Protein 5FFN (pdb70)

B-factor: mean 18.28, std 7.78, range [7.19, 50.78]

Secondary structure (DSSP, 8-state):
---S-SS-HHHHHHHT-TT-S-----TTEEEEEEES---TTSTTTTT-EEEEEE-SSSSS-EET----SSSHHHHHHHHHH-B--TTS-S-B-S-TTSEEEEEE-S-TTSEE-HHHHHHHHHHHHHHHHHHT-EEEEEE-EEBSS--HHHHHHHHHHHHTT-EEEEE--S--SSTT---BTTTSTTSEEEEEEEEEEETTEEEE-TTSPP--GGG-SSS---TT---EEEE-SSEEEE-TTSSEEEE-SHHHHHHHHHHHHHHHHHH-TT--HHHHHHHHHHHHHHT---BSTT--SSSBTTTBT------/---B-GGGTTSBHHHHHHHHHHH-TT-EEEEEETT-EEE----TTEEEEEE-TTSBB-S--EE-

Radius of gyration: 18.87 Å; Cα contacts (8 Å, |Δi|>4): 1145; chains: 2; bounding box: 44×54×46 Å

Sequence (375 aa):
AVPSTQTPWGIKSIYNDQSITKTTGGSGIKVAVLDTGVYTSHLDLAGSAEQCKDFTQSNPLVDGSCTDRQGHGTHVAGTVLAHGGSNGQGVYGVAPQAKLWAYKVLGDNGSGYSDDIAAAIRHVADEASRTGSKVVINMSLGSSAKDSLIASAVDYAYGKGVLIVAAAGNSGSGSNTIGFPGGLVNAVAVAALENVQQNGTYRVADFSSRGNPATAGDYIIQERDIEVSAPGASVESTWYTGGYNTISGTSMATPHVAGLAAKIWSANTSLSHSQLRTELQNRAKVYDIKGGIGAGTGDDYASGFGYPRVKLKTEWPELVGKSVEEAKKVILQDKPEAQIIVLPVGTIVTMEYRIDRVRLFVDKLDNIAQVPRVG

Nearest PDB structures (foldseek):
  5ffn-assembly1_A  TM=1.003E+00  e=1.263E-72  Bacillus sp. (in: firmicutes)
  3d43-assembly1_A  TM=9.978E-01  e=3.980E-56  Lysinibacillus sphaericus
  1ea7-assembly1_A  TM=9.975E-01  e=8.677E-55  Lysinibacillus sphaericus
  2gko-assembly1_A  TM=9.891E-01  e=7.364E-54  Bacillus subtilis
  3afg-assembly1_A  TM=8.576E-01  e=2.029E-22  Thermococcus kodakarensis

Solvent-accessible surface area: 13733 Å² total; per-residue (Å²): 110,88,11,104,48,52,2,6,44,1,4,39,1,0,19,50,44,124,90,29,96,115,3,71,20,0,64,53,0,34,0,0,1,0,0,0,1,4,80,35,77,2,127,2,0,50,65,4,35,93,29,29,15,5,7,47,81,123,102,101,66,37,104,61,30,5,60,8,136,29,0,0,0,0,0,0,0,1,4,0,0,0,45,0,10,120,122,36,106,5,2,19,0,0,0,7,84,1,68,0,6,0,0,6,0,0,22,54,138,3,26,7,160,26,86,26,0,4,46,0,0,82,37,0,0,62,12,6,59,160,69,64,29,64,0,0,0,0,0,0,1,1,15,58,67,95,30,80,91,3,10,51,0,0,70,72,0,40,67,74,31,0,0,0,0,0,3,0,4,19,22,14,34,41,56,59,24,1,4,10,1,1,1,9,68,36,1,1,0,0,0,0,0,35,89,75,108,73,98,75,20,32,42,0,2,67,23,0,0,0,0,32,58,90,42,31,48,68,76,109,23,61,71,70,11,4,1,0,0,0,0,0,17,67,3,24,2,0,43,71,103,30,18,43,48,71,21,20,0,0,0,0,0,0,0,0,0,0,0,0,0,0,34,12,6,25,91,65,74,96,29,50,23,46,94,0,18,68,53,1,31,70,61,0,88,106,61,38,3,78,0,11,84,27,21,25,120,16,16,12,57,0,0,0,3,0,1,0,28,40,146,223,82,65,64,0,64,90,1,67,50,82,40,12,106,80,0,80,143,37,0,68,143,75,42,101,150,11,98,37,72,60,23,86,85,47,22,1,8,4,20,11,41,86,119,67,9,0,28,0,21,11,54,203,149,66,42,4,40,52,44,2,60,11,12

Foldseek 3Di:
DAFPAQQWPQNCVQQVHVPDRAEEFLAQAEEEQAWQFALCPQQQNDPQEPWGWECADPPRIDTPHGAALAWLSHFLVFQQARGCGPVNRYHGHLHNNHHYHTYRAAHRNGHHDPVSLLVSLQVVLVCCLVVVGAYEYFAADFDQDDDVSNVVSLVNSVVSQYAAFYEQFQQFDDALRGTPPCQAQRYAYEFAFEPDDDPHATAGDGRTYFFHQVPWFPLHRDGRAHAAYGHFAQDWGATSVRHIDTDGGSSNGRSNLSNVLSRVCRVPVVDTNVSSSVVQLVQQQVAQDDHYDQGHGAATRRGGRHHHHPD/DDFWDQVQAFPAPVVVVVVVCVVQVQEDEAEAEPPDDDDPDQDQRYKYFHAYPVRGGHGIIGHD

CATH classification: 3.40.50.200

Organism: Bacillus sp. (NCBI:txid1409)

Structure (mmCIF, N/CA/C/O backbone):
data_5FFN
#
_entry.id   5FFN
#
_cell.length_a   58.753
_cell.length_b   66.838
_cell.length_c   107.082
_cell.angle_alpha   90.00
_cell.angle_beta   90.00
_cell.angle_gamma   90.00
#
_symmetry.space_group_name_H-M   'P 21 21 21'
#
loop_
_entity.id
_entity.type
_entity.pdbx_description
1 polymer 'Enzyme subtilase SubTY from Bacillus sp. TY145'
2 polymer 'Subtilisin-chymotrypsin inhibitor-2A'
3 non-polymer 'CALCIUM ION'
4 non-polymer 'SODIUM ION'
5 water water
#
loop_
_atom_site.group_PDB
_atom_site.id
_atom_site.type_symbol
_atom_site.label_atom_id
_atom_site.label_alt_id
_atom_site.label_comp_id
_atom_site.label_asym_id
_atom_site.label_entity_id
_atom_site.label_seq_id
_atom_site.pdbx_PDB_ins_code
_atom_site.Cartn_x
_atom_site.Cartn_y
_atom_site.Cartn_z
_atom_site.occupancy
_atom_site.B_iso_or_equiv
_atom_site.auth_seq_id
_atom_site.auth_comp_id
_atom_site.auth_asym_id
_atom_site.auth_atom_id
_atom_site.pdbx_PDB_model_num
ATOM 1 N N . ALA A 1 1 ? 2.417 20.863 1.004 1.00 28.73 1 ALA A N 1
ATOM 2 C CA . ALA A 1 1 ? 2.052 20.902 2.448 1.00 29.09 1 ALA A CA 1
ATOM 3 C C . ALA A 1 1 ? 2.679 22.144 3.106 1.00 28.56 1 ALA A C 1
ATOM 4 O O . ALA A 1 1 ? 3.713 22.638 2.682 1.00 29.63 1 ALA A O 1
ATOM 6 N N . VAL A 1 2 ? 2.004 22.670 4.095 1.00 29.35 2 VAL A N 1
ATOM 7 C CA . VAL A 1 2 ? 2.598 23.733 4.900 1.00 29.52 2 VAL A CA 1
ATOM 8 C C . VAL A 1 2 ? 2.499 23.353 6.364 1.00 28.36 2 VAL A C 1
ATOM 9 O O . VAL A 1 2 ? 1.589 22.619 6.788 1.00 28.16 2 VAL A O 1
ATOM 13 N N . PRO A 1 3 ? 3.473 23.816 7.155 1.00 27.59 3 PRO A N 1
ATOM 14 C CA . PRO A 1 3 ? 3.366 23.460 8.568 1.00 27.47 3 PRO A CA 1
ATOM 15 C C . PRO A 1 3 ? 2.170 24.192 9.190 1.00 26.69 3 PRO A C 1
ATOM 16 O O . PRO A 1 3 ? 1.661 25.154 8.596 1.00 27.41 3 PRO A O 1
ATOM 20 N N . SER A 1 4 ? 1.757 23.797 10.382 1.00 25.75 4 SER A N 1
ATOM 21 C CA . SER A 1 4 ? 0.707 24.527 11.105 1.00 24.90 4 SER A CA 1
ATOM 22 C C . SER A 1 4 ? 1.106 25.975 11.443 1.00 25.35 4 SER A C 1
ATOM 23 O O . SER A 1 4 ? 0.235 26.839 11.642 1.00 25.04 4 SER A O 1
ATOM 26 N N . THR A 1 5 ? 2.415 26.216 11.513 1.00 23.99 5 THR A N 1
ATOM 27 C CA . THR A 1 5 ? 3.035 27.534 11.736 1.00 22.94 5 THR A CA 1
ATOM 28 C C . THR A 1 5 ? 4.428 27.389 11.198 1.00 22.63 5 THR A C 1
ATOM 29 O O . THR A 1 5 ? 5.030 26.287 11.275 1.00 22.07 5 THR A O 1
ATOM 33 N N . GLN A 1 6 ? 4.963 28.475 10.659 1.00 21.17 6 GLN A N 1
ATOM 34 C CA . GLN A 1 6 ? 6.269 28.429 10.073 1.00 21.28 6 GLN A CA 1
ATOM 35 C C . GLN A 1 6 ? 7.317 28.401 11.173 1.00 20.42 6 GLN A C 1
ATOM 36 O O . GLN A 1 6 ? 8.450 28.012 10.929 1.00 18.86 6 GLN A O 1
ATOM 42 N N . THR A 1 7 ? 6.903 28.814 12.371 1.00 19.32 7 THR A N 1
ATOM 43 C CA . THR A 1 7 ? 7.777 28.847 13.574 1.00 19.51 7 THR A CA 1
ATOM 44 C C . THR A 1 7 ? 7.108 28.137 14.743 1.00 18.30 7 THR A C 1
ATOM 45 O O . THR A 1 7 ? 6.417 28.755 15.534 1.00 18.26 7 THR A O 1
ATOM 49 N N . PRO A 1 8 ? 7.275 26.790 14.825 1.00 17.32 8 PRO A N 1
ATOM 50 C CA . PRO A 1 8 ? 6.770 25.981 15.904 1.00 17.22 8 PRO A CA 1
ATOM 51 C C . PRO A 1 8 ? 7.156 26.555 17.265 1.00 16.47 8 PRO A C 1
ATOM 52 O O . PRO A 1 8 ? 8.092 27.318 17.361 1.00 17.48 8 PRO A O 1
ATOM 56 N N . TRP A 1 9 ? 6.430 26.178 18.288 1.00 17.04 9 TRP A N 1
ATOM 57 C CA . TRP A 1 9 ? 6.619 26.758 19.611 1.00 16.44 9 TRP A CA 1
ATOM 58 C C . TRP A 1 9 ? 8.078 26.763 20.094 1.00 16.73 9 TRP A C 1
ATOM 59 O O . TRP A 1 9 ? 8.528 27.738 20.683 1.00 14.85 9 TRP A O 1
ATOM 70 N N . GLY A 1 10 ? 8.788 25.671 19.864 1.00 15.48 10 GLY A N 1
ATOM 71 C CA . GLY A 1 10 ? 10.192 25.579 20.323 1.00 14.86 10 GLY A CA 1
ATOM 72 C C . GLY A 1 10 ? 11.108 26.608 19.679 1.00 15.30 10 GLY A C 1
ATOM 73 O O . GLY A 1 10 ? 12.072 27.082 20.290 1.00 14.69 10 GLY A O 1
ATOM 74 N N . ILE A 1 11 ? 10.802 26.919 18.419 1.00 14.89 11 ILE A N 1
ATOM 75 C CA . ILE A 1 11 ? 11.576 27.860 17.642 1.00 15.31 11 ILE A CA 1
ATOM 76 C C . ILE A 1 11 ? 11.282 29.241 18.179 1.00 15.30 11 ILE A C 1
ATOM 77 O O . ILE A 1 11 ? 12.212 29.990 18.434 1.00 14.66 11 ILE A O 1
ATOM 82 N N . LYS A 1 12 ? 9.997 29.588 18.326 1.00 16.22 12 LYS A N 1
ATOM 83 C CA . LYS A 1 12 ? 9.616 30.871 18.946 1.00 16.13 12 LYS A CA 1
ATOM 84 C C . LYS A 1 12 ? 10.211 30.994 20.348 1.00 15.65 12 LYS A C 1
ATOM 85 O O . LYS A 1 12 ? 10.726 32.049 20.738 1.00 15.84 12 LYS A O 1
ATOM 91 N N . SER A 1 13 ? 10.162 29.898 21.094 1.00 13.45 13 SER A N 1
ATOM 92 C CA . SER A 1 13 ? 10.647 29.902 22.469 1.00 13.50 13 SER A CA 1
ATOM 93 C C . SER A 1 13 ? 12.171 30.143 22.539 1.00 12.84 13 SER A C 1
ATOM 94 O O . SER A 1 13 ? 12.657 30.983 23.314 1.00 11.53 13 SER A O 1
ATOM 97 N N . ILE A 1 14 ? 12.934 29.403 21.756 1.00 13.07 14 ILE A N 1
ATOM 98 C CA . ILE A 1 14 ? 14.402 29.532 21.848 1.00 13.27 14 ILE A CA 1
ATOM 99 C C . ILE A 1 14 ? 14.886 30.876 21.299 1.00 13.91 14 ILE A C 1
ATOM 100 O O . ILE A 1 14 ? 15.936 31.373 21.700 1.00 14.24 14 ILE A O 1
ATOM 105 N N . TYR A 1 15 ? 14.113 31.438 20.369 1.00 15.16 15 TYR A N 1
ATOM 106 C CA . TYR A 1 15 ? 14.363 32.790 19.861 1.00 16.42 15 TYR A CA 1
ATOM 107 C C . TYR A 1 15 ? 13.926 33.855 20.860 1.00 16.23 15 TYR A C 1
ATOM 108 O O . TYR A 1 15 ? 14.363 35.016 20.780 1.00 18.15 15 TYR A O 1
ATOM 117 N N . ASN A 1 16 ? 13.084 33.454 21.806 1.00 17.11 16 ASN A N 1
ATOM 118 C CA . ASN A 1 16 ? 12.533 34.344 22.840 1.00 17.54 16 ASN A CA 1
ATOM 119 C C . ASN A 1 16 ? 11.764 35.481 22.134 1.00 18.61 16 ASN A C 1
ATOM 120 O O . ASN A 1 16 ? 11.915 36.661 22.446 1.00 18.32 16 ASN A O 1
ATOM 125 N N . ASP A 1 17 ? 10.959 35.087 21.151 1.00 18.82 17 ASP A N 1
ATOM 126 C CA . ASP A 1 17 ? 10.191 36.043 20.348 1.00 19.55 17 ASP A CA 1
ATOM 127 C C . ASP A 1 17 ? 8.966 35.381 19.740 1.00 19.62 17 ASP A C 1
ATOM 128 O O . ASP A 1 17 ? 9.074 34.668 18.767 1.00 20.92 17 ASP A O 1
ATOM 133 N N . GLN A 1 18 ? 7.810 35.629 20.332 1.00 20.63 18 GLN A N 1
ATOM 134 C CA . GLN A 1 18 ? 6.581 34.958 19.933 1.00 21.87 18 GLN A CA 1
ATOM 135 C C . GLN A 1 18 ? 6.059 35.492 18.611 1.00 22.29 18 GLN A C 1
ATOM 136 O O . GLN A 1 18 ? 5.202 34.881 17.974 1.00 23.41 18 GLN A O 1
ATOM 142 N N . SER A 1 19 ? 6.656 36.570 18.145 1.00 23.27 19 SER A N 1
ATOM 143 C CA . SER A 1 19 ? 6.204 37.215 16.926 1.00 23.86 19 SER A CA 1
ATOM 144 C C . SER A 1 19 ? 6.942 36.751 15.659 1.00 24.22 19 SER A C 1
ATOM 145 O O . SER A 1 19 ? 6.479 37.041 14.552 1.00 25.00 19 SER A O 1
ATOM 148 N N . ILE A 1 20 ? 8.068 36.039 15.775 1.00 23.65 20 ILE A N 1
ATOM 149 C CA . ILE A 1 20 ? 8.814 35.677 14.555 1.00 23.78 20 ILE A CA 1
ATOM 150 C C . ILE A 1 20 ? 8.014 34.790 13.587 1.00 23.19 20 ILE A C 1
ATOM 151 O O . ILE A 1 20 ? 7.248 33.917 14.003 1.00 23.69 20 ILE A O 1
ATOM 156 N N . THR A 1 21 ? 8.258 34.995 12.310 1.00 23.88 21 THR A N 1
ATOM 157 C CA . THR A 1 21 ? 7.661 34.197 11.237 1.00 24.46 21 THR A CA 1
ATOM 158 C C . THR A 1 21 ? 8.757 33.547 10.387 1.00 23.56 21 THR A C 1
ATOM 159 O O . THR A 1 21 ? 8.468 32.778 9.458 1.00 23.96 21 THR A O 1
ATOM 163 N N . LYS A 1 22 ? 10.014 33.880 10.683 1.00 23.16 22 LYS A N 1
ATOM 164 C CA . LYS A 1 22 ? 11.151 33.221 10.069 1.00 23.29 22 LYS A CA 1
ATOM 165 C C . LYS A 1 22 ? 12.397 33.331 10.941 1.00 22.42 22 LYS A C 1
ATOM 166 O O . LYS A 1 22 ? 12.462 34.133 11.881 1.00 23.52 22 LYS A O 1
ATOM 172 N N . THR A 1 23 ? 13.390 32.519 10.616 1.00 20.94 23 THR A N 1
ATOM 173 C CA . THR A 1 23 ? 14.651 32.504 11.338 1.00 19.95 23 THR A CA 1
ATOM 174 C C . THR A 1 23 ? 15.772 32.794 10.374 1.00 19.84 23 THR A C 1
ATOM 175 O O . THR A 1 23 ? 15.565 32.761 9.164 1.00 20.03 23 THR A O 1
ATOM 179 N N . THR A 1 24 ? 16.964 33.031 10.925 1.00 19.59 24 THR A N 1
ATOM 180 C CA . THR A 1 24 ? 18.198 33.260 10.181 1.00 20.29 24 THR A CA 1
ATOM 181 C C . THR A 1 24 ? 19.411 32.727 10.969 1.00 19.33 24 THR A C 1
ATOM 182 O O . THR A 1 24 ? 19.368 32.532 12.192 1.00 19.56 24 THR A O 1
ATOM 186 N N . GLY A 1 25 ? 20.493 32.483 10.257 1.00 17.80 25 GLY A N 1
ATOM 187 C CA . GLY A 1 25 ? 21.754 32.187 10.907 1.00 17.48 25 GLY A CA 1
ATOM 188 C C . GLY A 1 25 ? 22.302 30.789 10.649 1.00 16.29 25 GLY A C 1
ATOM 189 O O . GLY A 1 25 ? 21.605 29.922 10.115 1.00 15.71 25 GLY A O 1
ATOM 190 N N . GLY A 1 26 ? 23.557 30.604 11.054 1.00 15.39 26 GLY A N 1
ATOM 191 C CA . GLY A 1 26 ? 24.286 29.343 10.938 1.00 15.40 26 GLY A CA 1
ATOM 192 C C . GLY A 1 26 ? 25.161 29.194 9.701 1.00 15.78 26 GLY A C 1
ATOM 193 O O . GLY A 1 26 ? 25.786 28.159 9.493 1.00 14.76 26 GLY A O 1
ATOM 194 N N . SER A 1 27 ? 25.247 30.232 8.872 1.00 17.12 27 SER A N 1
ATOM 195 C CA . SER A 1 27 ? 26.082 30.156 7.685 1.00 18.34 27 SER A CA 1
ATOM 196 C C . SER A 1 27 ? 27.544 29.833 8.023 1.00 16.98 27 SER A C 1
ATOM 197 O O . SER A 1 27 ? 28.146 30.362 8.962 1.00 16.98 27 SER A O 1
ATOM 200 N N . GLY A 1 28 ? 28.114 28.909 7.250 1.00 15.69 28 GLY A N 1
ATOM 201 C CA . GLY A 1 28 ? 29.475 28.501 7.403 1.00 16.00 28 GLY A CA 1
ATOM 202 C C . GLY A 1 28 ? 29.678 27.365 8.382 1.00 15.13 28 GLY A C 1
ATOM 203 O O . GLY A 1 28 ? 30.786 26.907 8.526 1.00 16.08 28 GLY A O 1
ATOM 204 N N . ILE A 1 29 ? 28.635 26.943 9.076 1.00 14.76 29 ILE A N 1
ATOM 205 C CA . ILE A 1 29 ? 28.758 25.843 10.048 1.00 14.14 29 ILE A CA 1
ATOM 206 C C . ILE A 1 29 ? 28.116 24.603 9.434 1.00 14.28 29 ILE A C 1
ATOM 207 O O . ILE A 1 29 ? 27.158 24.729 8.667 1.00 14.24 29 ILE A O 1
ATOM 212 N N . LYS A 1 30 ? 28.615 23.422 9.814 1.00 14.08 30 LYS A N 1
ATOM 213 C CA . LYS A 1 30 ? 28.030 22.148 9.430 1.00 13.96 30 LYS A CA 1
ATOM 214 C C . LYS A 1 30 ? 27.387 21.488 10.675 1.00 13.82 30 LYS A C 1
ATOM 215 O O . LYS A 1 30 ? 27.998 21.496 11.771 1.00 14.29 30 LYS A O 1
ATOM 221 N N . VAL A 1 31 ? 26.189 20.961 10.505 1.00 13.38 31 VAL A N 1
ATOM 222 C CA . VAL A 1 31 ? 25.583 20.117 11.559 1.00 13.84 31 VAL A CA 1
ATOM 223 C C . VAL A 1 31 ? 25.471 18.698 11.010 1.00 13.98 31 VAL A C 1
ATOM 224 O O . VAL A 1 31 ? 24.808 18.444 9.965 1.00 14.49 31 VAL A O 1
ATOM 228 N N . ALA A 1 32 ? 26.151 17.785 11.700 1.00 14.46 32 ALA A N 1
ATOM 229 C CA . ALA A 1 32 ? 26.111 16.363 11.365 1.00 13.69 32 ALA A CA 1
ATOM 230 C C . ALA A 1 32 ? 24.986 15.693 12.162 1.00 12.51 32 ALA A C 1
ATOM 231 O O . ALA A 1 32 ? 25.063 15.548 13.400 1.00 12.19 32 ALA A O 1
ATOM 233 N N . VAL A 1 33 ? 23.930 15.330 11.441 1.00 11.49 33 VAL A N 1
ATOM 234 C CA . VAL A 1 33 ? 22.776 14.652 12.038 1.00 11.91 33 VAL A CA 1
ATOM 235 C C . VAL A 1 33 ? 22.969 13.159 11.837 1.00 12.86 33 VAL A C 1
ATOM 236 O O . VAL A 1 33 ? 22.809 12.618 10.699 1.00 11.37 33 VAL A O 1
ATOM 240 N N . LEU A 1 34 ? 23.314 12.494 12.936 1.00 12.13 34 LEU A N 1
ATOM 241 C CA . LEU A 1 34 ? 23.621 11.045 12.959 1.00 12.43 34 LEU A CA 1
ATOM 242 C C . LEU A 1 34 ? 22.338 10.370 13.439 1.00 12.25 34 LEU A C 1
ATOM 243 O O . LEU A 1 34 ? 22.007 10.398 14.611 1.00 12.02 34 LEU A O 1
ATOM 248 N N . ASP A 1 35 ? 21.604 9.786 12.506 1.00 11.98 35 ASP A N 1
ATOM 249 C CA . ASP A 1 35 ? 20.245 9.427 12.776 1.00 11.49 35 ASP A CA 1
ATOM 250 C C . ASP A 1 35 ? 19.712 8.376 11.790 1.00 12.87 35 ASP A C 1
ATOM 251 O O . ASP A 1 35 ? 20.488 7.583 11.233 1.00 12.98 35 ASP A O 1
ATOM 256 N N . THR A 1 36 ? 18.393 8.352 11.595 1.00 12.57 36 THR A N 1
ATOM 257 C CA . THR A 1 36 ? 17.760 7.368 10.684 1.00 13.72 36 THR A CA 1
ATOM 258 C C . THR A 1 36 ? 17.927 7.676 9.171 1.00 14.68 36 THR A C 1
ATOM 259 O O . THR A 1 36 ? 17.337 6.993 8.334 1.00 14.47 36 THR A O 1
ATOM 263 N N . GLY A 1 37 ? 18.717 8.705 8.857 1.00 14.79 37 GLY A N 1
ATOM 264 C CA . GLY A 1 37 ? 18.849 9.281 7.515 1.00 15.34 37 GLY A CA 1
ATOM 265 C C . GLY A 1 37 ? 18.056 10.587 7.487 1.00 15.78 37 GLY A C 1
ATOM 266 O O . GLY A 1 37 ? 17.407 10.964 8.479 1.00 14.13 37 GLY A O 1
ATOM 267 N N . VAL A 1 38 ? 18.124 11.288 6.348 1.00 16.05 38 VAL A N 1
ATOM 268 C CA . VAL A 1 38 ? 17.367 12.530 6.163 1.00 15.52 38 VAL A CA 1
ATOM 269 C C . VAL A 1 38 ? 16.881 12.593 4.695 1.00 16.14 38 VAL A C 1
ATOM 270 O O . VAL A 1 38 ? 17.638 12.273 3.763 1.00 15.21 38 VAL A O 1
ATOM 274 N N . TYR A 1 39 ? 15.611 12.934 4.561 1.00 18.55 39 TYR A N 1
ATOM 275 C CA . TYR A 1 39 ? 15.000 13.220 3.267 1.00 20.16 39 TYR A CA 1
ATOM 276 C C . TYR A 1 39 ? 15.453 14.617 2.834 1.00 20.26 39 TYR A C 1
ATOM 277 O O . TYR A 1 39 ? 14.741 15.622 3.021 1.00 21.06 39 TYR A O 1
ATOM 286 N N . THR A 1 40 ? 16.652 14.649 2.280 1.00 22.07 40 THR A N 1
ATOM 287 C CA . THR A 1 40 ? 17.358 15.869 1.924 1.00 23.14 40 THR A CA 1
ATOM 288 C C . THR A 1 40 ? 16.654 16.661 0.792 1.00 24.17 40 THR A C 1
ATOM 289 O O . THR A 1 40 ? 16.993 17.819 0.574 1.00 24.54 40 THR A O 1
ATOM 293 N N . SER A 1 41 ? 15.696 16.026 0.108 1.00 24.51 41 SER A N 1
ATOM 294 C CA . SER A 1 41 ? 14.935 16.658 -0.973 1.00 25.10 41 SER A CA 1
ATOM 295 C C . SER A 1 41 ? 13.612 17.234 -0.487 1.00 25.03 41 SER A C 1
ATOM 296 O O . SER A 1 41 ? 12.790 17.710 -1.280 1.00 25.47 41 SER A O 1
ATOM 299 N N . HIS A 1 42 ? 13.374 17.203 0.828 1.00 22.75 42 HIS A N 1
ATOM 300 C CA . HIS A 1 42 ? 12.253 17.926 1.383 1.00 21.08 42 HIS A CA 1
ATOM 301 C C . HIS A 1 42 ? 12.449 19.400 0.958 1.00 20.37 42 HIS A C 1
ATOM 302 O O . HIS A 1 42 ? 13.585 19.899 0.902 1.00 19.69 42 HIS A O 1
ATOM 309 N N . LEU A 1 43 ? 11.342 20.072 0.657 1.00 20.68 43 LEU A N 1
ATOM 310 C CA . LEU A 1 43 ? 11.384 21.452 0.178 1.00 20.74 43 LEU A CA 1
ATOM 311 C C . LEU A 1 43 ? 12.070 22.386 1.170 1.00 20.44 43 LEU A C 1
ATOM 312 O O . LEU A 1 43 ? 12.770 23.300 0.788 1.00 19.03 43 LEU A O 1
ATOM 317 N N . ASP A 1 44 ? 11.906 22.092 2.455 1.00 20.80 44 ASP A N 1
ATOM 318 C CA . ASP A 1 44 ? 12.518 22.919 3.507 1.00 20.18 44 ASP A CA 1
ATOM 319 C C . ASP A 1 44 ? 13.953 22.536 3.852 1.00 20.19 44 ASP A C 1
ATOM 320 O O . ASP A 1 44 ? 14.594 23.226 4.626 1.00 18.10 44 ASP A O 1
ATOM 325 N N . LEU A 1 45 ? 14.461 21.442 3.278 1.00 18.43 45 LEU A N 1
ATOM 326 C CA . LEU A 1 45 ? 15.849 21.065 3.428 1.00 19.49 45 LEU A CA 1
ATOM 327 C C . LEU A 1 45 ? 16.684 21.155 2.151 1.00 19.78 45 LEU A C 1
ATOM 328 O O . LEU A 1 45 ? 17.900 20.998 2.186 1.00 20.79 45 LEU A O 1
ATOM 333 N N . ALA A 1 46 ? 16.046 21.444 1.016 1.00 21.39 46 ALA A N 1
ATOM 334 C CA . ALA A 1 46 ? 16.697 21.337 -0.255 1.00 20.89 46 ALA A CA 1
ATOM 335 C C . ALA A 1 46 ? 17.915 22.200 -0.309 1.00 20.46 46 ALA A C 1
ATOM 336 O O . ALA A 1 46 ? 17.877 23.350 0.107 1.00 21.65 46 ALA A O 1
ATOM 338 N N . GLY A 1 47 ? 19.002 21.618 -0.800 1.00 20.66 47 GLY A N 1
ATOM 339 C CA . GLY A 1 47 ? 20.269 22.310 -0.990 1.00 21.61 47 GLY A CA 1
ATOM 340 C C . GLY A 1 47 ? 21.107 22.444 0.265 1.00 21.41 47 GLY A C 1
ATOM 341 O O . GLY A 1 47 ? 22.261 22.922 0.217 1.00 22.92 47 GLY A O 1
ATOM 342 N N . SER A 1 48 ? 20.590 21.959 1.386 1.00 22.35 48 SER A N 1
ATOM 343 C CA . SER A 1 48 ? 21.353 22.039 2.643 1.00 22.39 48 SER A CA 1
ATOM 344 C C . SER A 1 48 ? 22.350 20.910 2.828 1.00 21.93 48 SER A C 1
ATOM 345 O O . SER A 1 48 ? 23.390 21.106 3.454 1.00 21.52 48 SER A O 1
ATOM 350 N N . ALA A 1 49 ? 22.064 19.748 2.256 1.00 21.60 49 ALA A N 1
ATOM 351 C CA . ALA A 1 49 ? 22.923 18.572 2.471 1.00 22.41 49 ALA A CA 1
ATOM 352 C C . ALA A 1 49 ? 24.206 18.647 1.686 1.00 22.56 49 ALA A C 1
ATOM 353 O O . ALA A 1 49 ? 24.183 18.520 0.455 1.00 24.99 49 ALA A O 1
ATOM 355 N N . GLU A 1 50 ? 25.321 18.839 2.364 1.00 20.86 50 GLU A N 1
ATOM 356 C CA . GLU A 1 50 ? 26.629 18.765 1.749 1.00 21.54 50 GLU A CA 1
ATOM 357 C C . GLU A 1 50 ? 27.279 17.398 1.823 1.00 20.80 50 GLU A C 1
ATOM 358 O O . GLU A 1 50 ? 28.253 17.132 1.105 1.00 21.75 50 GLU A O 1
ATOM 364 N N . GLN A 1 51 ? 26.845 16.577 2.777 1.00 19.53 51 GLN A N 1
ATOM 365 C CA . GLN A 1 51 ? 27.281 15.166 2.849 1.00 18.34 51 GLN A CA 1
ATOM 366 C C . GLN A 1 51 ? 26.051 14.312 3.129 1.00 18.29 51 GLN A C 1
ATOM 367 O O . GLN A 1 51 ? 25.099 14.752 3.779 1.00 17.75 51 GLN A O 1
ATOM 373 N N . CYS A 1 52 ? 26.047 13.110 2.550 1.00 18.69 52 CYS A N 1
ATOM 374 C CA . CYS A 1 52 ? 24.965 12.179 2.673 1.00 18.98 52 CYS A CA 1
ATOM 375 C C . CYS A 1 52 ? 25.626 10.805 2.632 1.00 18.83 52 CYS A C 1
ATOM 376 O O . CYS A 1 52 ? 26.111 10.376 1.580 1.00 17.66 52 CYS A O 1
ATOM 379 N N . LYS A 1 53 ? 25.731 10.172 3.812 1.00 17.82 53 LYS A N 1
ATOM 380 C CA . LYS A 1 53 ? 26.461 8.919 3.944 1.00 17.26 53 LYS A CA 1
ATOM 381 C C . LYS A 1 53 ? 25.697 7.917 4.821 1.00 17.64 53 LYS A C 1
ATOM 382 O O . LYS A 1 53 ? 24.926 8.317 5.696 1.00 15.26 53 LYS A O 1
ATOM 388 N N . ASP A 1 54 ? 25.907 6.620 4.547 1.00 16.40 54 ASP A N 1
ATOM 389 C CA . ASP A 1 54 ? 25.149 5.560 5.203 1.00 17.11 54 ASP A CA 1
ATOM 390 C C . ASP A 1 54 ? 26.115 4.543 5.794 1.00 16.84 54 ASP A C 1
ATOM 391 O O . ASP A 1 54 ? 26.942 3.952 5.072 1.00 16.06 54 ASP A O 1
ATOM 396 N N . PHE A 1 55 ? 26.009 4.359 7.121 1.00 15.49 55 PHE A N 1
ATOM 397 C CA . PHE A 1 55 ? 26.868 3.470 7.884 1.00 15.15 55 PHE A CA 1
ATOM 398 C C . PHE A 1 55 ? 26.176 2.170 8.271 1.00 14.83 55 PHE A C 1
ATOM 399 O O . PHE A 1 55 ? 26.760 1.352 8.999 1.00 15.25 55 PHE A O 1
ATOM 407 N N . THR A 1 56 ? 24.973 1.961 7.766 1.00 15.80 56 THR A N 1
ATOM 408 C CA . THR A 1 56 ? 24.138 0.837 8.182 1.00 16.80 56 THR A CA 1
ATOM 409 C C . THR A 1 56 ? 24.117 -0.356 7.196 1.00 19.85 56 THR A C 1
ATOM 410 O O . THR A 1 56 ? 23.457 -1.355 7.464 1.00 20.56 56 THR A O 1
ATOM 414 N N . GLN A 1 57 ? 24.801 -0.254 6.063 1.00 22.53 57 GLN A N 1
ATOM 415 C CA . GLN A 1 57 ? 24.685 -1.299 5.032 1.00 25.16 57 GLN A CA 1
ATOM 416 C C . GLN A 1 57 ? 25.802 -2.320 5.187 1.00 28.23 57 GLN A C 1
ATOM 417 O O . GLN A 1 57 ? 26.689 -2.163 6.028 1.00 28.60 57 GLN A O 1
ATOM 423 N N . SER A 1 58 ? 25.765 -3.380 4.366 1.00 31.79 58 SER A N 1
ATOM 424 C CA . SER A 1 58 ? 26.799 -4.431 4.406 1.00 34.27 58 SER A CA 1
ATOM 425 C C . SER A 1 58 ? 28.165 -3.800 4.141 1.00 35.22 58 SER A C 1
ATOM 426 O O . SER A 1 58 ? 29.126 -4.061 4.844 1.00 36.19 58 SER A O 1
ATOM 429 N N . ASN A 1 59 ? 28.243 -2.936 3.135 1.00 37.35 59 ASN A N 1
ATOM 430 C CA . ASN A 1 59 ? 29.401 -2.056 3.044 1.00 38.13 59 ASN A CA 1
ATOM 431 C C . ASN A 1 59 ? 29.371 -1.034 4.182 1.00 37.81 59 ASN A C 1
ATOM 432 O O . ASN A 1 59 ? 28.346 -0.372 4.377 1.00 37.64 59 ASN A O 1
ATOM 437 N N . PRO A 1 60 ? 30.486 -0.905 4.930 1.00 37.69 60 PRO A N 1
ATOM 438 C CA . PRO A 1 60 ? 30.556 -0.038 6.120 1.00 37.04 60 PRO A CA 1
ATOM 439 C C . PRO A 1 60 ? 30.424 1.485 5.878 1.00 36.22 60 PRO A C 1
ATOM 440 O O . PRO A 1 60 ? 30.234 2.248 6.847 1.00 35.31 60 PRO A O 1
ATOM 444 N N . LEU A 1 61 ? 30.552 1.922 4.623 1.00 34.78 61 LEU A N 1
ATOM 445 C CA . LEU A 1 61 ? 30.231 3.301 4.272 1.00 34.22 61 LEU A CA 1
ATOM 446 C C . LEU A 1 61 ? 29.743 3.356 2.828 1.00 32.70 61 LEU A C 1
ATOM 447 O O . LEU A 1 61 ? 30.448 2.962 1.890 1.00 32.82 61 LEU A O 1
ATOM 452 N N . VAL A 1 62 ? 28.509 3.790 2.670 1.00 30.12 62 VAL A N 1
ATOM 453 C CA . VAL A 1 62 ? 27.948 4.040 1.376 1.00 29.38 62 VAL A CA 1
ATOM 454 C C . VAL A 1 62 ? 27.794 5.558 1.244 1.00 28.40 62 VAL A C 1
ATOM 455 O O . VAL A 1 62 ? 26.961 6.169 1.882 1.00 27.62 62 VAL A O 1
ATOM 459 N N . ASP A 1 63 ? 28.646 6.146 0.417 1.00 28.23 63 ASP A N 1
ATOM 460 C CA . ASP A 1 63 ? 28.632 7.574 0.193 1.00 26.66 63 ASP A CA 1
ATOM 461 C C . ASP A 1 63 ? 27.585 7.901 -0.860 1.00 27.42 63 ASP A C 1
ATOM 462 O O . ASP A 1 63 ? 27.487 7.247 -1.895 1.00 27.41 63 ASP A O 1
ATOM 467 N N . GLY A 1 64 ? 26.758 8.887 -0.573 1.00 25.99 64 GLY A N 1
ATOM 468 C CA . GLY A 1 64 ? 25.739 9.342 -1.490 1.00 25.24 64 GLY A CA 1
ATOM 469 C C . GLY A 1 64 ? 24.405 8.739 -1.226 1.00 24.83 64 GLY A C 1
ATOM 470 O O . GLY A 1 64 ? 23.510 8.872 -2.055 1.00 27.06 64 GLY A O 1
ATOM 471 N N . SER A 1 65 ? 24.258 8.069 -0.080 1.00 22.53 65 SER A N 1
ATOM 472 C CA . SER A 1 65 ? 23.005 7.520 0.329 1.00 22.14 65 SER A CA 1
ATOM 473 C C . SER A 1 65 ? 22.819 7.787 1.818 1.00 20.70 65 SER A C 1
ATOM 474 O O . SER A 1 65 ? 23.770 7.648 2.562 1.00 19.12 65 SER A O 1
ATOM 477 N N . CYS A 1 66 ? 21.610 8.161 2.197 1.00 20.01 66 CYS A N 1
ATOM 478 C CA . CYS A 1 66 ? 21.295 8.529 3.586 1.00 19.81 66 CYS A CA 1
ATOM 479 C C . CYS A 1 66 ? 19.797 8.570 3.737 1.00 18.91 66 CYS A C 1
ATOM 480 O O . CYS A 1 66 ? 19.199 9.460 4.340 1.00 18.13 66 CYS A O 1
ATOM 483 N N . THR A 1 67 ? 19.159 7.537 3.220 1.00 18.88 67 THR A N 1
ATOM 484 C CA . THR A 1 67 ? 17.735 7.540 3.040 1.00 19.24 67 THR A CA 1
ATOM 485 C C . THR A 1 67 ? 16.938 7.335 4.323 1.00 18.32 67 THR A C 1
ATOM 486 O O . THR A 1 67 ? 17.070 6.311 4.999 1.00 17.51 67 THR A O 1
ATOM 490 N N . ASP A 1 68 ? 16.062 8.288 4.631 1.00 18.34 68 ASP A N 1
ATOM 491 C CA . ASP A 1 68 ? 15.183 8.165 5.797 1.00 17.96 68 ASP A CA 1
ATOM 492 C C . ASP A 1 68 ? 13.902 7.437 5.424 1.00 19.14 68 ASP A C 1
ATOM 493 O O . ASP A 1 68 ? 13.094 7.958 4.628 1.00 19.27 68 ASP A O 1
ATOM 498 N N . ARG A 1 69 ? 13.692 6.253 6.008 1.00 19.30 69 ARG A N 1
ATOM 499 C CA . ARG A 1 69 ? 12.420 5.537 5.860 1.00 19.94 69 ARG A CA 1
ATOM 500 C C . ARG A 1 69 ? 11.580 5.540 7.131 1.00 20.00 69 ARG A C 1
ATOM 501 O O . ARG A 1 69 ? 10.568 4.853 7.234 1.00 19.67 69 ARG A O 1
ATOM 509 N N . GLN A 1 70 ? 11.987 6.342 8.119 1.00 18.62 70 GLN A N 1
ATOM 510 C CA . GLN A 1 70 ? 11.374 6.345 9.435 1.00 18.38 70 GLN A CA 1
ATOM 511 C C . GLN A 1 70 ? 10.670 7.700 9.738 1.00 17.03 70 GLN A C 1
ATOM 512 O O . GLN A 1 70 ? 9.496 7.758 10.216 1.00 17.53 70 GLN A O 1
ATOM 518 N N . GLY A 1 71 ? 11.421 8.776 9.519 1.00 16.27 71 GLY A N 1
ATOM 519 C CA . GLY A 1 71 ? 10.920 10.135 9.788 1.00 16.04 71 GLY A CA 1
ATOM 520 C C . GLY A 1 71 ? 11.767 10.894 10.803 1.00 15.55 71 GLY A C 1
ATOM 521 O O . GLY A 1 71 ? 12.031 12.071 10.637 1.00 15.39 71 GLY A O 1
ATOM 522 N N . HIS A 1 72 ? 12.193 10.181 11.832 1.00 14.80 72 HIS A N 1
ATOM 523 C CA . HIS A 1 72 ? 12.896 10.764 12.974 1.00 14.08 72 HIS A CA 1
ATOM 524 C C . HIS A 1 72 ? 14.080 11.628 12.531 1.00 13.81 72 HIS A C 1
ATOM 525 O O . HIS A 1 72 ? 14.158 12.812 12.910 1.00 14.53 72 HIS A O 1
ATOM 532 N N . GLY A 1 73 ? 14.975 11.098 11.685 1.00 12.89 73 GLY A N 1
ATOM 533 C CA . GLY A 1 73 ? 16.141 11.857 11.239 1.00 13.33 73 GLY A CA 1
ATOM 534 C C . GLY A 1 73 ? 15.777 13.109 10.451 1.00 14.25 73 GLY A C 1
ATOM 535 O O . GLY A 1 73 ? 16.419 14.153 10.587 1.00 14.13 73 GLY A O 1
ATOM 536 N N . THR A 1 74 ? 14.738 12.998 9.622 1.00 14.41 74 THR A N 1
ATOM 537 C CA . THR A 1 74 ? 14.233 14.175 8.874 1.00 15.03 74 THR A CA 1
ATOM 538 C C . THR A 1 74 ? 13.672 15.275 9.777 1.00 13.65 74 THR A C 1
ATOM 539 O O . THR A 1 74 ? 13.938 16.478 9.548 1.00 14.68 74 THR A O 1
ATOM 543 N N . HIS A 1 75 ? 12.983 14.845 10.820 1.00 13.72 75 HIS A N 1
ATOM 544 C CA . HIS A 1 75 ? 12.346 15.674 11.803 1.00 13.31 75 HIS A CA 1
ATOM 545 C C . HIS A 1 75 ? 13.444 16.439 12.591 1.00 13.40 75 HIS A C 1
ATOM 546 O O . HIS A 1 75 ? 13.417 17.662 12.709 1.00 11.65 75 HIS A O 1
ATOM 553 N N . VAL A 1 76 ? 14.435 15.705 13.046 1.00 13.08 76 VAL A N 1
ATOM 554 C CA . VAL A 1 76 ? 15.558 16.269 13.781 1.00 13.02 76 VAL A CA 1
ATOM 555 C C . VAL A 1 76 ? 16.308 17.320 12.935 1.00 13.37 76 VAL A C 1
ATOM 556 O O . VAL A 1 76 ? 16.569 18.431 13.377 1.00 13.23 76 VAL A O 1
ATOM 560 N N . ALA A 1 77 ? 16.592 16.985 11.687 1.00 12.75 77 ALA A N 1
ATOM 561 C CA . ALA A 1 77 ? 17.320 17.851 10.826 1.00 12.97 77 ALA A CA 1
ATOM 562 C C . ALA A 1 77 ? 16.536 19.170 10.618 1.00 12.92 77 ALA A C 1
ATOM 563 O O . ALA A 1 77 ? 17.149 20.258 10.571 1.00 15.43 77 ALA A O 1
ATOM 565 N N . GLY A 1 78 ? 15.215 19.068 10.479 1.00 13.36 78 GLY A N 1
ATOM 566 C CA . GLY A 1 78 ? 14.373 20.253 10.249 1.00 14.37 78 GLY A CA 1
ATOM 567 C C . GLY A 1 78 ? 14.427 21.230 11.429 1.00 13.93 78 GLY A C 1
ATOM 568 O O . GLY A 1 78 ? 14.467 22.462 11.258 1.00 14.88 78 GLY A O 1
ATOM 569 N N . THR A 1 79 ? 14.507 20.676 12.631 1.00 12.79 79 THR A N 1
ATOM 570 C CA . THR A 1 79 ? 14.557 21.525 13.835 1.00 11.96 79 THR A CA 1
ATOM 571 C C . THR A 1 79 ? 15.871 22.268 13.818 1.00 12.29 79 THR A C 1
ATOM 572 O O . THR A 1 79 ? 15.921 23.463 14.150 1.00 11.78 79 THR A O 1
ATOM 576 N N . VAL A 1 80 ? 16.950 21.594 13.377 1.00 11.72 80 VAL A N 1
ATOM 577 C CA . VAL A 1 80 ? 18.239 22.243 13.292 1.00 12.11 80 VAL A CA 1
ATOM 578 C C . VAL A 1 80 ? 18.213 23.398 12.274 1.00 12.98 80 VAL A C 1
ATOM 579 O O . VAL A 1 80 ? 18.683 24.534 12.547 1.00 12.43 80 VAL A O 1
ATOM 583 N N . LEU A 1 81 ? 17.732 23.086 11.075 1.00 13.62 81 LEU A N 1
ATOM 584 C CA . LEU A 1 81 ? 18.070 23.951 9.959 1.00 14.38 81 LEU A CA 1
ATOM 585 C C . LEU A 1 81 ? 17.062 24.062 8.813 1.00 15.33 81 LEU A C 1
ATOM 586 O O . LEU A 1 81 ? 17.466 24.531 7.752 1.00 17.13 81 LEU A O 1
ATOM 591 N N . ALA A 1 82 ? 15.804 23.681 9.013 1.00 16.24 82 ALA A N 1
ATOM 592 C CA . ALA A 1 82 ? 14.815 23.893 7.920 1.00 16.76 82 ALA A CA 1
ATOM 593 C C . ALA A 1 82 ? 14.779 25.404 7.608 1.00 18.10 82 ALA A C 1
ATOM 594 O O . ALA A 1 82 ? 14.879 26.273 8.516 1.00 16.71 82 ALA A O 1
ATOM 596 N N . HIS A 1 83 ? 14.630 25.715 6.317 1.00 18.59 83 HIS A N 1
ATOM 597 C CA . HIS A 1 83 ? 14.841 27.084 5.847 1.00 18.33 83 HIS A CA 1
ATOM 598 C C . HIS A 1 83 ? 13.616 27.722 5.138 1.00 19.82 83 HIS A C 1
ATOM 599 O O . HIS A 1 83 ? 13.774 28.728 4.472 1.00 20.80 83 HIS A O 1
ATOM 606 N N . GLY A 1 84 ? 12.443 27.147 5.333 1.00 20.37 84 GLY A N 1
ATOM 607 C CA . GLY A 1 84 ? 11.163 27.657 4.845 1.00 22.86 84 GLY A CA 1
ATOM 608 C C . GLY A 1 84 ? 10.880 27.361 3.371 1.00 23.56 84 GLY A C 1
ATOM 609 O O . GLY A 1 84 ? 9.804 27.691 2.877 1.00 24.88 84 GLY A O 1
ATOM 610 N N . GLY A 1 85 ? 11.836 26.759 2.685 1.00 25.26 85 GLY A N 1
ATOM 611 C CA . GLY A 1 85 ? 11.678 26.365 1.289 1.00 27.92 85 GLY A CA 1
ATOM 612 C C . GLY A 1 85 ? 11.904 27.509 0.323 1.00 30.00 85 GLY A C 1
ATOM 613 O O . GLY A 1 85 ? 11.887 28.681 0.707 1.00 30.62 85 GLY A O 1
ATOM 614 N N . SER A 1 86 ? 12.116 27.159 -0.942 1.00 32.25 86 SER A N 1
ATOM 615 C CA . SER A 1 86 ? 12.482 28.144 -1.963 1.00 34.12 86 SER A CA 1
ATOM 616 C C . SER A 1 86 ? 11.468 29.273 -2.032 1.00 34.31 86 SER A C 1
ATOM 617 O O . SER A 1 86 ? 11.845 30.424 -2.248 1.00 36.16 86 SER A O 1
ATOM 620 N N . ASN A 1 87 ? 10.193 28.956 -1.874 1.00 34.31 87 ASN A N 1
ATOM 621 C CA . ASN A 1 87 ? 9.168 29.976 -1.931 1.00 34.77 87 ASN A CA 1
ATOM 622 C C . ASN A 1 87 ? 8.829 30.607 -0.561 1.00 34.01 87 ASN A C 1
ATOM 623 O O . ASN A 1 87 ? 7.882 31.396 -0.455 1.00 33.91 87 ASN A O 1
ATOM 628 N N . GLY A 1 88 ? 9.566 30.231 0.489 1.00 32.32 88 GLY A N 1
ATOM 629 C CA . GLY A 1 88 ? 9.416 30.867 1.803 1.00 31.03 88 GLY A CA 1
ATOM 630 C C . GLY A 1 88 ? 8.212 30.517 2.639 1.00 29.20 88 GLY A C 1
ATOM 631 O O . GLY A 1 88 ? 7.962 31.156 3.659 1.00 29.45 88 GLY A O 1
ATOM 632 N N . GLN A 1 89 ? 7.453 29.499 2.256 1.00 27.43 89 GLN A N 1
ATOM 633 C CA . GLN A 1 89 ? 6.236 29.157 2.980 1.00 26.55 89 GLN A CA 1
ATOM 634 C C . GLN A 1 89 ? 6.388 27.925 3.933 1.00 26.16 89 GLN A C 1
ATOM 635 O O . GLN A 1 89 ? 5.457 27.536 4.641 1.00 25.41 89 GLN A O 1
ATOM 646 N N . GLY A 1 90 ? 7.591 27.346 3.964 1.00 25.80 90 GLY A N 1
ATOM 647 C CA . GLY A 1 90 ? 7.833 26.139 4.748 1.00 24.37 90 GLY A CA 1
ATOM 648 C C . GLY A 1 90 ? 8.147 26.411 6.207 1.00 24.12 90 GLY A C 1
ATOM 649 O O . GLY A 1 90 ? 7.956 27.538 6.712 1.00 23.89 90 GLY A O 1
ATOM 650 N N . VAL A 1 91 ? 8.583 25.356 6.884 1.00 22.02 91 VAL A N 1
ATOM 651 C CA . VAL A 1 91 ? 8.927 25.448 8.311 1.00 20.78 91 VAL A CA 1
ATOM 652 C C . VAL A 1 91 ? 10.354 25.940 8.421 1.00 19.12 91 VAL A C 1
ATOM 653 O O . VAL A 1 91 ? 11.186 25.735 7.526 1.00 20.13 91 VAL A O 1
ATOM 657 N N . TYR A 1 92 ? 10.639 26.601 9.549 1.00 18.77 92 TYR A N 1
ATOM 658 C CA . TYR A 1 92 ? 11.963 27.103 9.891 1.00 17.80 92 TYR A CA 1
ATOM 659 C C . TYR A 1 92 ? 12.573 26.384 11.102 1.00 15.58 92 TYR A C 1
ATOM 660 O O . TYR A 1 92 ? 11.900 26.195 12.073 1.00 14.36 92 TYR A O 1
ATOM 669 N N . GLY A 1 93 ? 13.847 26.075 11.026 1.00 14.67 93 GLY A N 1
ATOM 670 C CA . GLY A 1 93 ? 14.604 25.528 12.167 1.00 15.98 93 GLY A CA 1
ATOM 671 C C . GLY A 1 93 ? 15.367 26.647 12.817 1.00 15.42 93 GLY A C 1
ATOM 672 O O . GLY A 1 93 ? 15.185 27.827 12.479 1.00 17.22 93 GLY A O 1
ATOM 673 N N . VAL A 1 94 ? 16.254 26.296 13.742 1.00 15.09 94 VAL A N 1
ATOM 674 C CA . VAL A 1 94 ? 17.002 27.311 14.450 1.00 14.37 94 VAL A CA 1
ATOM 675 C C . VAL A 1 94 ? 18.038 28.059 13.601 1.00 14.64 94 VAL A C 1
ATOM 676 O O . VAL A 1 94 ? 18.219 29.276 13.782 1.00 16.48 94 VAL A O 1
ATOM 680 N N . ALA A 1 95 ? 18.736 27.346 12.713 1.00 14.52 95 ALA A N 1
ATOM 681 C CA . ALA A 1 95 ? 19.902 27.831 12.010 1.00 14.35 95 ALA A CA 1
ATOM 682 C C . ALA A 1 95 ? 19.776 27.504 10.500 1.00 15.72 95 ALA A C 1
ATOM 683 O O . ALA A 1 95 ? 20.478 26.637 9.949 1.00 14.46 95 ALA A O 1
ATOM 685 N N . PRO A 1 96 ? 18.854 28.208 9.826 1.00 15.97 96 PRO A N 1
ATOM 686 C CA . PRO A 1 96 ? 18.480 27.878 8.436 1.00 16.89 96 PRO A CA 1
ATOM 687 C C . PRO A 1 96 ? 19.588 28.055 7.381 1.00 17.33 96 PRO A C 1
ATOM 688 O O . PRO A 1 96 ? 19.486 27.478 6.295 1.00 16.95 96 PRO A O 1
ATOM 692 N N . GLN A 1 97 ? 20.647 28.795 7.701 1.00 17.55 97 GLN A N 1
ATOM 693 C CA . GLN A 1 97 ? 21.804 28.924 6.818 1.00 17.86 97 GLN A CA 1
ATOM 694 C C . GLN A 1 97 ? 22.917 27.921 7.078 1.00 17.23 97 GLN A C 1
ATOM 695 O O . GLN A 1 97 ? 23.909 27.914 6.338 1.00 16.63 97 GLN A O 1
ATOM 701 N N . ALA A 1 98 ? 22.787 27.086 8.130 1.00 15.84 98 ALA A N 1
ATOM 702 C CA . ALA A 1 98 ? 23.793 26.025 8.369 1.00 16.26 98 ALA A CA 1
ATOM 703 C C . ALA A 1 98 ? 23.650 24.964 7.281 1.00 15.73 98 ALA A C 1
ATOM 704 O O . ALA A 1 98 ? 22.596 24.852 6.649 1.00 17.25 98 ALA A O 1
ATOM 706 N N . LYS A 1 99 ? 24.710 24.202 7.077 1.00 16.57 99 LYS A N 1
ATOM 707 C CA . LYS A 1 99 ? 24.688 23.084 6.141 1.00 15.99 99 LYS A CA 1
ATOM 708 C C . LYS A 1 99 ? 24.615 21.755 6.906 1.00 15.62 99 LYS A C 1
ATOM 709 O O . LYS A 1 99 ? 25.022 21.667 8.044 1.00 14.86 99 LYS A O 1
ATOM 715 N N . LEU A 1 100 ? 24.126 20.746 6.200 1.00 15.68 100 LEU A N 1
ATOM 716 C CA . LEU A 1 100 ? 23.781 19.456 6.786 1.00 16.05 100 LEU A CA 1
ATOM 717 C C . LEU A 1 100 ? 24.756 18.382 6.324 1.00 16.05 100 LEU A C 1
ATOM 718 O O . LEU A 1 100 ? 25.080 18.262 5.134 1.00 17.65 100 LEU A O 1
ATOM 723 N N . TRP A 1 101 ? 25.264 17.607 7.282 1.00 15.60 101 TRP A N 1
ATOM 724 C CA . TRP A 1 101 ? 25.903 16.340 6.958 1.00 15.34 101 TRP A CA 1
ATOM 725 C C . TRP A 1 101 ? 24.937 15.247 7.468 1.00 16.13 101 TRP A C 1
ATOM 726 O O . TRP A 1 101 ? 24.803 15.017 8.690 1.00 14.93 101 TRP A O 1
ATOM 737 N N . ALA A 1 102 ? 24.270 14.569 6.538 1.00 14.77 102 ALA A N 1
ATOM 738 C CA . ALA A 1 102 ? 23.233 13.599 6.885 1.00 15.89 102 ALA A CA 1
ATOM 739 C C . ALA A 1 102 ? 23.878 12.219 6.929 1.00 15.68 102 ALA A C 1
ATOM 740 O O . ALA A 1 102 ? 24.169 11.646 5.891 1.00 15.15 102 ALA A O 1
ATOM 742 N N . TYR A 1 103 ? 24.144 11.714 8.142 1.00 14.61 103 TYR A N 1
ATOM 743 C CA . TYR A 1 103 ? 24.814 10.417 8.313 1.00 13.97 103 TYR A CA 1
ATOM 744 C C . TYR A 1 103 ? 23.825 9.419 8.873 1.00 13.41 103 TYR A C 1
ATOM 745 O O . TYR A 1 103 ? 23.326 9.587 9.983 1.00 12.11 103 TYR A O 1
ATOM 754 N N . LYS A 1 104 ? 23.508 8.390 8.095 1.00 13.63 104 LYS A N 1
ATOM 755 C CA . LYS A 1 104 ? 22.533 7.375 8.544 1.00 12.71 104 LYS A CA 1
ATOM 756 C C . LYS A 1 104 ? 23.259 6.310 9.360 1.00 13.39 104 LYS A C 1
ATOM 757 O O . LYS A 1 104 ? 24.153 5.625 8.850 1.00 13.48 104 LYS A O 1
ATOM 763 N N . VAL A 1 105 ? 22.901 6.218 10.641 1.00 12.93 105 VAL A N 1
ATOM 764 C CA . VAL A 1 105 ? 23.524 5.289 11.604 1.00 13.70 105 VAL A CA 1
ATOM 765 C C . VAL A 1 105 ? 22.491 4.391 12.300 1.00 13.48 105 VAL A C 1
ATOM 766 O O . VAL A 1 105 ? 22.855 3.483 13.037 1.00 14.49 105 VAL A O 1
ATOM 770 N N . LEU A 1 106 ? 21.212 4.723 12.141 1.00 14.02 106 LEU A N 1
ATOM 771 C CA . LEU A 1 106 ? 20.117 3.911 12.641 1.00 15.37 106 LEU A CA 1
ATOM 772 C C . LEU A 1 106 ? 19.319 3.409 11.450 1.00 16.55 106 LEU A C 1
ATOM 773 O O . LEU A 1 106 ? 19.201 4.096 10.432 1.00 15.61 106 LEU A O 1
ATOM 778 N N . GLY A 1 107 ? 18.813 2.190 11.579 1.00 19.29 107 GLY A N 1
ATOM 779 C CA . GLY A 1 107 ? 17.918 1.626 10.586 1.00 21.04 107 GLY A CA 1
ATOM 780 C C . GLY A 1 107 ? 16.500 2.182 10.612 1.00 22.38 107 GLY A C 1
ATOM 781 O O . GLY A 1 107 ? 16.136 3.124 11.340 1.00 21.74 107 GLY A O 1
ATOM 782 N N . ASP A 1 108 ? 15.669 1.569 9.783 1.00 24.72 108 ASP A N 1
ATOM 783 C CA . ASP A 1 108 ? 14.388 2.163 9.413 1.00 25.61 108 ASP A CA 1
ATOM 784 C C . ASP A 1 108 ? 13.299 2.016 10.475 1.00 26.09 108 ASP A C 1
ATOM 785 O O . ASP A 1 108 ? 12.226 2.612 10.346 1.00 26.63 108 ASP A O 1
ATOM 790 N N . ASN A 1 109 ? 13.587 1.248 11.534 1.00 25.80 109 ASN A N 1
ATOM 791 C CA . ASN A 1 109 ? 12.730 1.222 12.708 1.00 25.39 109 ASN A CA 1
ATOM 792 C C . ASN A 1 109 ? 13.361 1.964 13.899 1.00 23.82 109 ASN A C 1
ATOM 793 O O . ASN A 1 109 ? 12.970 1.783 15.037 1.00 23.71 109 ASN A O 1
ATOM 798 N N . GLY A 1 110 ? 14.345 2.800 13.608 1.00 21.67 110 GLY A N 1
ATOM 799 C CA . GLY A 1 110 ? 14.868 3.728 14.627 1.00 20.07 110 GLY A CA 1
ATOM 800 C C . GLY A 1 110 ? 15.793 3.035 15.628 1.00 18.27 110 GLY A C 1
ATOM 801 O O . GLY A 1 110 ? 15.972 3.517 16.764 1.00 18.22 110 GLY A O 1
ATOM 802 N N . SER A 1 111 ? 16.376 1.904 15.213 1.00 16.79 111 SER A N 1
ATOM 803 C CA . SER A 1 111 ? 17.407 1.251 16.033 1.00 16.87 111 SER A CA 1
ATOM 804 C C . SER A 1 111 ? 18.634 0.910 15.200 1.00 15.62 111 SER A C 1
ATOM 805 O O . SER A 1 111 ? 18.571 0.816 13.970 1.00 15.03 111 SER A O 1
ATOM 808 N N . GLY A 1 112 ? 19.766 0.733 15.868 1.00 15.00 112 GLY A N 1
ATOM 809 C CA . GLY A 1 112 ? 21.021 0.546 15.176 1.00 14.21 112 GLY A CA 1
ATOM 810 C C . GLY A 1 112 ? 22.091 -0.039 16.061 1.00 13.64 112 GLY A C 1
ATOM 811 O O . GLY A 1 112 ? 21.859 -0.363 17.233 1.00 12.20 112 GLY A O 1
ATOM 812 N N . TYR A 1 113 ? 23.248 -0.183 15.438 1.00 13.32 113 TYR A N 1
ATOM 813 C CA . TYR A 1 113 ? 24.399 -0.857 15.994 1.00 14.29 113 TYR A CA 1
ATOM 814 C C . TYR A 1 113 ? 25.444 0.104 16.476 1.00 13.46 113 TYR A C 1
ATOM 815 O O . TYR A 1 113 ? 25.826 1.017 15.746 1.00 13.49 113 TYR A O 1
ATOM 824 N N . SER A 1 114 ? 25.869 -0.089 17.722 1.00 13.29 114 SER A N 1
ATOM 825 C CA . SER A 1 114 ? 26.978 0.629 18.320 1.00 13.46 114 SER A CA 1
ATOM 826 C C . SER A 1 114 ? 28.127 0.906 17.349 1.00 13.48 114 SER A C 1
ATOM 827 O O . SER A 1 114 ? 28.584 2.035 17.248 1.00 13.27 114 SER A O 1
ATOM 830 N N . ASP A 1 115 ? 28.608 -0.142 16.661 1.00 13.59 115 ASP A N 1
ATOM 831 C CA . ASP A 1 115 ? 29.769 0.033 15.754 1.00 14.21 115 ASP A CA 1
ATOM 832 C C . ASP A 1 115 ? 29.550 1.040 14.661 1.00 12.99 115 ASP A C 1
ATOM 833 O O . ASP A 1 115 ? 30.509 1.700 14.271 1.00 12.45 115 ASP A O 1
ATOM 842 N N . ASP A 1 116 ? 28.333 1.087 14.126 1.00 12.79 116 ASP A N 1
ATOM 843 C CA . ASP A 1 116 ? 27.993 1.991 13.024 1.00 13.12 116 ASP A CA 1
ATOM 844 C C . ASP A 1 116 ? 27.996 3.442 13.561 1.00 12.61 116 ASP A C 1
ATOM 845 O O . ASP A 1 116 ? 28.512 4.357 12.912 1.00 13.28 116 ASP A O 1
ATOM 850 N N . I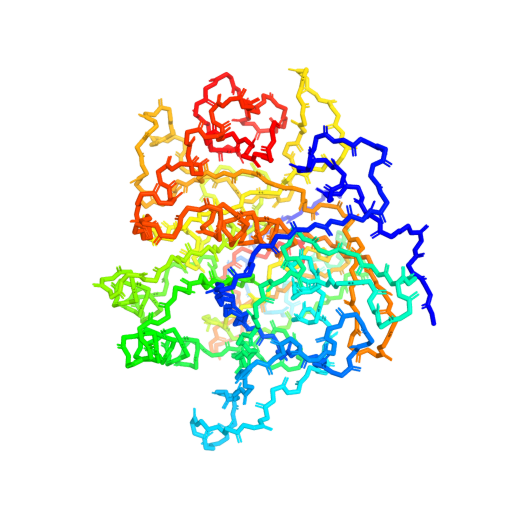LE A 1 117 ? 27.392 3.649 14.729 1.00 12.93 117 ILE A N 1
ATOM 851 C CA . ILE A 1 117 ? 27.402 4.956 15.354 1.00 12.54 117 ILE A CA 1
ATOM 852 C C . ILE A 1 117 ? 28.825 5.421 15.643 1.00 12.13 117 ILE A C 1
ATOM 853 O O . ILE A 1 117 ? 29.195 6.566 15.336 1.00 12.13 117 ILE A O 1
ATOM 858 N N . ALA A 1 118 ? 29.627 4.557 16.258 1.00 11.04 118 ALA A N 1
ATOM 859 C CA . ALA A 1 118 ? 31.003 4.912 16.565 1.00 11.71 118 ALA A CA 1
ATOM 860 C C . ALA A 1 118 ? 31.794 5.246 15.304 1.00 10.93 118 ALA A C 1
ATOM 861 O O . ALA A 1 118 ? 32.527 6.248 15.256 1.00 10.96 118 ALA A O 1
ATOM 863 N N . ALA A 1 119 ? 31.605 4.449 14.268 1.00 11.00 119 ALA A N 1
ATOM 864 C CA . ALA A 1 119 ? 32.299 4.684 12.983 1.00 10.89 119 ALA A CA 1
ATOM 865 C C . ALA A 1 119 ? 31.909 6.040 12.397 1.00 11.14 119 ALA A C 1
ATOM 866 O O . ALA A 1 119 ? 32.783 6.821 11.943 1.00 12.67 119 ALA A O 1
ATOM 868 N N . ALA A 1 120 ? 30.620 6.352 12.489 1.00 12.21 120 ALA A N 1
ATOM 869 C CA . ALA A 1 120 ? 30.072 7.591 11.968 1.00 11.58 120 ALA A CA 1
ATOM 870 C C . ALA A 1 120 ? 30.630 8.826 12.713 1.00 12.02 120 ALA A C 1
ATOM 871 O O . ALA A 1 120 ? 31.030 9.798 12.080 1.00 11.26 120 ALA A O 1
ATOM 873 N N . ILE A 1 121 ? 30.713 8.753 14.036 1.00 10.65 121 ILE A N 1
ATOM 874 C CA . ILE A 1 121 ? 31.300 9.846 14.872 1.00 11.25 121 ILE A CA 1
ATOM 875 C C . ILE A 1 121 ? 32.762 10.133 14.509 1.00 11.50 121 ILE A C 1
ATOM 876 O O . ILE A 1 121 ? 33.161 11.264 14.271 1.00 11.93 121 ILE A O 1
ATOM 881 N N . ARG A 1 122 ? 33.557 9.068 14.451 1.00 11.86 122 ARG A N 1
ATOM 882 C CA . ARG A 1 122 ? 34.952 9.172 14.036 1.00 13.34 122 ARG A CA 1
ATOM 883 C C . ARG A 1 122 ? 35.107 9.746 12.634 1.00 13.78 122 ARG A C 1
ATOM 884 O O . ARG A 1 122 ? 35.995 10.575 12.414 1.00 13.35 122 ARG A O 1
ATOM 892 N N . HIS A 1 123 ? 34.219 9.338 11.732 1.00 12.91 123 HIS A N 1
ATOM 893 C CA . HIS A 1 123 ? 34.229 9.835 10.366 1.00 14.12 123 HIS A CA 1
ATOM 894 C C . HIS A 1 123 ? 33.926 11.350 10.313 1.00 14.52 123 HIS A C 1
ATOM 895 O O . HIS A 1 123 ? 34.612 12.091 9.641 1.00 14.09 123 HIS A O 1
ATOM 902 N N . VAL A 1 124 ? 32.936 11.812 11.069 1.00 13.39 124 VAL A N 1
ATOM 903 C CA . VAL A 1 124 ? 32.697 13.252 11.189 1.00 13.49 124 VAL A CA 1
ATOM 904 C C . VAL A 1 124 ? 33.991 13.986 11.562 1.00 12.32 124 VAL A C 1
ATOM 905 O O . VAL A 1 124 ? 34.340 14.977 10.923 1.00 12.75 124 VAL A O 1
ATOM 909 N N . ALA A 1 125 ? 34.665 13.512 12.604 1.00 12.93 125 ALA A N 1
ATOM 910 C CA . ALA A 1 125 ? 35.893 14.129 13.127 1.00 12.79 125 ALA A CA 1
ATOM 911 C C . ALA A 1 125 ? 36.984 14.170 12.055 1.00 13.51 125 ALA A C 1
ATOM 912 O O . ALA A 1 125 ? 37.622 15.208 11.845 1.00 12.72 125 ALA A O 1
ATOM 914 N N . ASP A 1 126 ? 37.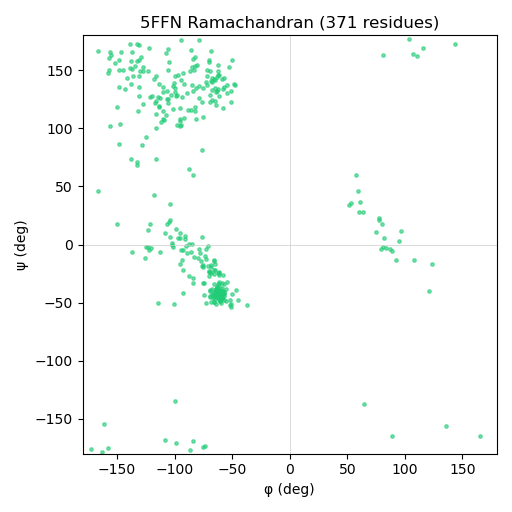111 13.062 11.320 1.00 14.26 126 ASP A N 1
ATOM 915 C CA . ASP A 1 126 ? 38.098 12.973 10.240 1.00 15.78 126 ASP A CA 1
ATOM 916 C C . ASP A 1 126 ? 37.760 13.937 9.113 1.00 16.17 126 ASP A C 1
ATOM 917 O O . ASP A 1 126 ? 38.644 14.632 8.615 1.00 16.61 126 ASP A O 1
ATOM 922 N N . GLU A 1 127 ? 36.484 14.016 8.755 1.00 16.34 127 GLU A N 1
ATOM 923 C CA . GLU A 1 127 ? 36.018 14.947 7.727 1.00 16.40 127 GLU A CA 1
ATOM 924 C C . GLU A 1 127 ? 36.239 16.388 8.169 1.00 17.59 127 GLU A C 1
ATOM 925 O O . GLU A 1 127 ? 36.651 17.239 7.363 1.00 17.02 127 GLU A O 1
ATOM 931 N N . ALA A 1 128 ? 35.950 16.659 9.441 1.00 16.59 128 ALA A N 1
ATOM 932 C CA . ALA A 1 128 ? 36.149 17.999 10.006 1.00 17.38 128 ALA A CA 1
ATOM 933 C C . ALA A 1 128 ? 37.608 18.432 9.959 1.00 17.41 128 ALA A C 1
ATOM 934 O O . ALA A 1 128 ? 37.928 19.549 9.525 1.00 18.28 128 ALA A O 1
ATOM 936 N N . SER A 1 129 ? 38.499 17.552 10.386 1.00 17.81 129 SER A N 1
ATOM 937 C CA . SER A 1 129 ? 3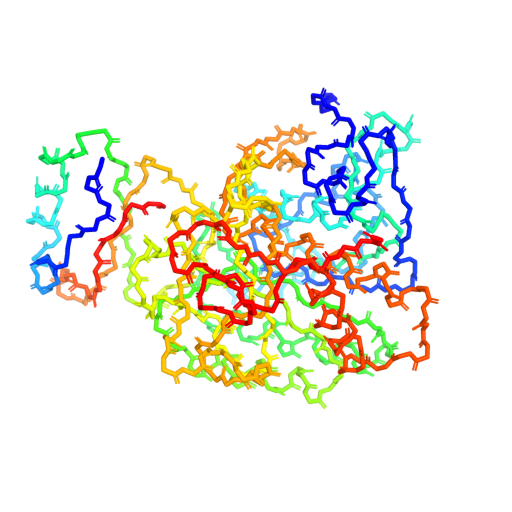9.905 17.874 10.359 1.00 19.32 129 SER A CA 1
ATOM 938 C C . SER A 1 129 ? 40.391 18.056 8.926 1.00 18.72 129 SER A C 1
ATOM 939 O O . SER A 1 129 ? 41.190 18.953 8.664 1.00 19.95 129 SER A O 1
ATOM 942 N N . ARG A 1 130 ? 39.931 17.219 8.009 1.00 17.89 130 ARG A N 1
ATOM 943 C CA . ARG A 1 130 ? 40.432 17.280 6.622 1.00 18.46 130 ARG A CA 1
ATOM 944 C C . ARG A 1 130 ? 39.999 18.581 5.961 1.00 19.19 130 ARG A C 1
ATOM 945 O O . ARG A 1 130 ? 40.822 19.294 5.364 1.00 20.32 130 ARG A O 1
ATOM 953 N N . THR A 1 131 ? 38.734 18.931 6.133 1.00 19.06 131 THR A N 1
ATOM 954 C CA . THR A 1 131 ? 38.086 20.067 5.428 1.00 19.70 131 THR A CA 1
ATOM 955 C C . THR A 1 131 ? 38.218 21.403 6.170 1.00 20.46 131 THR A C 1
ATOM 956 O O . THR A 1 131 ? 37.812 22.446 5.640 1.00 20.94 131 THR A O 1
ATOM 960 N N . GLY A 1 132 ? 38.752 21.358 7.388 1.00 19.11 132 GLY A N 1
ATOM 961 C CA . GLY A 1 132 ? 38.822 22.512 8.258 1.00 19.71 132 GLY A CA 1
ATOM 962 C C . GLY A 1 132 ? 37.460 23.116 8.602 1.00 20.33 132 GLY A C 1
ATOM 963 O O . GLY A 1 132 ? 37.347 24.305 8.935 1.00 22.51 132 GLY A O 1
ATOM 964 N N . SER A 1 133 ? 36.422 22.285 8.592 1.00 19.07 133 SER A N 1
ATOM 965 C CA . SER A 1 133 ? 35.067 22.727 8.889 1.00 18.47 133 SER A CA 1
ATOM 966 C C . SER A 1 133 ? 34.777 22.845 10.410 1.00 16.58 133 SER A C 1
ATOM 967 O O . SER A 1 133 ? 35.379 22.171 11.265 1.00 16.00 133 SER A O 1
ATOM 970 N N . LYS A 1 134 ? 33.819 23.714 10.710 1.00 16.53 134 LYS A N 1
ATOM 971 C CA . LYS A 1 134 ? 33.258 23.847 12.064 1.00 15.77 134 LYS A CA 1
ATOM 972 C C . LYS A 1 134 ? 32.000 22.975 12.075 1.00 13.63 134 LYS A C 1
ATOM 973 O O . LYS A 1 134 ? 31.072 23.191 11.312 1.00 14.00 134 LYS A O 1
ATOM 979 N N . VAL A 1 135 ? 31.998 21.943 12.917 1.00 12.09 135 VAL A N 1
ATOM 980 C CA . VAL A 1 135 ? 30.978 20.941 12.864 1.00 12.57 135 VAL A CA 1
ATOM 981 C C . VAL A 1 135 ? 30.401 20.686 14.259 1.00 12.45 135 VAL A C 1
ATOM 982 O O . VAL A 1 135 ? 31.135 20.573 15.237 1.00 12.00 135 VAL A O 1
ATOM 986 N N . VAL A 1 136 ? 29.082 20.604 14.305 1.00 11.29 136 VAL A N 1
ATOM 987 C CA . VAL A 1 136 ? 28.374 20.194 15.493 1.00 11.30 136 VAL A CA 1
ATOM 988 C C . VAL A 1 136 ? 27.689 18.845 15.159 1.00 10.88 136 VAL A C 1
ATOM 989 O O . VAL A 1 136 ? 26.972 18.745 14.167 1.00 11.61 136 VAL A O 1
ATOM 993 N N . ILE A 1 137 ? 27.923 17.837 15.985 1.00 10.27 137 ILE A N 1
ATOM 994 C CA . ILE A 1 137 ? 27.242 16.564 15.870 1.00 10.87 137 ILE A CA 1
ATOM 995 C C . ILE A 1 137 ? 25.981 16.636 16.701 1.00 9.89 137 ILE A C 1
ATOM 996 O O . ILE A 1 137 ? 26.026 17.035 17.880 1.00 11.14 137 ILE A O 1
ATOM 1001 N N . ASN A 1 138 ? 24.884 16.240 16.088 1.00 8.59 138 ASN A N 1
ATOM 1002 C CA . ASN A 1 138 ? 23.645 15.953 16.762 1.00 10.23 138 ASN A CA 1
ATOM 1003 C C . ASN A 1 138 ? 23.373 14.467 16.846 1.00 9.83 138 ASN A C 1
ATOM 1004 O O . ASN A 1 138 ? 23.260 13.790 15.804 1.00 9.54 138 ASN A O 1
ATOM 1009 N N . MET A 1 139 ? 23.225 13.974 18.074 1.00 9.45 139 MET A N 1
ATOM 1010 C CA . MET A 1 139 ? 22.838 12.577 18.300 1.00 9.51 139 MET A CA 1
ATOM 1011 C C . MET A 1 139 ? 21.588 12.492 19.168 1.00 9.04 139 MET A C 1
ATOM 1012 O O . MET A 1 139 ? 21.611 12.507 20.423 1.00 7.84 139 MET A O 1
ATOM 1017 N N . SER A 1 140 ? 20.470 12.434 18.470 1.00 9.65 140 SER A N 1
ATOM 1018 C CA . SER A 1 140 ? 19.162 12.193 19.060 1.00 9.40 140 SER A CA 1
ATOM 1019 C C . SER A 1 140 ? 18.932 10.689 19.233 1.00 10.62 140 SER A C 1
ATOM 1020 O O . SER A 1 140 ? 17.989 10.093 18.677 1.00 10.37 140 SER A O 1
ATOM 1023 N N . LEU A 1 141 ? 19.807 10.063 20.014 1.00 10.62 141 LEU 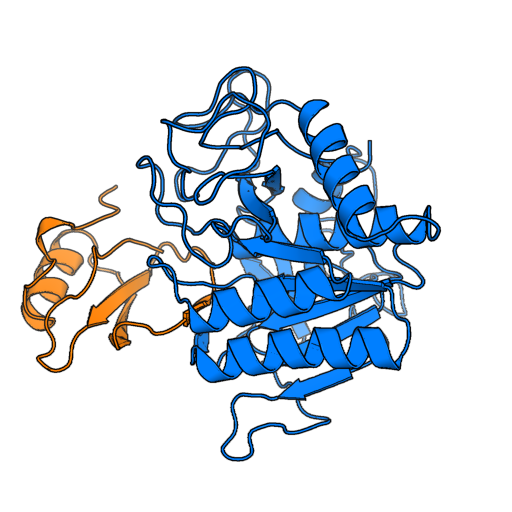A N 1
ATOM 1024 C CA . LEU A 1 141 ? 19.876 8.624 20.105 1.00 10.72 141 LEU A CA 1
ATOM 1025 C C . LEU A 1 141 ? 20.717 8.239 21.303 1.00 9.79 141 LEU A C 1
ATOM 1026 O O . LEU A 1 141 ? 21.393 9.075 21.889 1.00 8.69 141 LEU A O 1
ATOM 1031 N N . GLY A 1 142 ? 20.644 6.978 21.668 1.00 10.85 142 GLY A N 1
ATOM 1032 C CA . GLY A 1 142 ? 21.435 6.481 22.781 1.00 10.31 142 GLY A CA 1
ATOM 1033 C C . GLY A 1 142 ? 21.008 5.145 23.308 1.00 9.98 142 GLY A C 1
ATOM 1034 O O . GLY A 1 142 ? 20.250 4.383 22.639 1.00 11.13 142 GLY A O 1
ATOM 1035 N N . SER A 1 143 ? 21.519 4.869 24.510 1.00 11.45 143 SER A N 1
ATOM 1036 C CA . SER A 1 143 ? 21.258 3.647 25.284 1.00 10.96 143 SER A CA 1
ATOM 1037 C C . SER A 1 143 ? 21.317 4.044 26.768 1.00 11.44 143 SER A C 1
ATOM 1038 O O . SER A 1 143 ? 21.983 5.005 27.159 1.00 11.25 143 SER A O 1
ATOM 1041 N N . SER A 1 144 ? 20.557 3.332 27.578 1.00 11.59 144 SER A N 1
ATOM 1042 C CA . SER A 1 144 ? 20.530 3.557 29.006 1.00 12.19 144 SER A CA 1
ATOM 1043 C C . SER A 1 144 ? 21.907 3.391 29.632 1.00 12.92 144 SER A C 1
ATOM 1044 O O . SER A 1 144 ? 22.345 4.212 30.438 1.00 13.23 144 SER A O 1
ATOM 1047 N N . ALA A 1 145 ? 22.578 2.305 29.231 1.00 12.49 145 ALA A N 1
ATOM 1048 C CA . ALA A 1 145 ? 23.912 1.986 29.722 1.00 11.45 145 ALA A CA 1
ATOM 1049 C C . ALA A 1 145 ? 24.969 2.766 28.912 1.00 11.82 145 ALA A C 1
ATOM 1050 O O . ALA A 1 145 ? 24.812 3.013 27.734 1.00 11.72 145 ALA A O 1
ATOM 1052 N N . LYS A 1 146 ? 26.092 3.086 29.541 1.00 11.45 146 LYS A N 1
ATOM 1053 C CA . LYS A 1 146 ? 27.222 3.626 28.795 1.00 11.29 146 LYS A CA 1
ATOM 1054 C C . LYS A 1 146 ? 27.790 2.539 27.861 1.00 9.87 146 LYS A C 1
ATOM 1055 O O . LYS A 1 146 ? 28.022 1.384 28.278 1.00 10.98 146 LYS A O 1
ATOM 1061 N N . ASP A 1 147 ? 28.007 2.933 26.618 1.00 10.65 147 ASP A N 1
ATOM 1062 C CA . ASP A 1 147 ? 28.662 2.138 25.549 1.00 10.45 147 ASP A CA 1
ATOM 1063 C C . ASP A 1 147 ? 30.054 2.784 25.351 1.00 11.17 147 ASP A C 1
ATOM 1064 O O . ASP A 1 147 ? 30.177 3.911 24.857 1.00 8.94 147 ASP A O 1
ATOM 1069 N N . SER A 1 148 ? 31.096 2.054 25.739 1.00 10.34 148 SER A N 1
ATOM 1070 C CA . SER A 1 148 ? 32.461 2.603 25.646 1.00 11.25 148 SER A CA 1
ATOM 1071 C C . SER A 1 148 ? 33.019 2.771 24.224 1.00 11.36 148 SER A C 1
ATOM 1072 O O . SER A 1 148 ? 33.983 3.554 24.027 1.00 10.28 148 SER A O 1
ATOM 1075 N N . LEU A 1 149 ? 32.486 2.009 23.259 1.00 9.48 149 LEU A N 1
ATOM 1076 C CA . LEU A 1 149 ? 32.936 2.124 21.891 1.00 10.50 149 LEU A CA 1
ATOM 1077 C C . LEU A 1 149 ? 32.477 3.506 21.386 1.00 10.12 149 LEU A C 1
ATOM 1078 O O . LEU A 1 149 ? 33.221 4.286 20.815 1.00 10.69 149 LEU A O 1
ATOM 1083 N N . ILE A 1 150 ? 31.219 3.802 21.605 1.00 9.22 150 ILE A N 1
ATOM 1084 C CA . ILE A 1 150 ? 30.679 5.123 21.271 1.00 9.17 150 ILE A CA 1
ATOM 1085 C C . ILE A 1 150 ? 31.433 6.221 22.060 1.00 7.88 150 ILE A C 1
ATOM 1086 O O . ILE A 1 150 ? 31.757 7.296 21.492 1.00 8.63 150 ILE A O 1
ATOM 1091 N N . ALA A 1 151 ? 31.718 5.963 23.317 1.00 8.65 151 ALA A N 1
ATOM 1092 C CA . ALA A 1 151 ? 32.408 6.941 24.176 1.00 9.24 151 ALA A CA 1
ATOM 1093 C C . ALA A 1 151 ? 33.798 7.250 23.632 1.00 9.64 151 ALA A C 1
ATOM 1094 O O . ALA A 1 151 ? 34.212 8.427 23.573 1.00 9.61 151 ALA A O 1
ATOM 1096 N N . SER A 1 152 ? 34.518 6.192 23.207 1.00 10.41 152 SER A N 1
ATOM 1097 C CA . SER A 1 152 ? 35.824 6.375 22.583 1.00 11.26 152 SER A CA 1
ATOM 1098 C C . SER A 1 152 ? 35.740 7.299 21.349 1.00 10.99 152 SER A C 1
ATOM 1099 O O . SER A 1 152 ? 36.589 8.222 21.171 1.00 10.98 152 SER A O 1
ATOM 1102 N N . ALA A 1 153 ? 34.703 7.089 20.549 1.00 11.27 153 ALA A N 1
ATOM 1103 C CA . ALA A 1 153 ? 34.460 7.882 19.317 1.00 11.04 153 ALA A CA 1
ATOM 1104 C C . ALA A 1 153 ? 34.141 9.332 19.669 1.00 10.71 153 ALA A C 1
ATOM 1105 O O . ALA A 1 153 ? 34.696 10.287 19.062 1.00 10.46 153 ALA A O 1
ATOM 1107 N N . VAL A 1 154 ? 33.285 9.525 20.675 1.00 9.87 154 VAL A N 1
ATOM 1108 C CA . VAL A 1 154 ? 32.948 10.880 21.122 1.00 9.81 154 VAL A CA 1
ATOM 1109 C C . VAL A 1 154 ? 34.217 11.627 21.563 1.00 10.84 154 VAL A C 1
ATOM 1110 O O . VAL A 1 154 ? 34.396 12.800 21.198 1.00 10.85 154 VAL A O 1
ATOM 1114 N N . ASP A 1 155 ? 35.072 10.971 22.353 1.00 10.59 155 ASP A N 1
ATOM 1115 C CA . ASP A 1 155 ? 36.319 11.611 22.838 1.00 12.15 155 ASP A CA 1
ATOM 1116 C C . ASP A 1 155 ? 37.269 11.936 21.692 1.00 12.72 155 ASP A C 1
ATOM 1117 O O . ASP A 1 155 ? 37.925 12.945 21.721 1.00 12.68 155 ASP A O 1
ATOM 1122 N N . TYR A 1 156 ? 37.334 11.039 20.710 1.00 12.38 156 TYR A N 1
ATOM 1123 C CA . TYR A 1 156 ? 38.127 11.251 19.517 1.00 12.38 156 TYR A CA 1
ATOM 1124 C C . TYR A 1 156 ? 37.651 12.501 18.779 1.00 11.64 156 TYR A C 1
ATOM 1125 O O . TYR A 1 156 ? 38.466 13.350 18.403 1.00 11.88 156 TYR A O 1
ATOM 1134 N N . ALA A 1 157 ? 36.332 12.633 18.616 1.00 11.06 157 ALA A N 1
ATOM 1135 C CA . ALA A 1 157 ? 35.762 13.761 17.893 1.00 10.52 157 ALA A CA 1
ATOM 1136 C C . ALA A 1 157 ? 35.929 15.046 18.667 1.00 10.91 157 ALA A C 1
ATOM 1137 O O . ALA A 1 157 ? 36.235 16.095 18.072 1.00 10.50 157 ALA A O 1
ATOM 1139 N N . TYR A 1 158 ? 35.738 14.984 19.980 1.00 10.90 158 TYR A N 1
ATOM 1140 C CA . TYR A 1 158 ? 35.868 16.187 20.824 1.00 11.85 158 TYR A CA 1
ATOM 1141 C C . TYR A 1 158 ? 37.320 16.658 20.798 1.00 11.91 158 TYR A C 1
ATOM 1142 O O . TYR A 1 158 ? 37.597 17.869 20.806 1.00 11.95 158 TYR A O 1
ATOM 1151 N N . GLY A 1 159 ? 38.236 15.687 20.709 1.00 12.60 159 GLY A N 1
ATOM 1152 C CA . GLY A 1 159 ? 39.670 15.968 20.666 1.00 12.61 159 GLY A CA 1
ATOM 1153 C C . GLY A 1 159 ? 40.097 16.599 19.364 1.00 13.02 159 GLY A C 1
ATOM 1154 O O . GLY A 1 159 ? 41.185 17.145 19.295 1.00 14.32 159 GLY A O 1
ATOM 1155 N N . LYS A 1 160 ? 39.284 16.473 18.329 1.00 12.46 160 LYS A N 1
ATOM 1156 C CA . LYS A 1 160 ? 39.501 17.083 17.022 1.00 13.66 160 LYS A CA 1
ATOM 1157 C C . LYS A 1 160 ? 38.594 18.323 16.757 1.00 13.37 160 LYS A C 1
ATOM 1158 O O . LYS A 1 160 ? 38.436 18.752 15.602 1.00 12.21 160 LYS A O 1
ATOM 1164 N N . GLY A 1 161 ? 38.081 18.939 17.833 1.00 12.70 161 GLY A N 1
ATOM 1165 C CA . GLY A 1 161 ? 37.369 20.225 17.765 1.00 12.53 161 GLY A CA 1
ATOM 1166 C C . GLY A 1 161 ? 35.932 20.203 17.276 1.00 12.52 161 GLY A C 1
ATOM 1167 O O . GLY A 1 161 ? 35.433 21.215 16.759 1.00 14.33 161 GLY A O 1
ATOM 1168 N N . VAL A 1 162 ? 35.285 19.032 17.361 1.00 11.54 162 VAL A N 1
ATOM 1169 C CA . VAL A 1 162 ? 33.880 18.850 16.960 1.00 10.75 162 VAL A CA 1
ATOM 1170 C C . VAL A 1 162 ? 33.009 18.910 18.226 1.00 10.40 162 VAL A C 1
ATOM 1171 O O . VAL A 1 162 ? 33.309 18.224 19.218 1.00 11.14 162 VAL A O 1
ATOM 1175 N N . LEU A 1 163 ? 31.985 19.756 18.222 1.00 9.69 163 LEU A N 1
ATOM 1176 C CA . LEU A 1 163 ? 31.051 19.829 19.358 1.00 10.28 163 LEU A CA 1
ATOM 1177 C C . LEU A 1 163 ? 30.079 18.644 19.243 1.00 10.49 163 LEU A C 1
ATOM 1178 O O . LEU A 1 163 ? 29.557 18.370 18.162 1.00 11.84 163 LEU A O 1
ATOM 1183 N N . ILE A 1 164 ? 29.812 17.975 20.353 1.00 10.37 164 ILE A N 1
ATOM 1184 C CA . ILE A 1 164 ? 28.858 16.867 20.387 1.00 9.71 164 ILE A CA 1
ATOM 1185 C C . ILE A 1 164 ? 27.673 17.246 21.291 1.00 9.62 164 ILE A C 1
ATOM 1186 O O . ILE A 1 164 ? 27.845 17.517 22.501 1.00 9.35 164 ILE A O 1
ATOM 1191 N N . VAL A 1 165 ? 26.499 17.178 20.696 1.00 8.71 165 VAL A N 1
ATOM 1192 C CA . VAL A 1 165 ? 25.246 17.463 21.375 1.00 9.07 165 VAL A CA 1
ATOM 1193 C C . VAL A 1 165 ? 24.360 16.221 21.286 1.00 8.65 165 VAL A C 1
ATOM 1194 O O . VAL A 1 165 ? 24.179 15.665 20.195 1.00 9.11 165 VAL A O 1
ATOM 1198 N N . ALA A 1 166 ? 23.845 15.732 22.428 1.00 9.26 166 ALA A N 1
ATOM 1199 C CA . ALA A 1 166 ? 23.177 14.451 22.482 1.00 8.80 166 ALA A CA 1
ATOM 1200 C C . ALA A 1 166 ? 22.009 14.455 23.481 1.00 9.46 166 ALA A C 1
ATOM 1201 O O . ALA A 1 166 ? 22.006 15.201 24.485 1.00 9.55 166 ALA A O 1
ATOM 1203 N N . ALA A 1 167 ? 21.007 13.632 23.170 1.00 9.68 167 ALA A N 1
ATOM 1204 C CA . ALA A 1 167 ? 19.807 13.575 23.960 1.00 9.79 167 ALA A CA 1
ATOM 1205 C C . ALA A 1 167 ? 20.109 12.996 25.362 1.00 9.79 167 ALA A C 1
ATOM 1206 O O . ALA A 1 167 ? 20.862 12.017 25.528 1.00 8.42 167 ALA A O 1
ATOM 1208 N N . ALA A 1 168 ? 19.481 13.567 26.384 1.00 9.97 168 ALA A N 1
ATOM 1209 C CA . ALA A 1 168 ? 19.622 13.033 27.740 1.00 10.60 168 ALA A CA 1
ATOM 1210 C C . ALA A 1 168 ? 19.015 11.624 27.930 1.00 10.49 168 ALA A C 1
ATOM 1211 O O . ALA A 1 168 ? 19.430 10.865 28.809 1.00 11.12 168 ALA A O 1
ATOM 1213 N N . GLY A 1 169 ? 18.035 11.286 27.104 1.00 10.67 169 GLY A N 1
ATOM 1214 C CA . GLY A 1 169 ? 17.201 10.107 27.307 1.00 10.50 169 GLY A CA 1
ATOM 1215 C C . GLY A 1 169 ? 15.779 10.469 27.769 1.00 10.76 169 GLY A C 1
ATOM 1216 O O . GLY A 1 169 ? 15.481 11.608 28.234 1.00 9.80 169 GLY A O 1
ATOM 1217 N N . ASN A 1 170 ? 14.897 9.473 27.651 1.00 11.01 170 ASN A N 1
ATOM 1218 C CA . ASN A 1 170 ? 13.497 9.611 28.061 1.00 11.34 170 ASN A CA 1
ATOM 1219 C C . ASN A 1 170 ? 13.120 8.641 29.176 1.00 12.36 170 ASN A C 1
ATOM 1220 O O . ASN A 1 170 ? 12.049 8.042 29.135 1.00 12.51 170 ASN A O 1
ATOM 1225 N N . SER A 1 171 ? 13.998 8.484 30.169 1.00 12.70 171 SER A N 1
ATOM 1226 C CA . SER A 1 171 ? 13.782 7.492 31.238 1.00 13.43 171 SER A CA 1
ATOM 1227 C C . SER A 1 171 ? 13.332 8.128 32.562 1.00 13.06 171 SER A C 1
ATOM 1228 O O . SER A 1 171 ? 13.441 7.491 33.610 1.00 14.15 171 SER A O 1
ATOM 1231 N N . GLY A 1 172 ? 12.816 9.351 32.511 1.00 13.96 172 GLY A N 1
ATOM 1232 C CA . GLY A 1 172 ? 12.439 10.092 33.720 1.00 14.13 172 GLY A CA 1
ATOM 1233 C C . GLY A 1 172 ? 11.108 9.624 34.265 1.00 14.89 172 GLY A C 1
ATOM 1234 O O . GLY A 1 172 ? 10.439 8.830 33.609 1.00 14.39 172 GLY A O 1
ATOM 1235 N N . SER A 1 173 ? 10.671 10.153 35.400 1.00 14.98 173 SER A N 1
ATOM 1236 C CA . SER A 1 173 ? 11.257 11.318 36.086 1.00 16.19 173 SER A CA 1
ATOM 1237 C C . SER A 1 173 ? 12.214 10.939 37.213 1.00 15.82 173 SER A C 1
ATOM 1238 O O . SER A 1 173 ? 12.746 11.817 37.935 1.00 15.10 173 SER A O 1
ATOM 1241 N N . GLY A 1 174 ? 12.463 9.637 37.339 1.00 15.22 174 GLY A N 1
ATOM 1242 C CA . GLY A 1 174 ? 13.318 9.097 38.374 1.00 16.24 174 GLY A CA 1
ATOM 1243 C C . GLY A 1 174 ? 14.724 9.636 38.213 1.00 17.32 174 GLY A C 1
ATOM 1244 O O . GLY A 1 174 ? 15.170 9.907 37.081 1.00 17.17 174 GLY A O 1
ATOM 1245 N N . SER A 1 175 ? 15.400 9.834 39.341 1.00 17.23 175 SER A N 1
ATOM 1246 C CA . SER A 1 175 ? 16.750 10.401 39.374 1.00 18.10 175 SER A CA 1
ATOM 1247 C C . SER A 1 175 ? 17.789 9.444 38.801 1.00 17.22 175 SER A C 1
ATOM 1248 O O . SER A 1 175 ? 17.639 8.221 38.873 1.00 16.10 175 SER A O 1
ATOM 1251 N N . ASN A 1 176 ? 18.843 10.009 38.210 1.00 16.91 176 ASN A N 1
ATOM 1252 C CA . ASN A 1 176 ? 19.988 9.241 37.699 1.00 15.93 176 ASN A CA 1
ATOM 1253 C C . ASN A 1 176 ? 19.653 8.245 36.609 1.00 15.64 176 ASN A C 1
ATOM 1254 O O . ASN A 1 176 ? 20.231 7.155 36.545 1.00 17.08 176 ASN A O 1
ATOM 1259 N N . THR A 1 177 ? 18.723 8.623 35.752 1.00 14.59 177 THR A N 1
ATOM 1260 C CA . THR A 1 177 ? 18.273 7.815 34.623 1.00 14.26 177 THR A CA 1
ATOM 1261 C C . THR A 1 177 ? 18.870 8.281 33.278 1.00 13.39 177 THR A C 1
ATOM 1262 O O . THR A 1 177 ? 18.535 7.715 32.218 1.00 13.94 177 THR A O 1
ATOM 1266 N N . ILE A 1 178 ? 19.717 9.314 33.333 1.00 12.32 178 ILE A N 1
ATOM 1267 C CA . ILE A 1 178 ? 20.425 9.839 32.140 1.00 10.94 178 ILE A CA 1
ATOM 1268 C C . ILE A 1 178 ? 21.053 8.674 31.364 1.00 10.75 178 ILE A C 1
ATOM 1269 O O . ILE A 1 178 ? 21.587 7.733 31.968 1.00 11.10 178 ILE A O 1
ATOM 1274 N N . GLY A 1 179 ? 20.965 8.713 30.048 1.00 9.83 179 GLY A N 1
ATOM 1275 C CA . GLY A 1 179 ? 21.649 7.737 29.182 1.00 10.62 179 GLY A CA 1
ATOM 1276 C C . GLY A 1 179 ? 22.835 8.331 28.418 1.00 10.21 179 GLY A C 1
ATOM 1277 O O . GLY A 1 179 ? 23.335 9.428 28.719 1.00 8.92 179 GLY A O 1
ATOM 1278 N N . PHE A 1 180 ? 23.296 7.552 27.470 1.00 10.71 180 PHE A N 1
ATOM 1279 C CA . PHE A 1 180 ? 24.560 7.759 26.766 1.00 10.26 180 PHE A CA 1
ATOM 1280 C C . PHE A 1 180 ? 24.325 7.651 25.257 1.00 10.38 180 PHE A C 1
ATOM 1281 O O . PHE A 1 180 ? 23.549 6.802 24.820 1.00 10.96 180 PHE A O 1
ATOM 1289 N N . PRO A 1 181 ? 25.053 8.444 24.457 1.00 9.66 181 PRO A N 1
ATOM 1290 C CA . PRO A 1 181 ? 26.213 9.261 24.879 1.00 9.61 181 PRO A CA 1
ATOM 1291 C C . PRO A 1 181 ? 25.983 10.583 25.587 1.00 10.45 181 PRO A C 1
ATOM 1292 O O . PRO A 1 181 ? 26.961 11.223 25.957 1.00 9.27 181 PRO A O 1
ATOM 1296 N N . GLY A 1 182 ? 24.731 11.028 25.745 1.00 10.50 182 GLY A N 1
ATOM 1297 C CA . GLY A 1 182 ? 24.455 12.278 26.452 1.00 11.11 182 GLY A CA 1
ATOM 1298 C C . GLY A 1 182 ? 25.224 12.445 27.750 1.00 11.01 182 GLY A C 1
ATOM 1299 O O . GLY A 1 182 ? 25.818 13.499 27.986 1.00 10.78 182 GLY A O 1
ATOM 1300 N N . GLY A 1 183 ? 25.217 11.386 28.580 1.00 10.16 183 GLY A N 1
ATOM 1301 C CA . GLY A 1 183 ? 25.843 11.369 29.895 1.00 11.06 183 GLY A CA 1
ATOM 1302 C C . GLY A 1 183 ? 27.367 11.365 29.929 1.00 11.01 183 GLY A C 1
ATOM 1303 O O . GLY A 1 183 ? 27.962 11.390 31.020 1.00 10.40 183 GLY A O 1
ATOM 1304 N N . LEU A 1 184 ? 28.006 11.344 28.763 1.00 10.88 184 LEU A N 1
ATOM 1305 C CA . LEU A 1 184 ? 29.480 11.432 28.694 1.00 11.30 184 LEU A CA 1
ATOM 1306 C C . LEU A 1 184 ? 29.974 12.826 29.036 1.00 10.44 184 LEU A C 1
ATOM 1307 O O . LEU A 1 184 ? 29.322 13.834 28.713 1.00 10.18 184 LEU A O 1
ATOM 1312 N N . VAL A 1 185 ? 31.175 12.909 29.595 1.00 10.92 185 VAL A N 1
ATOM 1313 C CA . VAL A 1 185 ? 31.696 14.215 29.993 1.00 11.34 185 VAL A CA 1
ATOM 1314 C C . VAL A 1 185 ? 31.864 15.172 28.820 1.00 10.63 185 VAL A C 1
ATOM 1315 O O . VAL A 1 185 ? 31.683 16.375 28.955 1.00 11.48 185 VAL A O 1
ATOM 1319 N N . ASN A 1 186 ? 32.186 14.617 27.658 1.00 10.71 186 ASN A N 1
ATOM 1320 C CA . ASN A 1 186 ? 32.485 15.399 26.478 1.00 11.91 186 ASN A CA 1
ATOM 1321 C C . ASN A 1 186 ? 31.327 15.531 25.484 1.00 11.68 186 ASN A C 1
ATOM 1322 O O . ASN A 1 186 ? 31.520 15.955 24.351 1.00 11.69 186 ASN A O 1
ATOM 1327 N N . ALA A 1 187 ? 30.113 15.158 25.925 1.00 10.63 187 ALA A N 1
ATOM 1328 C CA . ALA A 1 187 ? 28.899 15.402 25.132 1.00 10.99 187 ALA A CA 1
ATOM 1329 C C . ALA A 1 187 ? 27.995 16.332 25.937 1.00 10.68 187 ALA A C 1
ATOM 1330 O O . ALA A 1 187 ? 27.900 16.193 27.148 1.00 10.76 187 ALA A O 1
ATOM 1332 N N . VAL A 1 188 ? 27.325 17.257 25.252 1.00 9.84 188 VAL A N 1
ATOM 1333 C CA . VAL A 1 188 ? 26.319 18.126 25.872 1.00 9.52 188 VAL A CA 1
ATOM 1334 C C . VAL A 1 188 ? 24.978 17.358 25.966 1.00 9.65 188 VAL A C 1
ATOM 1335 O O . VAL A 1 188 ? 24.332 17.152 24.946 1.00 10.06 188 VAL A O 1
ATOM 1339 N N . ALA A 1 189 ? 24.590 16.968 27.184 1.00 9.09 189 ALA A N 1
ATOM 1340 C CA . ALA A 1 189 ? 23.321 16.230 27.455 1.00 9.05 189 ALA A CA 1
ATOM 1341 C C . ALA A 1 189 ? 22.180 17.217 27.454 1.00 8.74 189 ALA A C 1
ATOM 1342 O O . ALA A 1 189 ? 22.170 18.197 28.243 1.00 9.37 189 ALA A O 1
ATOM 1344 N N . VAL A 1 190 ? 21.171 16.945 26.647 1.00 9.19 190 VAL A N 1
ATOM 1345 C CA . VAL A 1 190 ? 20.072 17.870 26.502 1.00 8.98 190 VAL A CA 1
ATOM 1346 C C . VAL A 1 190 ? 18.768 17.253 27.068 1.00 9.81 190 VAL A C 1
ATOM 1347 O O . VAL A 1 190 ? 18.298 16.193 26.595 1.00 9.67 190 VAL A O 1
ATOM 1351 N N . ALA A 1 191 ? 18.237 17.922 28.091 1.00 9.72 191 ALA A N 1
ATOM 1352 C CA . ALA A 1 191 ? 16.926 17.574 28.698 1.00 10.45 191 ALA A CA 1
ATOM 1353 C C . ALA A 1 191 ? 15.796 18.217 27.890 1.00 10.08 191 ALA A C 1
ATOM 1354 O O . ALA A 1 191 ? 16.016 19.209 27.209 1.00 10.53 191 ALA A O 1
ATOM 1356 N N . ALA A 1 192 ? 14.571 17.683 28.018 1.00 11.25 192 ALA A N 1
ATOM 1357 C CA . ALA A 1 192 ? 13.426 18.160 27.234 1.00 11.69 192 ALA A CA 1
ATOM 1358 C C . ALA A 1 192 ? 12.496 18.995 28.148 1.00 11.83 192 ALA A C 1
ATOM 1359 O O . ALA A 1 192 ? 12.033 18.501 29.206 1.00 11.58 192 ALA A O 1
ATOM 1361 N N . LEU A 1 193 ? 12.241 20.220 27.700 1.00 12.03 193 LEU A N 1
ATOM 1362 C CA . LEU A 1 193 ? 11.186 21.083 28.225 1.00 11.98 193 LEU A CA 1
ATOM 1363 C C . LEU A 1 193 ? 9.858 20.776 27.497 1.00 12.85 193 LEU A C 1
ATOM 1364 O O . LEU A 1 193 ? 9.837 20.468 26.310 1.00 13.90 193 LEU A O 1
ATOM 1369 N N . GLU A 1 194 ? 8.766 20.972 28.239 1.00 13.14 194 GLU A N 1
ATOM 1370 C CA . GLU A 1 194 ? 7.428 21.042 27.623 1.00 13.04 194 GLU A CA 1
ATOM 1371 C C . GLU A 1 194 ? 6.954 22.474 27.668 1.00 14.34 194 GLU A C 1
ATOM 1372 O O . GLU A 1 194 ? 7.521 23.303 28.397 1.00 13.95 194 GLU A O 1
ATOM 1378 N N . ASN A 1 195 ? 5.911 22.787 26.885 1.00 15.02 195 ASN A N 1
ATOM 1379 C CA . ASN A 1 195 ? 5.445 24.160 26.809 1.00 15.11 195 ASN A CA 1
ATOM 1380 C C . ASN A 1 195 ? 4.420 24.445 27.908 1.00 15.75 195 ASN A C 1
ATOM 1381 O O . ASN A 1 195 ? 3.232 24.694 27.615 1.00 15.84 195 ASN A O 1
ATOM 1386 N N . VAL A 1 196 ? 4.890 24.384 29.150 1.00 15.69 196 VAL A N 1
ATOM 1387 C CA . VAL A 1 196 ? 4.123 24.623 30.363 1.00 16.60 196 VAL A CA 1
ATOM 1388 C C . VAL A 1 196 ? 5.025 25.381 31.323 1.00 17.10 196 VAL A C 1
ATOM 1389 O O . VAL A 1 196 ? 6.244 25.113 31.378 1.00 16.73 196 VAL A O 1
ATOM 1393 N N . GLN A 1 197 ? 4.433 26.316 32.075 1.00 17.19 197 GLN A N 1
ATOM 1394 C CA . GLN A 1 197 ? 5.150 27.077 33.092 1.00 16.68 197 GLN A CA 1
ATOM 1395 C C . GLN A 1 197 ? 4.894 26.520 34.478 1.00 17.72 197 GLN A C 1
ATOM 1396 O O . GLN A 1 197 ? 3.770 26.111 34.837 1.00 18.04 197 GLN A O 1
ATOM 1402 N N . GLN A 1 198 ? 5.971 26.382 35.230 1.00 17.42 198 GLN A N 1
ATOM 1403 C CA . GLN A 1 198 ? 5.888 25.970 36.615 1.00 17.79 198 GLN A CA 1
ATOM 1404 C C . GLN A 1 198 ? 7.013 26.616 37.374 1.00 17.58 198 GLN A C 1
ATOM 1405 O O . GLN A 1 198 ? 8.162 26.684 36.909 1.00 16.32 198 GLN A O 1
ATOM 1411 N N . ASN A 1 199 ? 6.673 27.139 38.544 1.00 17.93 199 ASN A N 1
ATOM 1412 C CA . ASN A 1 199 ? 7.633 27.910 39.334 1.00 19.13 199 ASN A CA 1
ATOM 1413 C C . ASN A 1 199 ? 8.305 29.046 38.604 1.00 19.54 199 ASN A C 1
ATOM 1414 O O . ASN A 1 199 ? 9.496 29.353 38.862 1.00 19.87 199 ASN A O 1
ATOM 1419 N N . GLY A 1 200 ? 7.549 29.690 37.721 1.00 18.89 200 GLY A N 1
ATOM 1420 C CA . GLY A 1 200 ? 8.007 30.869 36.992 1.00 18.99 200 GLY A CA 1
ATOM 1421 C C . GLY A 1 200 ? 8.869 30.623 35.769 1.00 18.40 200 GLY A C 1
ATOM 1422 O O . GLY A 1 200 ? 9.350 31.558 35.147 1.00 18.63 200 GLY A O 1
ATOM 1423 N N . THR A 1 201 ? 9.047 29.363 35.393 1.00 16.77 201 THR A N 1
ATOM 1424 C CA . THR A 1 201 ? 9.870 29.035 34.238 1.00 16.28 201 THR A CA 1
ATOM 1425 C C . THR A 1 201 ? 9.213 27.945 33.423 1.00 15.21 201 THR A C 1
ATOM 1426 O O . THR A 1 201 ? 8.244 27.343 33.865 1.00 14.08 201 THR A O 1
ATOM 1430 N N . TYR A 1 202 ? 9.786 27.650 32.257 1.00 15.10 202 TYR A N 1
ATOM 1431 C CA . TYR A 1 202 ? 9.464 26.404 31.592 1.00 14.39 202 TYR A CA 1
ATOM 1432 C C . TYR A 1 202 ? 9.643 25.206 32.509 1.00 14.08 202 TYR A C 1
ATOM 1433 O O . TYR A 1 202 ? 10.449 25.216 33.441 1.00 13.76 202 TYR A O 1
ATOM 1442 N N . ARG A 1 203 ? 8.874 24.157 32.219 1.00 13.91 203 ARG A N 1
ATOM 1443 C CA . ARG A 1 203 ? 8.869 22.938 32.984 1.00 12.96 203 ARG A CA 1
ATOM 1444 C C . ARG A 1 203 ? 9.569 21.808 32.227 1.00 12.20 203 ARG A C 1
ATOM 1445 O O . ARG A 1 203 ? 9.291 21.585 31.041 1.00 12.01 203 ARG A O 1
ATOM 1453 N N . VAL A 1 204 ? 10.473 21.100 32.905 1.00 11.87 204 VAL A N 1
ATOM 1454 C CA . VAL A 1 204 ? 11.030 19.867 32.381 1.00 11.23 204 VAL A CA 1
ATOM 1455 C C . VAL A 1 204 ? 9.912 18.824 32.229 1.00 11.88 204 VAL A C 1
ATOM 1456 O O . VAL A 1 204 ? 9.150 18.583 33.196 1.00 11.30 204 VAL A O 1
ATOM 1460 N N . ALA A 1 205 ? 9.843 18.163 31.065 1.00 12.01 205 ALA A N 1
ATOM 1461 C CA . ALA A 1 205 ? 8.860 17.056 30.889 1.00 12.60 205 ALA A CA 1
ATOM 1462 C C . ALA A 1 205 ? 9.200 15.888 31.803 1.00 13.82 205 ALA A C 1
ATOM 1463 O O . ALA A 1 205 ? 10.368 15.549 32.031 1.00 12.71 205 ALA A O 1
ATOM 1465 N N . ASP A 1 206 ? 8.153 15.255 32.344 1.00 13.45 206 ASP A N 1
ATOM 1466 C CA . ASP A 1 206 ? 8.341 14.141 33.240 1.00 14.25 206 ASP A CA 1
ATOM 1467 C C . ASP A 1 206 ? 9.166 13.017 32.586 1.00 13.59 206 ASP A C 1
ATOM 1468 O O . ASP A 1 206 ? 9.906 12.352 33.277 1.00 14.03 206 ASP A O 1
ATOM 1473 N N . PHE A 1 207 ? 9.031 12.810 31.269 1.00 12.46 207 PHE A N 1
ATOM 1474 C CA . PHE A 1 207 ? 9.714 11.698 30.618 1.00 13.43 207 PHE A CA 1
ATOM 1475 C C . PHE A 1 207 ? 11.217 11.904 30.549 1.00 12.45 207 PHE A C 1
ATOM 1476 O O . PHE A 1 207 ? 11.937 10.943 30.369 1.00 11.88 207 PHE A O 1
ATOM 1484 N N . SER A 1 208 ? 11.668 13.155 30.625 1.00 12.86 208 SER A N 1
ATOM 1485 C CA . SER A 1 208 ? 13.105 13.478 30.409 1.00 12.12 208 SER A CA 1
ATOM 1486 C C . SER A 1 208 ? 13.993 12.804 31.453 1.00 11.40 208 SER A C 1
ATOM 1487 O O . SER A 1 208 ? 13.712 12.811 32.636 1.00 11.64 208 SER A O 1
ATOM 1490 N N . SER A 1 209 ? 15.094 12.191 31.007 1.00 11.27 209 SER A N 1
ATOM 1491 C CA . SER A 1 209 ? 15.967 11.501 31.945 1.00 11.89 209 SER A CA 1
ATOM 1492 C C . SER A 1 209 ? 16.663 12.503 32.859 1.00 10.91 209 SER A C 1
ATOM 1493 O O . SER A 1 209 ? 17.103 13.570 32.417 1.00 11.98 209 SER A O 1
ATOM 1496 N N . ARG A 1 210 ? 16.780 12.128 34.125 1.00 12.43 210 ARG A N 1
ATOM 1497 C CA . ARG A 1 21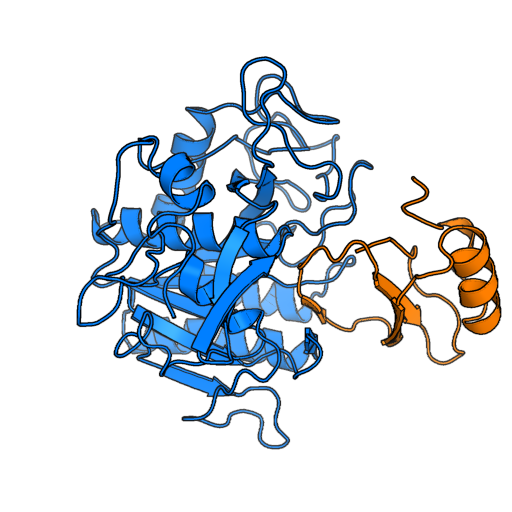0 ? 17.449 12.974 35.136 1.00 11.79 210 ARG A CA 1
ATOM 1498 C C . ARG A 1 210 ? 18.895 12.548 35.336 1.00 11.50 210 ARG A C 1
ATOM 1499 O O . ARG A 1 210 ? 19.200 11.391 35.262 1.00 11.82 210 ARG A O 1
ATOM 1507 N N . GLY A 1 211 ? 19.759 13.521 35.602 1.00 12.94 211 GLY A N 1
ATOM 1508 C CA . GLY A 1 211 ? 21.138 13.278 35.978 1.00 11.89 211 GLY A CA 1
ATOM 1509 C C . GLY A 1 211 ? 21.273 12.764 37.400 1.00 13.67 211 GLY A C 1
ATOM 1510 O O . GLY A 1 211 ? 20.295 12.482 38.090 1.00 13.09 211 GLY A O 1
ATOM 1511 N N . ASN A 1 212 ? 22.517 12.660 37.822 1.00 13.47 212 ASN A N 1
ATOM 1512 C CA . ASN A 1 212 ? 22.867 12.148 39.128 1.00 14.39 212 ASN A CA 1
ATOM 1513 C C . ASN A 1 212 ? 22.717 13.291 40.162 1.00 14.14 212 ASN A C 1
ATOM 1514 O O . ASN A 1 212 ? 23.495 14.244 40.163 1.00 13.49 212 ASN A O 1
ATOM 1519 N N . PRO A 1 213 ? 21.764 13.165 41.121 1.00 15.80 213 PRO A N 1
ATOM 1520 C CA . PRO A 1 213 ? 21.639 14.264 42.116 1.00 16.65 213 PRO A CA 1
ATOM 1521 C C . PRO A 1 213 ? 22.943 14.602 42.850 1.00 17.05 213 PRO A C 1
ATOM 1522 O O . PRO A 1 213 ? 23.200 15.787 43.108 1.00 17.76 213 PRO A O 1
ATOM 1526 N N . ALA A 1 214 ? 23.782 13.580 43.059 1.00 17.53 214 ALA A N 1
ATOM 1527 C CA . ALA A 1 214 ? 25.047 13.677 43.811 1.00 18.07 214 ALA A CA 1
ATOM 1528 C C . ALA A 1 214 ? 26.022 14.646 43.183 1.00 17.85 214 ALA A C 1
ATOM 1529 O O . ALA A 1 214 ? 26.861 15.201 43.890 1.00 17.92 214 ALA A O 1
ATOM 1531 N N . THR A 1 215 ? 25.905 14.899 41.874 1.00 17.12 215 THR A N 1
ATOM 1532 C CA . THR A 1 215 ? 26.883 15.746 41.185 1.00 16.45 215 THR A CA 1
ATOM 1533 C C . THR A 1 215 ? 26.278 16.956 40.470 1.00 16.38 215 THR A C 1
ATOM 1534 O O . THR A 1 215 ? 26.960 17.630 39.725 1.00 15.73 215 THR A O 1
ATOM 1538 N N . ALA A 1 216 ? 25.020 17.247 40.751 1.00 15.09 216 ALA A N 1
ATOM 1539 C CA . ALA A 1 216 ? 24.364 18.445 40.241 1.00 16.50 216 ALA A CA 1
ATOM 1540 C C . ALA A 1 216 ? 24.468 19.553 41.275 1.00 17.88 216 ALA A C 1
ATOM 1541 O O . ALA A 1 216 ? 24.317 19.278 42.468 1.00 20.97 216 ALA A O 1
ATOM 1543 N N . GLY A 1 217 ? 24.676 20.778 40.830 1.00 17.61 217 GLY A N 1
ATOM 1544 C CA . GLY A 1 217 ? 24.721 21.940 41.711 1.00 17.91 217 GLY A CA 1
ATOM 1545 C C . GLY A 1 217 ? 26.016 22.723 41.582 1.00 18.51 217 GLY A C 1
ATOM 1546 O O . GLY A 1 217 ? 26.083 23.917 41.981 1.00 19.68 217 GLY A O 1
ATOM 1547 N N . ASP A 1 218 ? 27.039 22.109 40.997 1.00 17.76 218 ASP A N 1
ATOM 1548 C CA . ASP A 1 218 ? 28.352 22.726 40.938 1.00 17.14 218 ASP A CA 1
ATOM 1549 C C . ASP A 1 218 ? 28.672 23.525 39.662 1.00 16.05 218 ASP A C 1
ATOM 1550 O O . ASP A 1 218 ? 29.666 24.243 39.605 1.00 16.17 218 ASP A O 1
ATOM 1555 N N . TYR A 1 219 ? 27.768 23.504 38.687 1.00 15.48 219 TYR A N 1
ATOM 1556 C CA . TYR A 1 219 ? 28.018 24.093 37.370 1.00 14.34 219 TYR A CA 1
ATOM 1557 C C . TYR A 1 219 ? 29.353 23.582 36.742 1.00 13.83 219 TYR A C 1
ATOM 1558 O O . TYR A 1 219 ? 29.996 24.297 35.977 1.00 14.45 219 TYR A O 1
ATOM 1567 N N . ILE A 1 220 ? 29.684 22.326 37.022 1.00 13.78 220 ILE A N 1
ATOM 1568 C CA . ILE A 1 220 ? 30.789 21.636 36.402 1.00 15.32 220 ILE A CA 1
ATOM 1569 C C . ILE A 1 220 ? 30.260 20.285 35.921 1.00 13.72 220 ILE A C 1
ATOM 1570 O O . ILE A 1 220 ? 29.676 19.523 36.677 1.00 12.94 220 ILE A O 1
ATOM 1575 N N . ILE A 1 221 ? 30.493 19.997 34.640 1.00 14.60 221 ILE A N 1
ATOM 1576 C CA . ILE A 1 221 ? 29.942 18.779 34.045 1.00 14.01 221 ILE A CA 1
ATOM 1577 C C . ILE A 1 221 ? 30.845 17.579 34.379 1.00 14.35 221 ILE A C 1
ATOM 1578 O O . ILE A 1 221 ? 32.046 17.563 33.991 1.00 14.41 221 ILE A O 1
ATOM 1583 N N . GLN A 1 222 ? 30.269 16.614 35.102 1.00 13.64 222 GLN A N 1
ATOM 1584 C CA . GLN A 1 222 ? 30.791 15.255 35.260 1.00 14.33 222 GLN A CA 1
ATOM 1585 C C . GLN A 1 222 ? 29.946 14.299 34.419 1.00 14.27 222 GLN A C 1
ATOM 1586 O O . GLN A 1 222 ? 28.913 14.673 33.844 1.00 12.33 222 GLN A O 1
ATOM 1592 N N . GLU A 1 223 ? 30.438 13.076 34.274 1.00 13.96 223 GLU A N 1
ATOM 1593 C CA . GLU A 1 223 ? 29.633 12.026 33.679 1.00 14.06 223 GLU A CA 1
ATOM 1594 C C . GLU A 1 223 ? 28.305 11.900 34.450 1.00 12.55 223 GLU A C 1
ATOM 1595 O O . GLU A 1 223 ? 28.288 12.006 35.683 1.00 13.34 223 GLU A O 1
ATOM 1601 N N . ARG A 1 224 ? 27.204 11.754 33.694 1.00 11.32 224 ARG A N 1
ATOM 1602 C CA . ARG A 1 224 ? 25.823 11.581 34.208 1.00 11.46 224 ARG A CA 1
ATOM 1603 C C . ARG A 1 224 ? 25.197 12.937 34.634 1.00 11.10 224 ARG A C 1
ATOM 1604 O O . ARG A 1 224 ? 24.156 12.962 35.286 1.00 12.52 224 ARG A O 1
ATOM 1612 N N . ASP A 1 225 ? 25.767 14.060 34.172 1.00 10.59 225 ASP A N 1
ATOM 1613 C CA . ASP A 1 225 ? 25.154 15.344 34.426 1.00 11.23 225 ASP A CA 1
ATOM 1614 C C . ASP A 1 225 ? 24.394 15.835 33.195 1.00 10.96 225 ASP A C 1
ATOM 1615 O O . ASP A 1 225 ? 24.886 15.780 32.058 1.00 10.31 225 ASP A O 1
ATOM 1620 N N . ILE A 1 226 ? 23.195 16.355 33.436 1.00 10.13 226 ILE A N 1
ATOM 1621 C CA . ILE A 1 226 ? 22.455 17.092 32.412 1.00 10.32 226 ILE A CA 1
ATOM 1622 C C . ILE A 1 226 ? 23.134 18.444 32.209 1.00 8.92 226 ILE A C 1
ATOM 1623 O O . ILE A 1 226 ? 23.586 19.073 33.146 1.00 10.73 226 ILE A O 1
ATOM 1628 N N . GLU A 1 227 ? 23.232 18.882 30.982 1.00 9.66 227 GLU A N 1
ATOM 1629 C CA . GLU A 1 227 ? 23.912 20.180 30.707 1.00 9.53 227 GLU A CA 1
ATOM 1630 C C . GLU A 1 227 ? 22.941 21.359 30.476 1.00 9.27 227 GLU A C 1
ATOM 1631 O O . GLU A 1 227 ? 23.066 22.416 31.093 1.00 9.45 227 GLU A O 1
ATOM 1637 N N . VAL A 1 228 ? 21.977 21.169 29.589 1.00 8.93 228 VAL A N 1
ATOM 1638 C CA . VAL A 1 228 ? 21.068 22.225 29.197 1.00 8.72 228 VAL A CA 1
ATOM 1639 C C . VAL A 1 228 ? 19.717 21.577 28.899 1.00 8.57 228 VAL A C 1
ATOM 1640 O O . VAL A 1 228 ? 19.636 20.358 28.722 1.00 9.22 228 VAL A O 1
ATOM 1644 N N . SER A 1 229 ? 18.707 22.432 28.821 1.00 10.21 229 SER A N 1
ATOM 1645 C CA . SER A 1 229 ? 17.355 22.040 28.513 1.00 9.75 229 SER A CA 1
ATOM 1646 C C . SER A 1 229 ? 16.872 22.811 27.281 1.00 10.63 229 SER A C 1
ATOM 1647 O O . SER A 1 229 ? 17.315 23.952 27.024 1.00 10.90 229 SER A O 1
ATOM 1650 N N . ALA A 1 230 ? 15.977 22.180 26.499 1.00 10.60 230 ALA A N 1
ATOM 1651 C CA . ALA A 1 230 ? 15.388 22.837 25.313 1.00 9.99 230 ALA A CA 1
ATOM 1652 C C . ALA A 1 230 ? 14.018 22.207 24.990 1.00 10.67 230 ALA A C 1
ATOM 1653 O O . ALA A 1 230 ? 13.704 21.128 25.487 1.00 10.70 230 ALA A O 1
ATOM 1655 N N . PRO A 1 231 ? 13.200 22.908 24.166 1.00 12.40 231 PRO A N 1
ATOM 1656 C CA . PRO A 1 231 ? 11.880 22.412 23.765 1.00 11.92 231 PRO A CA 1
ATOM 1657 C C . PRO A 1 231 ? 11.942 20.986 23.211 1.00 11.64 231 PRO A C 1
ATOM 1658 O O . PRO A 1 231 ? 12.694 20.708 22.247 1.00 10.50 231 PRO A O 1
ATOM 1662 N N . GLY A 1 232 ? 11.184 20.082 23.842 1.00 12.29 232 GLY A N 1
ATOM 1663 C CA . GLY A 1 232 ? 11.210 18.680 23.468 1.00 13.28 232 GLY A CA 1
ATOM 1664 C C . GLY A 1 232 ? 9.871 17.958 23.394 1.00 15.13 232 GLY A C 1
ATOM 1665 O O . GLY A 1 232 ? 9.831 16.842 22.910 1.00 16.84 232 GLY A O 1
ATOM 1666 N N . ALA A 1 233 ? 8.785 18.616 23.800 1.00 14.78 233 ALA A N 1
ATOM 1667 C CA . ALA A 1 233 ? 7.447 17.979 23.827 1.00 16.06 233 ALA A CA 1
ATOM 1668 C C . ALA A 1 233 ? 6.558 18.653 22.785 1.00 16.13 233 ALA A C 1
ATOM 1669 O O . ALA A 1 233 ? 6.477 19.886 22.724 1.00 16.02 233 ALA A O 1
ATOM 1671 N N . SER A 1 234 ? 5.980 17.831 21.906 1.00 16.25 234 SER A N 1
ATOM 1672 C CA . SER A 1 234 ? 5.090 18.283 20.812 1.00 17.09 234 SER A CA 1
ATOM 1673 C C . SER A 1 234 ? 5.720 19.273 19.865 1.00 15.74 234 SER A C 1
ATOM 1674 O O . SER A 1 234 ? 5.272 20.397 19.720 1.00 16.10 234 SER A O 1
ATOM 1677 N N . VAL A 1 235 ? 6.795 18.829 19.235 1.00 14.23 235 VAL A N 1
ATOM 1678 C CA . VAL A 1 235 ? 7.592 19.606 18.319 1.00 14.20 235 VAL A CA 1
ATOM 1679 C C . VAL A 1 235 ? 7.269 19.247 16.872 1.00 14.99 235 VAL A C 1
ATOM 1680 O O . VAL A 1 235 ? 7.542 18.133 16.407 1.00 15.29 235 VAL A O 1
ATOM 1684 N N . GLU A 1 236 ? 6.748 20.223 16.147 1.00 15.60 236 GLU A N 1
ATOM 1685 C CA . GLU A 1 236 ? 6.529 20.109 14.705 1.00 15.99 236 GLU A CA 1
ATOM 1686 C C . GLU A 1 236 ? 7.769 20.361 13.880 1.00 15.72 236 GLU A C 1
ATOM 1687 O O . GLU A 1 236 ? 8.548 21.296 14.121 1.00 16.02 236 GLU A O 1
ATOM 1693 N N . SER A 1 237 ? 8.004 19.498 12.888 1.00 14.65 237 SER A N 1
ATOM 1694 C CA . SER A 1 237 ? 9.110 19.670 12.006 1.00 14.88 237 SER A CA 1
ATOM 1695 C C . SER A 1 237 ? 8.817 18.904 10.705 1.00 15.59 237 SER A C 1
ATOM 1696 O O . SER A 1 237 ? 7.706 18.345 10.541 1.00 16.72 237 SER A O 1
ATOM 1699 N N . THR A 1 238 ? 9.829 18.914 9.854 1.00 16.79 238 THR A N 1
ATOM 1700 C CA . THR A 1 238 ? 9.878 18.236 8.555 1.00 17.63 238 THR A CA 1
ATOM 1701 C C . THR A 1 238 ? 9.767 16.704 8.726 1.00 19.17 238 THR A C 1
ATOM 1702 O O . THR A 1 238 ? 10.221 16.156 9.722 1.00 17.91 238 THR A O 1
ATOM 1706 N N . TRP A 1 239 ? 9.173 16.040 7.728 1.00 19.37 239 TRP A N 1
ATOM 1707 C CA . TRP A 1 239 ? 8.928 14.595 7.776 1.00 19.09 239 TRP A CA 1
ATOM 1708 C C . TRP A 1 239 ? 9.331 13.929 6.470 1.00 18.30 239 TRP A C 1
ATOM 1709 O O . TRP A 1 239 ? 9.421 14.566 5.416 1.00 18.59 239 TRP A O 1
ATOM 1720 N N . TYR A 1 240 ? 9.674 12.640 6.568 1.00 18.34 240 TYR A N 1
ATOM 1721 C CA . TYR A 1 240 ? 10.361 11.952 5.496 1.00 18.70 240 TYR A CA 1
ATOM 1722 C C . TYR A 1 240 ? 9.481 11.754 4.245 1.00 19.58 240 TYR A C 1
ATOM 1723 O O . TYR A 1 240 ? 10.018 11.538 3.174 1.00 19.50 240 TYR A O 1
ATOM 1732 N N . THR A 1 241 ? 8.184 11.845 4.407 1.00 21.23 241 THR A N 1
ATOM 1733 C CA . THR A 1 241 ? 7.284 11.762 3.254 1.00 23.83 241 THR A CA 1
ATOM 1734 C C . THR A 1 241 ? 7.014 13.095 2.555 1.00 25.11 241 THR A C 1
ATOM 1735 O O . THR A 1 241 ? 6.287 13.117 1.539 1.00 26.13 241 THR A O 1
ATOM 1739 N N . GLY A 1 242 ? 7.624 14.176 3.050 1.00 25.30 242 GLY A N 1
ATOM 1740 C CA . GLY A 1 242 ? 7.546 15.502 2.420 1.00 25.75 242 GLY A CA 1
ATOM 1741 C C . GLY A 1 242 ? 6.696 16.536 3.148 1.00 25.04 242 GLY A C 1
ATOM 1742 O O . GLY A 1 242 ? 6.777 17.749 2.838 1.00 28.10 242 GLY A O 1
ATOM 1743 N N . GLY A 1 243 ? 5.894 16.112 4.107 1.00 23.29 243 GLY A N 1
ATOM 1744 C CA . GLY A 1 243 ? 5.110 17.081 4.859 1.00 22.88 243 GLY A CA 1
ATOM 1745 C C . GLY A 1 243 ? 5.787 17.361 6.196 1.00 21.07 243 GLY A C 1
ATOM 1746 O O . GLY A 1 243 ? 7.012 17.548 6.244 1.00 20.45 243 GLY A O 1
ATOM 1747 N N . TYR A 1 244 ? 4.974 17.365 7.243 1.00 21.01 244 TYR A N 1
ATOM 1748 C CA . TYR A 1 244 ? 5.398 17.740 8.618 1.00 20.43 244 TYR A CA 1
ATOM 1749 C C . TYR A 1 244 ? 4.787 16.803 9.595 1.00 20.22 244 TYR A C 1
ATOM 1750 O O . TYR A 1 244 ? 3.791 16.193 9.314 1.00 22.09 244 TYR A O 1
ATOM 1759 N N . ASN A 1 245 ? 5.378 16.688 10.772 1.00 19.21 245 ASN A N 1
ATOM 1760 C CA . ASN A 1 245 ? 4.867 15.836 11.807 1.00 18.61 245 ASN A CA 1
ATOM 1761 C C . ASN A 1 245 ? 5.269 16.393 13.160 1.00 17.19 245 ASN A C 1
ATOM 1762 O O . ASN A 1 245 ? 6.221 17.188 13.232 1.00 17.62 245 ASN A O 1
ATOM 1767 N N . THR A 1 246 ? 4.499 16.035 14.165 1.00 17.26 246 THR A N 1
ATOM 1768 C CA . THR A 1 246 ? 4.675 16.489 15.528 1.00 17.27 246 THR A CA 1
ATOM 1769 C C . THR A 1 246 ? 4.995 15.291 16.395 1.00 17.10 246 THR A C 1
ATOM 1770 O O . THR A 1 246 ? 4.150 14.410 16.639 1.00 16.30 246 THR A O 1
ATOM 1774 N N . ILE A 1 247 ? 6.236 15.269 16.894 1.00 16.85 247 ILE A N 1
ATOM 1775 C CA . ILE A 1 247 ? 6.665 14.222 17.812 1.00 16.62 247 ILE A CA 1
ATOM 1776 C C . ILE A 1 247 ? 7.369 14.836 19.064 1.00 15.22 247 ILE A C 1
ATOM 1777 O O . ILE A 1 247 ? 7.582 16.048 19.126 1.00 15.44 247 ILE A O 1
ATOM 1782 N N . SER A 1 248 ? 7.654 13.998 20.051 1.00 14.98 248 SER A N 1
ATOM 1783 C CA . SER A 1 248 ? 8.255 14.416 21.319 1.00 14.69 248 SER A CA 1
ATOM 1784 C C . SER A 1 248 ? 9.483 13.582 21.676 1.00 13.59 248 SER A C 1
ATOM 1785 O O . SER A 1 248 ? 9.643 12.458 21.208 1.00 12.31 248 SER A O 1
ATOM 1788 N N . GLY A 1 249 ? 10.303 14.132 22.575 1.00 12.00 249 GLY A N 1
ATOM 1789 C CA . GLY A 1 249 ? 11.388 13.410 23.188 1.00 12.03 249 GLY A CA 1
ATOM 1790 C C . GLY A 1 249 ? 12.590 14.298 23.408 1.00 11.40 249 GLY A C 1
ATOM 1791 O O . GLY A 1 249 ? 12.662 15.425 22.904 1.00 11.28 249 GLY A O 1
ATOM 1792 N N . THR A 1 250 ? 13.580 13.762 24.113 1.00 10.82 250 THR A N 1
ATOM 1793 C CA . THR A 1 250 ? 14.871 14.469 24.185 1.00 10.03 250 THR A CA 1
ATOM 1794 C C . THR A 1 250 ? 15.521 14.509 22.792 1.00 9.72 250 THR A C 1
ATOM 1795 O O . THR A 1 250 ? 16.326 15.390 22.514 1.00 10.22 250 THR A O 1
ATOM 1799 N N . SER A 1 251 ? 15.126 13.587 21.915 1.00 9.21 251 SER A N 1
ATOM 1800 C CA . SER A 1 251 ? 15.410 13.699 20.472 1.00 10.17 251 SER A CA 1
ATOM 1801 C C . SER A 1 251 ? 15.128 15.058 19.828 1.00 9.90 251 SER A C 1
ATOM 1802 O O . SER A 1 251 ? 15.849 15.484 18.942 1.00 11.86 251 SER A O 1
ATOM 1805 N N . MET A 1 252 ? 14.031 15.688 20.246 1.00 10.63 252 MET A N 1
ATOM 1806 C CA . MET A 1 252 ? 13.551 16.944 19.648 1.00 11.58 252 MET A CA 1
ATOM 1807 C C . MET A 1 252 ? 14.218 18.156 20.350 1.00 10.53 252 MET A C 1
ATOM 1808 O O . MET A 1 252 ? 14.376 19.202 19.769 1.00 10.58 252 MET A O 1
ATOM 1813 N N . ALA A 1 253 ? 14.597 17.976 21.617 1.00 10.75 253 ALA A N 1
ATOM 1814 C CA . ALA A 1 253 ? 15.305 19.018 22.381 1.00 9.27 253 ALA A CA 1
ATOM 1815 C C . ALA A 1 253 ? 16.735 19.238 21.853 1.00 9.55 253 ALA A C 1
ATOM 1816 O O . ALA A 1 253 ? 17.177 20.383 21.630 1.00 9.72 253 ALA A O 1
ATOM 1818 N N . THR A 1 254 ? 17.404 18.106 21.593 1.00 9.97 254 THR A N 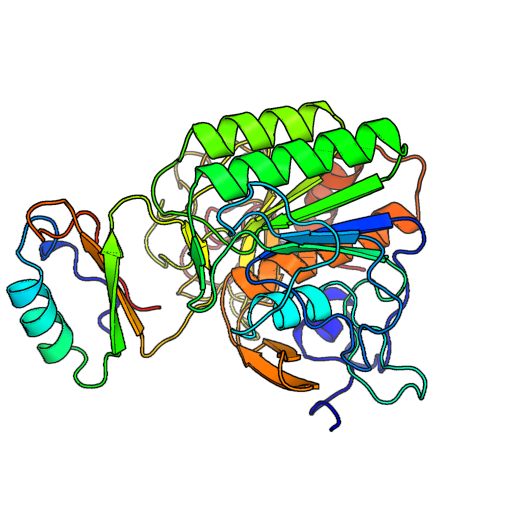1
ATOM 1819 C CA . THR A 1 254 ? 18.795 18.053 21.140 1.00 9.85 254 THR A CA 1
ATOM 1820 C C . THR A 1 254 ? 19.060 18.978 19.922 1.00 9.21 254 THR A C 1
ATOM 1821 O O . THR A 1 254 ? 19.962 19.790 19.965 1.00 9.39 254 THR A O 1
ATOM 1825 N N . PRO A 1 255 ? 18.273 18.836 18.831 1.00 10.38 255 PRO A N 1
ATOM 1826 C CA . PRO A 1 255 ? 18.483 19.731 17.698 1.00 10.45 255 PRO A CA 1
ATOM 1827 C C . PRO A 1 255 ? 18.202 21.203 17.906 1.00 10.26 255 PRO A C 1
ATOM 1828 O O . PRO A 1 255 ? 18.757 22.015 17.149 1.00 10.21 255 PRO A O 1
ATOM 1832 N N . HIS A 1 256 ? 17.389 21.565 18.901 1.00 10.49 256 HIS A N 1
ATOM 1833 C CA . HIS A 1 256 ? 17.229 22.991 19.231 1.00 11.11 256 HIS A CA 1
ATOM 1834 C C . HIS A 1 256 ? 18.579 23.507 19.672 1.00 10.70 256 HIS A C 1
ATOM 1835 O O . HIS A 1 256 ? 18.999 24.593 19.288 1.00 11.61 256 HIS A O 1
ATOM 1842 N N . VAL A 1 257 ? 19.274 22.691 20.458 1.00 10.51 257 VAL A N 1
ATOM 1843 C CA . VAL A 1 257 ? 20.569 23.067 20.976 1.00 10.19 257 VAL A CA 1
ATOM 1844 C C . VAL A 1 257 ? 21.660 22.994 19.890 1.00 10.51 257 VAL A C 1
ATOM 1845 O O . VAL A 1 257 ? 22.489 23.884 19.797 1.00 11.10 257 VAL A O 1
ATOM 1849 N N . ALA A 1 258 ? 21.669 21.940 19.081 1.00 10.55 258 ALA A N 1
ATOM 1850 C CA . ALA A 1 258 ? 22.621 21.841 17.976 1.00 10.29 258 ALA A CA 1
ATOM 1851 C C . ALA A 1 258 ? 22.452 23.020 17.042 1.00 11.10 258 ALA A C 1
ATOM 1852 O O . ALA A 1 258 ? 23.439 23.626 16.600 1.00 10.18 258 ALA A O 1
ATOM 1854 N N . GLY A 1 259 ? 21.192 23.359 16.765 1.00 10.80 259 GLY A N 1
ATOM 1855 C CA . GLY A 1 259 ? 20.900 24.486 15.901 1.00 11.36 259 GLY A CA 1
ATOM 1856 C C . GLY A 1 259 ? 21.359 25.813 16.505 1.00 10.41 259 GLY A C 1
ATOM 1857 O O . GLY A 1 259 ? 21.937 26.656 15.803 1.00 10.93 259 GLY A O 1
ATOM 1858 N N . LEU A 1 260 ? 21.042 26.017 17.774 1.00 10.84 260 LEU A N 1
ATOM 1859 C CA . LEU A 1 260 ? 21.465 27.213 18.494 1.00 11.24 260 LEU A CA 1
ATOM 1860 C C . LEU A 1 260 ? 22.988 27.309 18.482 1.00 11.82 260 LEU A C 1
ATOM 1861 O O . LEU A 1 260 ? 23.542 28.380 18.183 1.00 10.75 260 LEU A O 1
ATOM 1866 N N . ALA A 1 261 ? 23.656 26.180 18.764 1.00 11.26 261 ALA A N 1
ATOM 1867 C CA . ALA A 1 261 ? 25.116 26.116 18.661 1.00 11.59 261 ALA A CA 1
ATOM 1868 C C . ALA A 1 261 ? 25.638 26.617 17.284 1.00 12.15 261 ALA A C 1
ATOM 1869 O O . ALA A 1 261 ? 26.582 27.420 17.208 1.00 11.43 261 ALA A O 1
ATOM 1871 N N . ALA A 1 262 ? 25.026 26.133 16.209 1.00 11.11 262 ALA A N 1
ATOM 1872 C CA . ALA A 1 262 ? 25.437 26.531 14.832 1.00 11.76 262 ALA A CA 1
ATOM 1873 C C . ALA A 1 262 ? 25.235 28.031 14.593 1.00 12.45 262 ALA A C 1
ATOM 1874 O O . ALA A 1 262 ? 26.096 28.706 13.976 1.00 12.56 262 ALA A O 1
ATOM 1876 N N . LYS A 1 263 ? 24.109 28.531 15.089 1.00 12.79 263 LYS A N 1
ATOM 1877 C CA . LYS A 1 263 ? 23.745 29.946 15.014 1.00 12.95 263 LYS A CA 1
ATOM 1878 C C . LYS A 1 263 ? 24.778 30.816 15.729 1.00 12.66 263 LYS A C 1
ATOM 1879 O O . LYS A 1 263 ? 25.265 31.809 15.141 1.00 13.15 263 LYS A O 1
ATOM 1885 N N . ILE A 1 264 ? 25.133 30.431 16.961 1.00 12.99 264 ILE A N 1
ATOM 1886 C CA . ILE A 1 264 ? 26.135 31.132 17.748 1.00 12.60 264 ILE A CA 1
ATOM 1887 C C . ILE A 1 264 ? 27.501 31.091 17.032 1.00 12.90 264 ILE A C 1
ATOM 1888 O O . ILE A 1 264 ? 28.175 32.134 16.864 1.00 12.71 264 ILE A O 1
ATOM 1893 N N . TRP A 1 265 ? 27.869 29.903 16.545 1.00 12.87 265 TRP A N 1
ATOM 1894 C CA . TRP A 1 265 ? 29.189 29.704 15.958 1.00 13.09 265 TRP A CA 1
ATOM 1895 C C . TRP A 1 265 ? 29.380 30.547 14.689 1.00 13.60 265 TRP A C 1
ATOM 1896 O O . TRP A 1 265 ? 30.438 31.108 14.470 1.00 15.70 265 TRP A O 1
ATOM 1907 N N . SER A 1 266 ? 28.333 30.586 13.873 1.00 14.69 266 SER A N 1
ATOM 1908 C CA . SER A 1 266 ? 28.309 31.354 12.642 1.00 14.90 266 SER A CA 1
ATOM 1909 C C . SER A 1 266 ? 28.502 32.841 12.932 1.00 16.56 266 SER A C 1
ATOM 1910 O O . SER A 1 266 ? 29.227 33.539 12.201 1.00 16.09 266 SER A O 1
ATOM 1913 N N . ALA A 1 267 ? 27.912 33.310 14.034 1.00 16.51 267 ALA A N 1
ATOM 1914 C CA . ALA A 1 267 ? 28.018 34.710 14.431 1.00 17.61 267 ALA A CA 1
ATOM 1915 C C . ALA A 1 267 ? 29.372 35.065 15.078 1.00 19.21 267 ALA A C 1
ATOM 1916 O O . ALA A 1 267 ? 29.698 36.266 15.266 1.00 19.55 267 ALA A O 1
ATOM 1918 N N . ASN A 1 268 ? 30.162 34.063 15.462 1.00 18.18 268 ASN A N 1
ATOM 1919 C CA . ASN A 1 268 ? 31.537 34.311 15.878 1.00 19.28 268 ASN A CA 1
ATOM 1920 C C . ASN A 1 268 ? 32.409 33.130 15.534 1.00 18.63 268 ASN A C 1
ATOM 1921 O O . ASN A 1 268 ? 32.622 32.239 16.359 1.00 16.54 268 ASN A O 1
ATOM 1926 N N . THR A 1 269 ? 32.903 33.156 14.303 1.00 18.81 269 THR A N 1
ATOM 1927 C CA . THR A 1 269 ? 33.685 32.070 13.754 1.00 19.27 269 THR A CA 1
ATOM 1928 C C . THR A 1 269 ? 35.080 32.004 14.359 1.00 18.87 269 THR A C 1
ATOM 1929 O O . THR A 1 269 ? 35.782 31.069 14.090 1.00 19.50 269 THR A O 1
ATOM 1933 N N . SER A 1 270 ? 35.473 32.940 15.240 1.00 19.39 270 SER A N 1
ATOM 1934 C CA . SER A 1 270 ? 36.767 32.814 15.927 1.00 19.18 270 SER A CA 1
ATOM 1935 C C . SER A 1 270 ? 36.708 31.835 17.100 1.00 17.37 270 SER A C 1
ATOM 1936 O O . SER A 1 270 ? 37.738 31.421 17.631 1.00 19.46 270 SER A O 1
ATOM 1941 N N . LEU A 1 271 ? 35.512 31.424 17.491 1.00 15.78 271 LEU A N 1
ATOM 1942 C CA . LEU A 1 271 ? 35.354 30.458 18.594 1.00 13.71 271 LEU A CA 1
ATOM 1943 C C . LEU A 1 271 ? 35.793 29.030 18.212 1.00 12.55 271 LEU A C 1
ATOM 1944 O O . LEU A 1 271 ? 35.560 28.554 17.074 1.00 11.85 271 LEU A O 1
ATOM 1949 N N . SER A 1 272 ? 36.356 28.354 19.201 1.00 12.41 272 SER A N 1
ATOM 1950 C CA . SER A 1 272 ? 36.547 26.926 19.168 1.00 11.81 272 SER A CA 1
ATOM 1951 C C . SER A 1 272 ? 35.263 26.252 19.673 1.00 11.59 272 SER A C 1
ATOM 1952 O O . SER A 1 272 ? 34.365 26.896 20.290 1.00 9.55 272 SER A O 1
ATOM 1955 N N . HIS A 1 273 ? 35.207 24.942 19.447 1.00 10.96 273 HIS A N 1
ATOM 1956 C CA . HIS A 1 273 ? 34.068 24.158 19.912 1.00 11.74 273 HIS A CA 1
ATOM 1957 C C . HIS A 1 273 ? 33.864 24.255 21.436 1.00 11.38 273 HIS A C 1
ATOM 1958 O O . HIS A 1 273 ? 32.705 24.275 21.928 1.00 10.43 273 HIS A O 1
ATOM 1965 N N . SER A 1 274 ? 34.954 24.251 22.203 1.00 10.87 274 SER A N 1
ATOM 1966 C CA . SER A 1 274 ? 34.815 24.311 23.670 1.00 10.42 274 SER A CA 1
ATOM 1967 C C . SER A 1 274 ? 34.445 25.706 24.161 1.00 11.41 274 SER A C 1
ATOM 1968 O O . SER A 1 274 ? 33.710 25.846 25.138 1.00 9.69 274 SER A O 1
ATOM 1971 N N . GLN A 1 275 ? 34.918 26.748 23.479 1.00 10.78 275 GLN A N 1
ATOM 1972 C CA . GLN A 1 275 ? 34.404 28.100 23.782 1.00 10.81 275 GLN A CA 1
ATOM 1973 C C . GLN A 1 275 ? 32.887 28.212 23.468 1.00 10.84 275 GLN A C 1
ATOM 1974 O O . GLN A 1 275 ? 32.136 28.790 24.248 1.00 9.82 275 GLN A O 1
ATOM 1980 N N . LEU A 1 276 ? 32.479 27.590 22.355 1.00 9.84 276 LEU A N 1
ATOM 1981 C CA . LEU A 1 276 ? 31.060 27.533 21.955 1.00 10.29 276 LEU A CA 1
ATOM 1982 C C . LEU A 1 276 ? 30.258 26.806 23.056 1.00 10.97 276 LEU A C 1
ATOM 1983 O O . LEU A 1 276 ? 29.193 27.268 23.483 1.00 10.44 276 LEU A O 1
ATOM 1988 N N . ARG A 1 277 ? 30.774 25.676 23.515 1.00 9.14 277 ARG A N 1
ATOM 1989 C CA . ARG A 1 277 ? 30.125 24.901 24.564 1.00 11.25 277 ARG A CA 1
ATOM 1990 C C . ARG A 1 277 ? 29.995 25.722 25.840 1.00 11.39 277 ARG A C 1
ATOM 1991 O O . ARG A 1 277 ? 28.962 25.680 26.519 1.00 11.37 277 ARG A O 1
ATOM 1999 N N . THR A 1 278 ? 31.063 26.470 26.160 1.00 11.63 278 THR A N 1
ATOM 2000 C CA . THR A 1 278 ? 31.083 27.293 27.360 1.00 12.06 278 THR A CA 1
ATOM 2001 C C . THR A 1 278 ? 30.008 28.377 27.287 1.00 10.63 278 THR A C 1
ATOM 2002 O O . THR A 1 278 ? 29.391 28.711 28.292 1.00 10.52 278 THR A O 1
ATOM 2006 N N . GLU A 1 279 ? 29.824 28.937 26.112 1.00 10.36 279 GLU A N 1
ATOM 2007 C CA . GLU A 1 279 ? 28.856 30.007 25.905 1.00 10.75 279 GLU A CA 1
ATOM 2008 C C . GLU A 1 279 ? 27.425 29.427 25.912 1.00 10.54 279 GLU A C 1
ATOM 2009 O O . GLU A 1 279 ? 26.508 30.082 26.390 1.00 9.68 279 GLU A O 1
ATOM 2015 N N . LEU A 1 280 ? 27.241 28.202 25.433 1.00 10.29 280 LEU A N 1
ATOM 2016 C CA . LEU A 1 280 ? 25.943 27.513 25.672 1.00 10.09 280 LEU A CA 1
ATOM 2017 C C . LEU A 1 280 ? 25.627 27.400 27.169 1.00 10.40 280 LEU A C 1
ATOM 2018 O O . LEU A 1 280 ? 24.493 27.645 27.612 1.00 10.40 280 LEU A O 1
ATOM 2023 N N . GLN A 1 281 ? 26.628 27.026 27.947 1.00 9.57 281 GLN A N 1
ATOM 2024 C CA . GLN A 1 281 ? 26.489 26.926 29.373 1.00 10.85 281 GLN A CA 1
ATOM 2025 C C . GLN A 1 281 ? 26.174 28.310 29.972 1.00 9.78 281 GLN A C 1
ATOM 2026 O O . GLN A 1 281 ? 25.297 28.423 30.828 1.00 10.70 281 GLN A O 1
ATOM 2032 N N . ASN A 1 282 ? 26.892 29.359 29.521 1.00 10.32 282 ASN A N 1
ATOM 2033 C CA . ASN A 1 282 ? 26.711 30.727 30.072 1.00 9.94 282 ASN A CA 1
ATOM 2034 C C . ASN A 1 282 ? 25.278 31.188 29.799 1.00 10.30 282 ASN A C 1
ATOM 2035 O O . ASN A 1 282 ? 24.601 31.682 30.695 1.00 11.42 282 ASN A O 1
ATOM 2040 N N . ARG A 1 283 ? 24.828 30.949 28.580 1.00 8.98 283 ARG A N 1
ATOM 2041 C CA . ARG A 1 283 ? 23.463 31.321 28.159 1.00 10.76 283 ARG A CA 1
ATOM 2042 C C . ARG A 1 283 ? 22.424 30.545 28.964 1.00 10.18 283 ARG A C 1
ATOM 2043 O O . ARG A 1 283 ? 21.367 31.088 29.315 1.00 11.40 283 ARG A O 1
ATOM 2051 N N . ALA A 1 284 ? 22.708 29.270 29.223 1.00 10.35 284 ALA A N 1
ATOM 2052 C CA . ALA A 1 284 ? 21.768 28.424 29.966 1.00 10.50 284 ALA A CA 1
ATOM 2053 C C . ALA A 1 284 ? 21.465 29.060 31.317 1.00 10.35 284 ALA A C 1
ATOM 2054 O O . ALA A 1 284 ? 20.324 29.088 31.792 1.00 10.40 284 ALA A O 1
ATOM 2056 N N . LYS A 1 285 ? 22.511 29.600 31.920 1.00 10.17 285 LYS A N 1
ATOM 2057 C CA . LYS A 1 285 ? 22.440 30.146 33.264 1.00 10.72 285 LYS A CA 1
ATOM 2058 C C . LYS A 1 285 ? 21.604 31.402 33.310 1.00 11.08 285 LYS A C 1
ATOM 2059 O O . LYS A 1 285 ? 21.137 31.755 34.384 1.00 11.67 285 LYS A O 1
ATOM 2065 N N . VAL A 1 286 ? 21.456 32.097 32.185 1.00 11.09 286 VAL A N 1
ATOM 2066 C CA . VAL A 1 286 ? 20.609 33.266 32.101 1.00 12.52 286 VAL A CA 1
ATOM 2067 C C . VAL A 1 286 ? 19.153 32.849 32.374 1.00 12.78 286 VAL A C 1
ATOM 2068 O O . VAL A 1 286 ? 18.416 33.624 33.005 1.00 12.35 286 VAL A O 1
ATOM 2072 N N . TYR A 1 287 ? 18.780 31.650 31.890 1.00 11.18 287 TYR A N 1
ATOM 2073 C CA . TYR A 1 287 ? 17.433 31.109 32.052 1.00 12.04 287 TYR A CA 1
ATOM 2074 C C . TYR A 1 287 ? 17.460 29.852 32.897 1.00 11.38 287 TYR A C 1
ATOM 2075 O O . TYR A 1 287 ? 17.319 28.732 32.414 1.00 13.45 287 TYR A O 1
ATOM 2084 N N . ASP A 1 288 ? 17.667 30.055 34.195 1.00 12.75 288 ASP A N 1
ATOM 2085 C CA . ASP A 1 288 ? 17.579 29.012 35.193 1.00 11.89 288 ASP A CA 1
ATOM 2086 C C . ASP A 1 288 ? 16.202 28.326 35.069 1.00 12.74 288 ASP A C 1
ATOM 2087 O O . ASP A 1 288 ? 15.199 29.011 34.950 1.00 13.43 288 ASP A O 1
ATOM 2092 N N . ILE A 1 289 ? 16.149 27.005 35.007 1.00 10.75 289 ILE A N 1
ATOM 2093 C CA . ILE A 1 289 ? 14.840 26.284 34.975 1.00 12.22 289 ILE A CA 1
ATOM 2094 C C . ILE A 1 289 ? 14.530 25.761 36.367 1.00 13.14 289 ILE A C 1
ATOM 2095 O O . ILE A 1 289 ? 15.380 25.145 37.046 1.00 12.58 289 ILE A O 1
ATOM 2100 N N . LYS A 1 290 ? 13.300 26.017 36.829 1.00 14.72 290 LYS A N 1
ATOM 2101 C CA . LYS A 1 290 ? 12.879 25.691 38.185 1.00 16.18 290 LYS A CA 1
ATOM 2102 C C . LYS A 1 290 ? 11.613 24.812 38.211 1.00 16.21 290 LYS A C 1
ATOM 2103 O O . LYS A 1 290 ? 11.148 24.442 39.296 1.00 17.77 290 LYS A O 1
ATOM 2109 N N . GLY A 1 291 ? 11.073 24.521 37.037 1.00 15.20 291 GLY A N 1
ATOM 2110 C CA . GLY A 1 291 ? 9.857 23.743 36.897 1.00 15.02 291 GLY A CA 1
ATOM 2111 C C . GLY A 1 291 ? 10.130 22.298 36.532 1.00 15.09 291 GLY A C 1
ATOM 2112 O O . GLY A 1 291 ? 11.010 22.015 35.674 1.00 15.68 291 GLY A O 1
ATOM 2113 N N . GLY A 1 292 ? 9.380 21.382 37.152 1.00 15.61 292 GLY A N 1
ATOM 2114 C CA . GLY A 1 292 ? 9.504 19.969 36.873 1.00 14.88 292 GLY A CA 1
ATOM 2115 C C . GLY A 1 292 ? 10.112 19.194 38.017 1.00 15.48 292 GLY A C 1
ATOM 2116 O O . GLY A 1 292 ? 10.716 19.761 38.942 1.00 15.73 292 GLY A O 1
ATOM 2117 N N . ILE A 1 293 ? 9.928 17.883 37.981 1.00 15.00 293 ILE A N 1
ATOM 2118 C CA . ILE A 1 293 ? 10.348 17.020 39.063 1.00 15.59 293 ILE A CA 1
ATOM 2119 C C . ILE A 1 293 ? 11.878 17.054 39.205 1.00 15.62 293 ILE A C 1
ATOM 2120 O O . ILE A 1 293 ? 12.588 16.689 38.261 1.00 14.66 293 ILE A O 1
ATOM 2125 N N . GLY A 1 294 ? 12.372 17.460 40.365 1.00 14.62 294 GLY A N 1
ATOM 2126 C CA . GLY A 1 294 ? 13.829 17.602 40.572 1.00 15.07 294 GLY A CA 1
ATOM 2127 C C . GLY A 1 294 ? 14.485 18.905 40.113 1.00 13.58 294 GLY A C 1
ATOM 2128 O O . GLY A 1 294 ? 15.706 19.108 40.312 1.00 14.74 294 GLY A O 1
ATOM 2129 N N . ALA A 1 295 ? 13.711 19.789 39.506 1.00 14.17 295 ALA A N 1
ATOM 2130 C CA . ALA A 1 295 ? 14.210 21.061 39.057 1.00 13.96 295 ALA A CA 1
ATOM 2131 C C . ALA A 1 295 ? 14.213 21.994 40.252 1.00 16.02 295 ALA A C 1
ATOM 2132 O O . ALA A 1 295 ? 13.448 21.814 41.210 1.00 16.34 295 ALA A O 1
ATOM 2134 N N . GLY A 1 296 ? 15.086 22.983 40.233 1.00 16.42 296 GLY A N 1
ATOM 2135 C CA . GLY A 1 296 ? 15.124 23.945 41.339 1.00 17.49 296 GLY A CA 1
ATOM 2136 C C . GLY A 1 296 ? 16.067 25.066 41.021 1.00 17.05 296 GLY A C 1
ATOM 2137 O O . GLY A 1 296 ? 16.594 25.155 39.916 1.00 16.23 296 GLY A O 1
ATOM 2138 N N . THR A 1 297 ? 16.269 25.969 41.970 1.00 16.83 297 THR A N 1
ATOM 2139 C CA . THR A 1 297 ? 17.141 27.103 41.715 1.00 16.44 297 THR A CA 1
ATOM 2140 C C . THR A 1 297 ? 18.575 26.628 41.476 1.00 15.97 297 THR A C 1
ATOM 2141 O O . THR A 1 297 ? 19.096 25.826 42.239 1.00 17.59 297 THR A O 1
ATOM 2145 N N . GLY A 1 298 ? 19.207 27.108 40.418 1.00 14.70 298 GLY A N 1
ATOM 2146 C CA . GLY A 1 298 ? 20.577 26.746 40.124 1.00 14.44 298 GLY A CA 1
ATOM 2147 C C . GLY A 1 298 ? 20.699 25.504 39.270 1.00 14.36 298 GLY A C 1
ATOM 2148 O O . GLY A 1 298 ? 19.738 25.036 38.637 1.00 12.65 298 GLY A O 1
ATOM 2149 N N . ASP A 1 299 ? 21.902 24.967 39.236 1.00 13.65 299 ASP A N 1
ATOM 2150 C CA . ASP A 1 299 ? 22.207 23.758 38.467 1.00 13.76 299 ASP A CA 1
ATOM 2151 C C . ASP A 1 299 ? 21.517 22.599 39.113 1.00 14.31 299 ASP A C 1
ATOM 2152 O O . ASP A 1 299 ? 21.688 22.363 40.316 1.00 15.99 299 ASP A O 1
ATOM 2157 N N . ASP A 1 300 ? 20.671 21.895 38.370 1.00 13.16 300 ASP A N 1
ATOM 2158 C CA . ASP A 1 300 ? 19.925 20.804 38.956 1.00 12.75 300 ASP A CA 1
ATOM 2159 C C . ASP A 1 300 ? 19.922 19.600 38.005 1.00 13.80 300 ASP A C 1
ATOM 2160 O O . ASP A 1 300 ? 20.266 19.692 36.813 1.00 12.52 300 ASP A O 1
ATOM 2165 N N . TYR A 1 301 ? 19.535 18.464 38.555 1.00 13.14 301 TYR A N 1
ATOM 2166 C CA . TYR A 1 301 ? 19.641 17.211 37.818 1.00 12.95 301 TYR A CA 1
ATOM 2167 C C . TYR A 1 301 ? 18.421 16.945 36.891 1.00 11.37 301 TYR A C 1
ATOM 2168 O O . TYR A 1 301 ? 18.418 15.946 36.169 1.00 11.02 301 TYR A O 1
ATOM 2177 N N . ALA A 1 302 ? 17.425 17.846 36.848 1.00 11.24 302 ALA A N 1
ATOM 2178 C CA . ALA A 1 302 ? 16.375 17.772 35.834 1.00 10.73 302 ALA A CA 1
ATOM 2179 C C . ALA A 1 302 ? 16.669 18.590 34.580 1.00 11.26 302 ALA A C 1
ATOM 2180 O O . ALA A 1 302 ? 16.415 18.144 33.458 1.00 11.94 302 ALA A O 1
ATOM 2182 N N . SER A 1 303 ? 17.198 19.792 34.780 1.00 10.35 303 SER A N 1
ATOM 2183 C CA . SER A 1 303 ? 17.350 20.744 33.701 1.00 9.90 303 SER A CA 1
ATOM 2184 C C . SER A 1 303 ? 18.813 21.187 33.461 1.00 9.82 303 SER A C 1
ATOM 2185 O O . SER A 1 303 ? 19.056 21.969 32.567 1.00 10.09 303 SER A O 1
ATOM 2188 N N . GLY A 1 304 ? 19.741 20.715 34.283 1.00 9.33 304 GLY A N 1
ATOM 2189 C CA . GLY A 1 304 ? 21.124 21.129 34.176 1.00 10.40 304 GLY A CA 1
ATOM 2190 C C . GLY A 1 304 ? 21.275 22.611 34.483 1.00 10.10 304 GLY A C 1
ATOM 2191 O O . GLY A 1 304 ? 20.716 23.125 35.441 1.00 10.19 304 GLY A O 1
ATOM 2192 N N . PHE A 1 305 ? 22.088 23.284 33.667 1.00 11.21 305 PHE A N 1
ATOM 2193 C CA . PHE A 1 305 ? 22.462 24.646 33.895 1.00 10.80 305 PHE A CA 1
ATOM 2194 C C . PHE A 1 305 ? 21.341 25.611 33.564 1.00 10.93 305 PHE A C 1
ATOM 2195 O O . PHE A 1 305 ? 21.366 26.754 34.018 1.00 11.21 305 PHE A O 1
ATOM 2203 N N . GLY A 1 306 ? 20.354 25.153 32.801 1.00 10.25 306 GLY A N 1
ATOM 2204 C CA . GLY A 1 306 ? 19.248 26.005 32.431 1.00 10.17 306 GLY A CA 1
ATOM 2205 C C . GLY A 1 306 ? 18.920 25.839 30.970 1.00 10.63 306 GLY A C 1
ATOM 2206 O O . GLY A 1 306 ? 19.215 24.808 30.331 1.00 9.78 306 GLY A O 1
ATOM 2207 N N . TYR A 1 307 ? 18.307 26.877 30.441 1.00 10.44 307 TYR A N 1
ATOM 2208 C CA . TYR A 1 307 ? 17.781 26.914 29.080 1.00 11.00 307 TYR A CA 1
ATOM 2209 C C . TYR A 1 307 ? 18.484 27.958 28.211 1.00 12.05 307 TYR A C 1
ATOM 2210 O O . TYR A 1 307 ? 18.141 29.145 28.273 1.00 13.29 307 TYR A O 1
ATOM 2219 N N . PRO A 1 308 ? 19.444 27.529 27.364 1.00 11.15 308 PRO A N 1
ATOM 2220 C CA . PRO A 1 308 ? 20.162 28.511 26.518 1.00 11.45 308 PRO A CA 1
ATOM 2221 C C . PRO A 1 308 ? 19.278 28.971 25.351 1.00 11.50 308 PRO A C 1
ATOM 2222 O O . PRO A 1 308 ? 18.610 28.149 24.669 1.00 11.06 308 PRO A O 1
ATOM 2226 N N . ARG A 1 309 ? 19.267 30.268 25.139 1.00 12.01 309 ARG A N 1
ATOM 2227 C CA . ARG A 1 309 ? 18.416 30.875 24.130 1.00 13.42 309 ARG A CA 1
ATOM 2228 C C . ARG A 1 309 ? 19.146 31.866 23.246 1.00 13.63 309 ARG A C 1
ATOM 2229 O O . ARG A 1 309 ? 20.292 32.253 23.508 1.00 12.76 309 ARG A O 1
ATOM 2237 N N . VAL A 1 310 ? 18.464 32.335 22.203 1.00 13.84 310 VAL A N 1
ATOM 2238 C CA . VAL A 1 310 ? 19.032 33.369 21.312 1.00 14.54 310 VAL A CA 1
ATOM 2239 C C . VAL A 1 310 ? 19.266 34.663 22.080 1.00 15.92 310 VAL A C 1
ATOM 2240 O O . VAL A 1 310 ? 20.264 35.350 21.893 1.00 15.15 310 VAL A O 1
ATOM 2244 N N . LYS A 1 311 ? 18.290 34.992 22.912 1.00 17.03 311 LYS A N 1
ATOM 2245 C CA . LYS A 1 311 ? 18.392 36.129 23.828 1.00 17.72 311 LYS A CA 1
ATOM 2246 C C . LYS A 1 311 ? 17.550 35.872 25.062 1.00 17.46 311 LYS A C 1
ATOM 2247 O O . LYS A 1 311 ? 16.761 34.922 25.091 1.00 16.79 311 LYS A O 1
ATOM 2254 N N . LEU B 2 9 ? -0.349 5.909 33.511 1.00 38.52 21 LEU I N 1
ATOM 2255 C CA . LEU B 2 9 ? 0.359 6.334 34.763 1.00 37.88 21 LEU I CA 1
ATOM 2256 C C . LEU B 2 9 ? 1.526 5.416 35.186 1.00 36.26 21 LEU I C 1
ATOM 2257 O O . LEU B 2 9 ? 2.528 5.907 35.741 1.00 36.83 21 LEU I O 1
ATOM 2262 N N . LYS B 2 10 ? 1.383 4.101 34.997 1.00 33.46 22 LYS I N 1
ATOM 2263 C CA . LYS B 2 10 ? 2.550 3.206 35.063 1.00 32.14 22 LYS I CA 1
ATOM 2264 C C . LYS B 2 10 ? 3.488 3.558 33.920 1.00 28.43 22 LYS I C 1
ATOM 2265 O O . LYS B 2 10 ? 3.069 3.609 32.774 1.00 28.90 22 LYS I O 1
ATOM 2271 N N . THR B 2 11 ? 4.739 3.875 34.228 1.00 26.51 23 THR I N 1
ATOM 2272 C CA . THR B 2 11 ? 5.709 4.219 33.176 1.00 24.64 23 THR I CA 1
ATOM 2273 C C . THR B 2 11 ? 6.976 3.333 33.190 1.00 23.27 23 THR I C 1
ATOM 2274 O O . THR B 2 11 ? 7.866 3.536 32.380 1.00 21.74 23 THR I O 1
ATOM 2278 N N . GLU B 2 12 ? 7.068 2.419 34.153 1.00 21.86 24 GLU I N 1
ATOM 2279 C CA . GLU B 2 12 ? 8.214 1.565 34.284 1.00 21.82 24 GLU I CA 1
ATOM 2280 C C . GLU B 2 12 ? 7.838 0.308 35.034 1.00 20.54 24 GLU I C 1
ATOM 2281 O O . GLU B 2 12 ? 6.954 0.333 35.906 1.00 21.41 24 GLU I O 1
ATOM 2287 N N . TRP B 2 13 ? 8.537 -0.777 34.706 1.00 18.95 25 TRP I N 1
ATOM 2288 C CA . TRP B 2 13 ? 8.276 -2.092 35.281 1.00 18.49 25 TRP I CA 1
ATOM 2289 C C . TRP B 2 13 ? 9.586 -2.718 35.713 1.00 17.59 25 TRP I C 1
ATOM 2290 O O . TRP B 2 13 ? 10.057 -3.694 35.130 1.00 17.01 25 TRP I O 1
ATOM 2301 N N . PRO B 2 14 ? 10.204 -2.150 36.752 1.00 18.51 26 PRO I N 1
ATOM 2302 C CA . PRO B 2 14 ? 11.516 -2.628 37.187 1.00 18.54 26 PRO I CA 1
ATOM 2303 C C . PRO B 2 14 ? 11.527 -4.082 37.647 1.00 19.28 26 PRO I C 1
ATOM 2304 O O . PRO B 2 14 ? 12.551 -4.769 37.555 1.00 20.02 26 PRO I O 1
ATOM 2308 N N . GLU B 2 15 ? 10.372 -4.570 38.066 1.00 19.41 27 GLU I N 1
ATOM 2309 C CA . GLU B 2 15 ? 10.246 -5.931 38.549 1.00 19.99 27 GLU I CA 1
ATOM 2310 C C . GLU B 2 15 ? 10.336 -6.953 37.416 1.00 18.33 27 GLU I C 1
ATOM 2311 O O . GLU B 2 15 ? 10.515 -8.137 37.671 1.00 17.37 27 GLU I O 1
ATOM 2317 N N . LEU B 2 16 ? 10.259 -6.500 36.169 1.00 15.92 28 LEU I N 1
ATOM 2318 C CA . LEU B 2 16 ? 10.356 -7.402 35.029 1.00 15.17 28 LEU I CA 1
ATOM 2319 C C . LEU B 2 16 ? 11.805 -7.756 34.613 1.00 14.32 28 LEU I C 1
ATOM 2320 O O . LEU B 2 16 ? 12.000 -8.634 33.791 1.00 12.75 28 LEU I O 1
ATOM 2325 N N . VAL B 2 17 ? 12.792 -7.065 35.160 1.00 14.85 29 VAL I N 1
ATOM 2326 C CA . VAL B 2 17 ? 14.192 -7.365 34.786 1.00 14.76 29 VAL I CA 1
ATOM 2327 C C . VAL B 2 17 ? 14.489 -8.803 35.176 1.00 14.73 29 VAL I C 1
ATOM 2328 O O . VAL B 2 17 ? 14.213 -9.179 36.299 1.00 14.66 29 VAL I O 1
ATOM 2332 N N . GLY B 2 18 ? 14.995 -9.609 34.235 1.00 15.40 30 GLY I N 1
ATOM 2333 C CA . GLY B 2 18 ? 15.305 -11.015 34.478 1.00 14.78 30 GLY I CA 1
ATOM 2334 C C . GLY B 2 18 ? 14.166 -11.982 34.149 1.00 16.00 30 GLY I C 1
ATOM 2335 O O . GLY B 2 18 ? 14.377 -13.180 34.101 1.00 15.78 30 GLY I O 1
ATOM 2336 N N . LYS B 2 19 ? 12.951 -11.464 33.945 1.00 15.98 31 LYS I N 1
ATOM 2337 C CA . LYS B 2 19 ? 11.811 -12.281 33.511 1.00 16.67 31 LYS I CA 1
ATOM 2338 C C . LYS B 2 19 ? 11.811 -12.507 32.011 1.00 16.49 31 LYS I C 1
ATOM 2339 O O . LYS B 2 19 ? 12.467 -11.797 31.224 1.00 15.32 31 LYS I O 1
ATOM 2345 N N . SER B 2 20 ? 11.062 -13.518 31.580 1.00 17.22 32 SER I N 1
ATOM 2346 C CA . SER B 2 20 ? 10.981 -13.824 30.169 1.00 16.98 32 SER I CA 1
ATOM 2347 C C . SER B 2 20 ? 10.215 -12.748 29.428 1.00 17.87 32 SER I C 1
ATOM 2348 O O . SER B 2 20 ? 9.394 -12.010 30.012 1.00 17.50 32 SER I O 1
ATOM 2351 N N . VAL B 2 21 ? 10.474 -12.656 28.135 1.00 18.65 33 VAL I N 1
ATOM 2352 C CA . VAL B 2 21 ? 9.749 -11.697 27.291 1.00 20.21 33 VAL I CA 1
ATOM 2353 C C . VAL B 2 21 ? 8.233 -11.954 27.247 1.00 20.24 33 VAL I C 1
ATOM 2354 O O . VAL B 2 21 ? 7.434 -11.020 27.200 1.00 19.67 33 VAL I O 1
ATOM 2358 N N . GLU B 2 22 ? 7.838 -13.220 27.307 1.00 21.02 34 GLU I N 1
ATOM 2359 C CA . GLU B 2 22 ? 6.440 -13.563 27.338 1.00 21.40 34 GLU I CA 1
ATOM 2360 C C . GLU B 2 22 ? 5.767 -13.083 28.610 1.00 20.80 34 GLU I C 1
ATOM 2361 O O . GLU B 2 22 ? 4.649 -12.565 28.575 1.00 20.64 34 GLU I O 1
ATOM 2367 N N . GLU B 2 23 ? 6.435 -13.233 29.740 1.00 20.12 35 GLU I N 1
ATOM 2368 C CA . GLU B 2 23 ? 5.900 -12.757 31.002 1.00 20.04 35 GLU I CA 1
ATOM 2369 C C . GLU B 2 23 ? 5.824 -11.236 31.046 1.00 19.07 35 GLU I C 1
ATOM 2370 O O . GLU B 2 23 ? 4.858 -10.674 31.546 1.00 18.43 35 GLU I O 1
ATOM 2376 N N . ALA B 2 24 ? 6.887 -10.591 30.551 1.00 17.91 36 ALA I N 1
ATOM 2377 C CA . ALA B 2 24 ? 6.976 -9.156 30.512 1.00 16.30 36 ALA I CA 1
ATOM 2378 C C . ALA B 2 24 ? 5.808 -8.603 29.749 1.00 15.65 36 ALA I C 1
ATOM 2379 O O . ALA B 2 24 ? 5.164 -7.661 30.196 1.00 15.05 36 ALA I O 1
ATOM 2381 N N . LYS B 2 25 ? 5.555 -9.174 28.587 1.00 15.60 37 LYS I N 1
ATOM 2382 C CA . LYS B 2 25 ? 4.467 -8.702 27.731 1.00 17.19 37 LYS I CA 1
ATOM 2383 C C . LYS B 2 25 ? 3.102 -8.793 28.429 1.00 17.38 37 LYS I C 1
ATOM 2384 O O . LYS B 2 25 ? 2.322 -7.846 28.379 1.00 15.53 37 LYS I O 1
ATOM 2390 N N . LYS B 2 26 ? 2.825 -9.924 29.089 1.00 18.50 38 LYS I N 1
ATOM 2391 C CA . LYS B 2 26 ? 1.604 -10.061 29.888 1.00 19.01 38 LYS I CA 1
ATOM 2392 C C . LYS B 2 26 ? 1.451 -8.983 30.934 1.00 18.50 38 LYS I C 1
ATOM 2393 O O . LYS B 2 26 ? 0.376 -8.347 31.062 1.00 16.86 38 LYS I O 1
ATOM 2399 N N . VAL B 2 27 ? 2.516 -8.757 31.701 1.00 16.59 39 VAL I N 1
ATOM 2400 C CA . VAL B 2 27 ? 2.482 -7.781 32.767 1.00 16.26 39 VAL I CA 1
ATOM 2401 C C . VAL B 2 27 ? 2.279 -6.368 32.230 1.00 15.31 39 VAL I C 1
ATOM 2402 O O . VAL B 2 27 ? 1.495 -5.598 32.783 1.00 15.07 39 VAL I O 1
ATOM 2406 N N . ILE B 2 28 ? 3.014 -6.011 31.177 1.00 15.08 40 ILE I N 1
ATOM 2407 C CA . ILE B 2 28 ? 2.893 -4.681 30.626 1.00 15.14 40 ILE I CA 1
ATOM 2408 C C . ILE B 2 28 ? 1.495 -4.442 30.072 1.00 15.26 40 ILE I C 1
ATOM 2409 O O . ILE B 2 28 ? 0.921 -3.390 30.340 1.00 16.21 40 ILE I O 1
ATOM 2414 N N . LEU B 2 29 ? 0.947 -5.429 29.367 1.00 15.36 41 LEU I N 1
ATOM 2415 C CA . LEU B 2 29 ? -0.375 -5.247 28.742 1.00 16.09 41 LEU I CA 1
ATOM 2416 C C . LEU B 2 29 ? -1.493 -5.155 29.776 1.00 17.68 41 LEU I C 1
ATOM 2417 O O . LEU B 2 29 ? -2.550 -4.535 29.509 1.00 17.24 41 LEU I O 1
ATOM 2422 N N . GLN B 2 30 ? -1.256 -5.723 30.956 1.00 18.82 42 GLN I N 1
ATOM 2423 C CA . GLN B 2 30 ? -2.231 -5.636 32.041 1.00 21.12 42 GLN I CA 1
ATOM 2424 C C . GLN B 2 30 ? -2.404 -4.175 32.484 1.00 22.03 42 GLN I C 1
ATOM 2425 O O . GLN B 2 30 ? -3.519 -3.717 32.742 1.00 22.18 42 GLN I O 1
ATOM 2431 N N . ASP B 2 31 ? -1.305 -3.418 32.504 1.00 21.60 43 ASP I N 1
ATOM 2432 C CA . ASP B 2 31 ? -1.338 -1.959 32.761 1.00 21.92 43 ASP I CA 1
ATOM 2433 C C . ASP B 2 31 ? -1.626 -1.092 31.547 1.00 21.89 43 ASP I C 1
ATOM 2434 O O . ASP B 2 31 ? -2.253 -0.033 31.655 1.00 22.97 43 ASP I O 1
ATOM 2439 N N . LYS B 2 32 ? -1.167 -1.528 30.389 1.00 20.07 44 LYS I N 1
ATOM 2440 C CA . LYS B 2 32 ? -1.166 -0.716 29.221 1.00 19.69 44 LYS I CA 1
ATOM 2441 C C . LYS B 2 32 ? -1.602 -1.544 28.037 1.00 19.09 44 LYS I C 1
ATOM 2442 O O . LYS B 2 32 ? -0.812 -1.913 27.187 1.00 19.65 44 LYS I O 1
ATOM 2448 N N . PRO B 2 33 ? -2.916 -1.855 27.960 1.00 18.65 45 PRO I N 1
ATOM 2449 C CA . PRO B 2 33 ? -3.403 -2.757 26.925 1.00 18.75 45 PRO I CA 1
ATOM 2450 C C . PRO B 2 33 ? -3.175 -2.413 25.472 1.00 17.39 45 PRO I C 1
ATOM 2451 O O . PRO B 2 33 ? -3.162 -3.320 24.656 1.00 18.51 45 PRO I O 1
ATOM 2455 N N . GLU B 2 34 ? -3.041 -1.125 25.140 1.00 17.97 46 GLU I N 1
ATOM 2456 C CA . GLU B 2 34 ? -2.765 -0.694 23.775 1.00 18.64 46 GLU I CA 1
ATOM 2457 C C . GLU B 2 34 ? -1.265 -0.456 23.486 1.00 18.33 46 GLU I C 1
ATOM 2458 O O . GLU B 2 34 ? -0.890 0.002 22.411 1.00 17.71 46 GLU I O 1
ATOM 2464 N N . ALA B 2 35 ? -0.435 -0.862 24.430 1.00 17.88 47 ALA I N 1
ATOM 2465 C CA . ALA B 2 35 ? 1.024 -0.837 24.228 1.00 17.36 47 ALA I CA 1
ATOM 2466 C C . ALA B 2 35 ? 1.491 -1.516 22.945 1.00 17.51 47 ALA I C 1
ATOM 2467 O O . ALA B 2 35 ? 1.042 -2.625 22.545 1.00 16.05 47 ALA I O 1
ATOM 2469 N N . GLN B 2 36 ? 2.353 -0.791 22.225 1.00 16.45 48 GLN I N 1
ATOM 2470 C CA . GLN B 2 36 ? 3.018 -1.298 21.075 1.00 16.43 48 GLN I CA 1
ATOM 2471 C C . GLN B 2 36 ? 4.380 -1.786 21.574 1.00 15.90 48 GLN I C 1
ATOM 2472 O O . GLN B 2 36 ? 5.289 -0.987 21.824 1.00 14.78 48 GLN I O 1
ATOM 2478 N N . ILE B 2 37 ? 4.505 -3.091 21.738 1.00 14.47 49 ILE I N 1
ATOM 2479 C CA . ILE B 2 37 ? 5.734 -3.677 22.347 1.00 14.66 49 ILE I CA 1
ATOM 2480 C C . ILE B 2 37 ? 6.710 -4.076 21.243 1.00 14.88 49 ILE I C 1
ATOM 2481 O O . ILE B 2 37 ? 6.323 -4.734 20.305 1.00 14.23 49 ILE I O 1
ATOM 2486 N N . ILE B 2 38 ? 7.951 -3.599 21.346 1.00 14.74 50 ILE I N 1
ATOM 2487 C CA . ILE B 2 38 ? 9.029 -3.807 20.379 1.00 17.11 50 ILE I CA 1
ATOM 2488 C C . ILE B 2 38 ? 10.148 -4.531 21.136 1.00 15.35 50 ILE I C 1
ATOM 2489 O O . ILE B 2 38 ? 10.560 -4.065 22.203 1.00 14.56 50 ILE I O 1
ATOM 2494 N N . VAL B 2 39 ? 10.625 -5.654 20.605 1.00 15.39 51 VAL I N 1
ATOM 2495 C CA . VAL B 2 39 ? 11.692 -6.433 21.275 1.00 14.99 51 VAL I CA 1
ATOM 2496 C 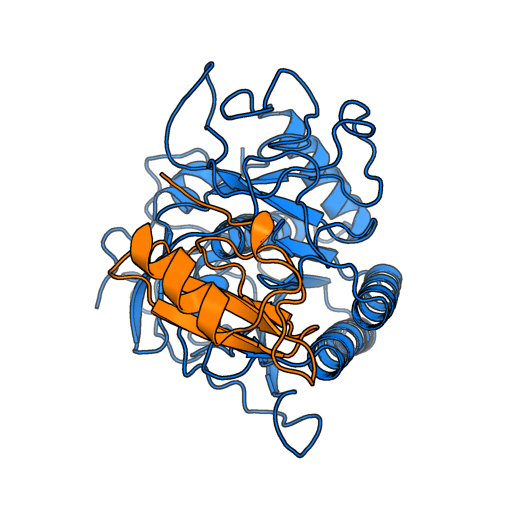C . VAL B 2 39 ? 12.993 -6.247 20.505 1.00 13.90 51 VAL I C 1
ATOM 2497 O O . VAL B 2 39 ? 13.028 -6.392 19.270 1.00 13.37 51 VAL I O 1
ATOM 2501 N N . LEU B 2 40 ? 14.025 -5.816 21.238 1.00 14.09 52 LEU I N 1
ATOM 2502 C CA . LEU B 2 40 ? 15.337 -5.555 20.682 1.00 14.46 52 LEU I CA 1
ATOM 2503 C C . LEU B 2 40 ? 16.414 -6.241 21.504 1.00 13.71 52 LEU I C 1
ATOM 2504 O O . LEU B 2 40 ? 16.279 -6.412 22.719 1.00 12.99 52 LEU I O 1
ATOM 2509 N N . PRO B 2 41 ? 17.521 -6.632 20.848 1.00 13.85 53 PRO I N 1
ATOM 2510 C CA . PRO B 2 41 ? 18.623 -7.164 21.626 1.00 13.29 53 PRO I CA 1
ATOM 2511 C C . PRO B 2 41 ? 19.230 -6.139 22.604 1.00 12.78 53 PRO I C 1
ATOM 2512 O O . PRO B 2 41 ? 19.349 -4.959 22.265 1.00 10.79 53 PRO I O 1
ATOM 2516 N N . VAL B 2 42 ? 19.648 -6.613 23.771 1.00 11.17 54 VAL I N 1
ATOM 2517 C CA . VAL B 2 42 ? 20.465 -5.833 24.679 1.00 11.80 54 VAL I CA 1
ATOM 2518 C C . VAL B 2 42 ? 21.638 -5.181 23.886 1.00 11.28 54 VAL I C 1
ATOM 2519 O O . VAL B 2 42 ? 22.254 -5.801 22.996 1.00 10.45 54 VAL I O 1
ATOM 2523 N N . GLY B 2 43 ? 21.884 -3.915 24.206 1.00 11.20 55 GLY I N 1
ATOM 2524 C CA . GLY B 2 43 ? 22.920 -3.087 23.597 1.00 11.26 55 GLY I CA 1
ATOM 2525 C C . GLY B 2 43 ? 22.552 -2.341 22.317 1.00 11.64 55 GLY I C 1
ATOM 2526 O O . GLY B 2 43 ? 23.363 -1.612 21.759 1.00 11.02 55 GLY I O 1
ATOM 2527 N N . THR B 2 44 ? 21.349 -2.570 21.833 1.00 11.37 56 THR I N 1
ATOM 2528 C CA . THR B 2 44 ? 20.856 -1.880 20.652 1.00 11.82 56 THR I CA 1
ATOM 2529 C C . THR B 2 44 ? 20.730 -0.384 20.937 1.00 11.17 56 THR I C 1
ATOM 2530 O O . THR B 2 44 ? 20.247 0.016 22.004 1.00 11.86 56 THR I O 1
ATOM 2534 N N . ILE B 2 45 ? 21.205 0.426 20.004 1.00 11.29 57 ILE I N 1
ATOM 2535 C CA . ILE B 2 45 ? 21.125 1.882 20.148 1.00 11.15 57 ILE I CA 1
ATOM 2536 C C . ILE B 2 45 ? 19.828 2.335 19.494 1.00 11.25 57 ILE I C 1
ATOM 2537 O O . ILE B 2 45 ? 19.473 1.856 18.406 1.00 10.50 57 ILE I O 1
ATOM 2542 N N . VAL B 2 46 ? 19.146 3.268 20.166 1.00 10.78 58 VAL I N 1
ATOM 2543 C CA . VAL B 2 46 ? 17.794 3.666 19.744 1.00 11.50 58 VAL I CA 1
ATOM 2544 C C . VAL B 2 46 ? 17.599 5.184 19.689 1.00 10.78 58 VAL I C 1
ATOM 2545 O O . VAL B 2 46 ? 18.337 5.953 20.295 1.00 10.90 58 VAL I O 1
ATOM 2549 N N . THR B 2 47 ? 16.618 5.615 18.910 1.00 11.06 59 THR I N 1
ATOM 2550 C CA . THR B 2 47 ? 16.211 7.009 18.887 1.00 12.48 59 THR I CA 1
ATOM 2551 C C . THR B 2 47 ? 15.698 7.387 20.263 1.00 12.30 59 THR I C 1
ATOM 2552 O O . THR B 2 47 ? 15.265 6.546 21.042 1.00 11.23 59 THR I O 1
ATOM 2556 N N . MET B 2 48 ? 15.787 8.668 20.553 1.00 13.13 60 MET I N 1
ATOM 2557 C CA . MET B 2 48 ? 15.272 9.229 21.805 1.00 12.49 60 MET I CA 1
ATOM 2558 C C . MET B 2 48 ? 13.951 9.986 21.580 1.00 13.87 60 MET I C 1
ATOM 2559 O O . MET B 2 48 ? 13.651 11.009 22.238 1.00 12.11 60 MET I O 1
ATOM 2564 N N . GLU B 2 49 ? 13.150 9.461 20.650 1.00 14.21 61 GLU I N 1
ATOM 2565 C CA . GLU B 2 49 ? 11.755 9.873 20.553 1.00 14.04 61 GLU I CA 1
ATOM 2566 C C . GLU B 2 49 ? 11.013 9.279 21.732 1.00 13.77 61 GLU I C 1
ATOM 2567 O O . GLU B 2 49 ? 11.237 8.125 22.065 1.00 13.98 61 GLU I O 1
ATOM 2573 N N . TYR B 2 50 ? 10.142 10.078 22.352 1.00 13.12 62 TYR I N 1
ATOM 2574 C CA . TYR B 2 50 ? 9.207 9.625 23.346 1.00 14.10 62 TYR I CA 1
ATOM 2575 C C . TYR B 2 50 ? 7.857 9.343 22.679 1.00 14.59 62 TYR I C 1
ATOM 2576 O O . TYR B 2 50 ? 7.138 10.268 22.287 1.00 13.96 62 TYR I O 1
ATOM 2585 N N . ARG B 2 51 ? 7.544 8.059 22.579 1.00 14.76 63 ARG I N 1
ATOM 2586 C CA . ARG B 2 51 ? 6.306 7.563 21.997 1.00 16.25 63 ARG I CA 1
ATOM 2587 C C . ARG B 2 51 ? 5.469 6.941 23.077 1.00 16.18 63 ARG I C 1
ATOM 2588 O O . ARG B 2 51 ? 5.768 5.835 23.573 1.00 15.15 63 ARG I O 1
ATOM 2596 N N . ILE B 2 52 ? 4.418 7.652 23.476 1.00 16.39 64 ILE I N 1
ATOM 2597 C CA . ILE B 2 52 ? 3.650 7.279 24.644 1.00 17.49 64 ILE I CA 1
ATOM 2598 C C . ILE B 2 52 ? 2.968 5.890 24.544 1.00 16.87 64 ILE I C 1
ATOM 2599 O O . ILE B 2 52 ? 2.726 5.250 25.568 1.00 18.69 64 ILE I O 1
ATOM 2604 N N . ASP B 2 53 ? 2.688 5.442 23.335 1.00 18.66 65 ASP I N 1
ATOM 2605 C CA . ASP B 2 53 ? 2.031 4.142 23.176 1.00 19.49 65 ASP I CA 1
ATOM 2606 C C . ASP B 2 53 ? 3.012 2.982 23.056 1.00 18.67 65 ASP I C 1
ATOM 2607 O O . ASP B 2 53 ? 2.579 1.856 22.964 1.00 18.35 65 ASP I O 1
ATOM 2616 N N . ARG B 2 54 ? 4.326 3.276 23.076 1.00 15.81 66 ARG I N 1
ATOM 2617 C CA . ARG B 2 54 ? 5.337 2.227 22.891 1.00 15.50 66 ARG I CA 1
ATOM 2618 C C . ARG B 2 54 ? 5.958 1.736 24.209 1.00 14.19 66 ARG I C 1
ATOM 2619 O O . ARG B 2 54 ? 6.216 2.521 25.145 1.00 12.18 66 ARG I O 1
ATOM 2627 N N . VAL B 2 55 ? 6.267 0.444 24.251 1.00 13.96 67 VAL I N 1
ATOM 2628 C CA . VAL B 2 55 ? 7.188 -0.084 25.274 1.00 14.54 67 VAL I CA 1
ATOM 2629 C C . VAL B 2 55 ? 8.235 -0.961 24.600 1.00 14.22 67 VAL I C 1
ATOM 2630 O O . VAL B 2 55 ? 7.911 -2.006 24.018 1.00 14.45 67 VAL I O 1
ATOM 2634 N N . ARG B 2 56 ? 9.494 -0.529 24.661 1.00 14.10 68 ARG I N 1
ATOM 2635 C CA . ARG B 2 56 ? 10.609 -1.343 24.140 1.00 13.62 68 ARG I CA 1
ATOM 2636 C C . ARG B 2 56 ? 11.071 -2.328 25.200 1.00 13.81 68 ARG I C 1
ATOM 2637 O O . ARG B 2 56 ? 11.178 -1.990 26.389 1.00 15.60 68 ARG I O 1
ATOM 2645 N N . LEU B 2 57 ? 11.327 -3.560 24.793 1.00 13.68 69 LEU I N 1
ATOM 2646 C CA . LEU B 2 57 ? 11.903 -4.556 25.661 1.00 13.07 69 LEU I CA 1
ATOM 2647 C C . LEU B 2 57 ? 13.250 -4.939 25.095 1.00 13.46 69 LEU I C 1
ATOM 2648 O O . LEU B 2 57 ? 13.329 -5.374 23.934 1.00 13.98 69 LEU I O 1
ATOM 2653 N N . PHE B 2 58 ? 14.282 -4.760 25.913 1.00 12.64 70 PHE I N 1
ATOM 2654 C CA . PHE B 2 58 ? 15.648 -5.162 25.550 1.00 12.27 70 PHE I CA 1
ATOM 2655 C C . PHE B 2 58 ? 15.931 -6.513 26.189 1.00 12.90 70 PHE I C 1
ATOM 2656 O O . PHE B 2 58 ? 15.719 -6.685 27.396 1.00 13.32 70 PHE I O 1
ATOM 2664 N N . VAL B 2 59 ? 16.395 -7.455 25.371 1.00 12.97 71 VAL I N 1
ATOM 2665 C CA . VAL B 2 59 ? 16.522 -8.837 25.844 1.00 13.32 71 VAL I CA 1
ATOM 2666 C C . VAL B 2 59 ? 17.886 -9.431 25.637 1.00 12.79 71 VAL I C 1
ATOM 2667 O O . VAL B 2 59 ? 18.596 -9.088 24.689 1.00 12.24 71 VAL I O 1
ATOM 2671 N N . ASP B 2 60 ? 18.215 -10.383 26.500 1.00 14.06 72 ASP I N 1
ATOM 2672 C CA . ASP B 2 60 ? 19.430 -11.163 26.322 1.00 13.63 72 ASP I CA 1
ATOM 2673 C C . ASP B 2 60 ? 19.163 -12.359 25.405 1.00 14.40 72 ASP I C 1
ATOM 2674 O O . ASP B 2 60 ? 18.069 -12.542 24.868 1.00 12.39 72 ASP I O 1
ATOM 2679 N N . LYS B 2 61 ? 20.189 -13.191 25.228 1.00 15.42 73 LYS I N 1
ATOM 2680 C CA . LYS B 2 61 ? 20.107 -14.293 24.305 1.00 16.57 73 LYS I CA 1
ATOM 2681 C C . LYS B 2 61 ? 19.144 -15.371 24.750 1.00 16.83 73 LYS I C 1
ATOM 2682 O O . LYS B 2 61 ? 18.740 -16.183 23.920 1.00 16.95 73 LYS I O 1
ATOM 2688 N N . LEU B 2 62 ? 18.774 -15.383 26.037 1.00 15.75 74 LEU I N 1
ATOM 2689 C CA . LEU B 2 62 ? 17.733 -16.291 26.519 1.00 15.41 74 LEU I CA 1
ATOM 2690 C C . LEU B 2 62 ? 16.302 -15.697 26.473 1.00 16.30 74 LEU I C 1
ATOM 2691 O O . LEU B 2 62 ? 15.386 -16.324 26.956 1.00 15.62 74 LEU I O 1
ATOM 2696 N N . ASP B 2 63 ? 16.138 -14.517 25.877 1.00 15.75 75 ASP I N 1
ATOM 2697 C CA . ASP B 2 63 ? 14.871 -13.773 25.836 1.00 17.50 75 ASP I CA 1
ATOM 2698 C C . ASP B 2 63 ? 14.371 -13.340 27.205 1.00 15.87 75 ASP I C 1
ATOM 2699 O O . ASP B 2 63 ? 13.164 -13.203 27.436 1.00 15.78 75 ASP I O 1
ATOM 2704 N N . ASN B 2 64 ? 15.320 -13.140 28.125 1.00 14.43 76 ASN I N 1
ATOM 2705 C CA . ASN B 2 64 ? 15.060 -12.495 29.393 1.00 13.69 76 ASN I CA 1
ATOM 2706 C C . ASN B 2 64 ? 15.320 -11.005 29.316 1.00 13.68 76 ASN I C 1
ATOM 2707 O O . ASN B 2 64 ? 16.156 -10.523 28.515 1.00 12.71 76 ASN I O 1
ATOM 2712 N N . ILE B 2 65 ? 14.527 -10.265 30.091 1.00 12.42 77 ILE I N 1
ATOM 2713 C CA . ILE B 2 65 ? 14.601 -8.806 30.117 1.00 13.04 77 ILE I CA 1
ATOM 2714 C C . ILE B 2 65 ? 15.905 -8.325 30.724 1.00 12.90 77 ILE I C 1
ATOM 2715 O O . ILE B 2 65 ? 16.214 -8.653 31.882 1.00 13.73 77 ILE I O 1
ATOM 2720 N N . ALA B 2 66 ? 16.634 -7.494 29.955 1.00 12.24 78 ALA I N 1
ATOM 2721 C CA . ALA B 2 66 ? 17.996 -7.055 30.322 1.00 12.21 78 ALA I CA 1
ATOM 2722 C C . ALA B 2 66 ? 18.047 -5.702 31.045 1.00 12.28 78 ALA I C 1
ATOM 2723 O O . ALA B 2 66 ? 19.054 -5.355 31.648 1.00 13.19 78 ALA I O 1
ATOM 2725 N N . GLN B 2 67 ? 16.990 -4.912 30.971 1.00 12.66 79 GLN I N 1
ATOM 2726 C CA . GLN B 2 67 ? 16.950 -3.606 31.608 1.00 12.26 79 GLN I CA 1
ATOM 2727 C C . GLN B 2 67 ? 15.479 -3.189 31.860 1.00 13.03 79 GLN I C 1
ATOM 2728 O O . GLN B 2 67 ? 14.575 -3.772 31.265 1.00 12.51 79 GLN I O 1
ATOM 2734 N N . VAL B 2 68 ? 15.283 -2.236 32.763 1.00 12.77 80 VAL I N 1
ATOM 2735 C CA . VAL B 2 68 ? 13.937 -1.864 33.217 1.00 13.16 80 VAL I CA 1
ATOM 2736 C C . VAL B 2 68 ? 13.108 -1.435 32.017 1.00 12.37 80 VAL I C 1
ATOM 2737 O O . VAL B 2 68 ? 13.467 -0.480 31.325 1.00 13.25 80 VAL I O 1
ATOM 2741 N N . PRO B 2 69 ? 12.011 -2.154 31.712 1.00 13.35 81 PRO I N 1
ATOM 2742 C CA . PRO B 2 69 ? 11.152 -1.625 30.667 1.00 13.73 81 PRO I CA 1
ATOM 2743 C C . PRO B 2 69 ? 10.450 -0.323 31.056 1.00 14.13 81 PRO I C 1
ATOM 2744 O O . PRO B 2 69 ? 10.052 -0.176 32.188 1.00 13.84 81 PRO I O 1
ATOM 2748 N N . ARG B 2 70 ? 10.297 0.589 30.091 1.00 14.41 82 ARG I N 1
ATOM 2749 C CA . ARG B 2 70 ? 9.697 1.902 30.304 1.00 14.52 82 ARG I CA 1
ATOM 2750 C C . ARG B 2 70 ? 8.787 2.257 29.139 1.00 14.01 82 ARG I C 1
ATOM 2751 O O . ARG B 2 70 ? 8.972 1.810 28.003 1.00 13.43 82 ARG I O 1
ATOM 2759 N N . VAL B 2 71 ? 7.780 3.059 29.423 1.00 13.96 83 VAL I N 1
ATOM 2760 C CA . VAL B 2 71 ? 7.018 3.670 28.356 1.00 14.67 83 VAL I CA 1
ATOM 2761 C C . VAL B 2 71 ? 7.916 4.634 27.558 1.00 13.88 83 VAL I C 1
ATOM 2762 O O . VAL B 2 71 ? 8.724 5.370 28.149 1.00 13.64 83 VAL I O 1
ATOM 2766 N N . GLY B 2 72 ? 7.730 4.662 26.246 1.00 13.58 84 GLY I N 1
ATOM 2767 C CA . GLY B 2 72 ? 8.267 5.710 25.394 1.00 14.42 84 GLY I CA 1
ATOM 2768 C C . GLY B 2 72 ? 8.909 5.218 24.116 1.00 14.11 84 GLY I C 1
ATOM 2769 O O . GLY B 2 72 ? 8.962 4.004 23.835 1.00 13.85 84 GLY I O 1
#

InterPro domains:
  IPR000209 Peptidase S8/S53 domain [PF00082] (26-290)
  IPR015500 Peptidase S8, subtilisin-related [PR00723] (26-45)
  IPR015500 Peptidase S8, subtilisin-related [PR00723] (68-81)
  IPR015500 Peptidase S8, subtilisin-related [PR00723] (248-264)
  IPR022398 Peptidase S8, subtilisin, His-active site [PS00137] (72-82)
  IPR023827 Peptidase S8, subtilisin, Asp-active site [PS00136] (31-42)
  IPR023828 Peptidase S8, subtilisin, Ser-active site [PS00138] (249-259)
  IPR036852 Peptidase S8/S53 domain superfamily [G3DSA:3.40.50.200] (2-311)
  IPR036852 Peptidase S8/S53 domain superfamily [SSF52743] (5-309)
  IPR050131 Subtilisin-like serine protease [PTHR43806] (5-285)

=== Feature glossary ===
The record interleaves many kinds of information about one protein. Here is each kind framed as the question it answers.

Q: What does the local fold look like, residue by residue?
A: The Foldseek 3Di string encodes local tertiary geometry as a 20-letter alphabet — one character per residue — derived from the relative positions of nearby Cα atoms. Unlike the amino-acid sequence, 3Di is a direct function of the 3D structure, so two proteins with the same fold have similar 3Di strings even at low sequence identity.

Q: Which residues are in helices, strands, or loops?
A: The SS8 string is DSSP's per-residue secondary-structure call. α-helix (H) means an i→i+4 H-bond ladder; β-strand (E) means the residue participates in a β-sheet; 3₁₀ (G) and π (I) are tighter and wider helices; T/S are turns/bends; '-' is loop.

Q: How big and how compact is the whole molecule?
A: Radius of gyration (Rg) is the root-mean-square distance of Cα atoms from their centroid — a single number for overall size and compactness. A globular domain of N residues has Rg ≈ 2.2·N^0.38 Å; an extended or disordered chain has a much larger Rg. The Cα contact count is the number of residue pairs whose Cα atoms are within 8 Å and are more than four positions apart in sequence — a standard proxy for tertiary packing density. The bounding box is the smallest axis-aligned box enclosing all Cα atoms.

Q: Where is each backbone atom in 3D?
A: Structure coordinates are given as an mmCIF _atom_site loop: one row per atom with element, residue name, chain id, sequence number, and x/y/z position in Å. Only the four main-chain atoms per residue are included here; side chains are omitted to keep the record compact.

Q: What is the amino-acid chain?
A: Primary structure: the covalent order of the twenty standard amino acids along the backbone. Two proteins with the same sequence will (almost always) fold to the same structure; two with 30% identity often share a fold but not the details.

Q: What if only a Cα trace is available?
A: Three-state secondary structure (P-SEA) collapses the eight DSSP classes into helix (a), strand (b), and coil (c). P-SEA assigns these from Cα geometry alone — distances and angles — without requiring backbone oxygens, so it works on any Cα trace.

Q: What family and function is it annotated with?
A: Database cross-references. InterPro integrates a dozen domain/family signature databases into unified entries with residue-range hits. GO terms attach function/process/location labels with evidence codes. CATH codes position the fold in a four-level structural taxonomy. Organism is the NCBI-taxonomy species name.

Q: How confident is the AlphaFold model at each residue?
A: pLDDT is the predicted lDDT-Cα score: AlphaFold's confidence that the local environment of each residue (all inter-atomic distances within 15 Å) is correctly placed. It is a per-residue number between 0 and 100, with higher meaning more reliable.

Q: How mobile is each atom in the crystal?
A: B-factor (Debye–Waller factor) reflects atomic displacement in the crystal lattice. It is an experimental observable (units Å²), not a prediction; low values mean the atom is pinned down, high values mean it moves or is heterogeneous across the crystal.

Q: Which residues are buried vs exposed?
A: SASA measures how much of the protein is reachable by solvent. It is computed by rolling a water-sized probe over the atomic surface and summing the exposed area (Å²). Per-residue SASA distinguishes core (buried, low SASA) from surface (exposed, high SASA) residues; total SASA is a whole-molecule size measure.

Q: What do the diagnostic plots show?
A: Plot images: a contact map (which residues are close in 3D, as an N×N binary image), a Ramachandran scatter (backbone torsion angles, revealing secondary-structure composition at a glance), and — for AlphaFold structures — a PAE heatmap (pairwise prediction con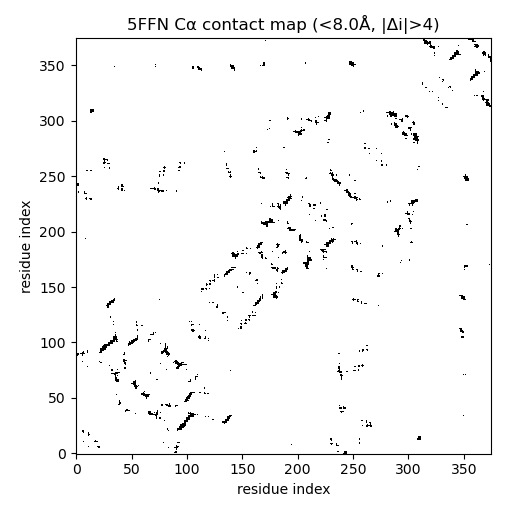fidence).

Q: What known structures does this most resemble?
A: The Foldseek neighbor list gives the closest experimentally determined structures in the PDB, ranked by structural alignment. TM-score near 1 means near-identical fold; near 0.3 means only rough topology match. This is how one finds what a novel AlphaFold prediction most resembles in the solved-structure universe.

Q: Are the domains correctly placed relative to each other?
A: Predicted aligned error is AlphaFold's pairwise confidence. Unlike pLDDT (per-residue), PAE is per-residue-pair and captures whether two parts of the structure are correctly placed relative to each other. Units are ångströms of expected positional error.

Q: What do the rendered images show?
A: Structure images are PyMOL renders from six orthogonal camera directions. Cartoon representation draws helices as coils and strands as arrows; sticks shows the backbone as bonds; surface shows the solvent-excluded envelope. Rainbow coloring maps sequence position to hue (blue→red, N→C); chain coloring assigns a distinct color per polypeptide.

Q: What are the backbone torsion angles?
A: φ (phi) and ψ (psi) are the two rotatable backbone dihedrals per residue: φ is the C(i-1)–N–Cα–C torsion, ψ is the N–Cα–C–N(i+1) torsion, both in degrees on (−180°, 180°]. α-helical residues cluster near (−60°, −45°); β-strand residues near (−120°, +130°). A Ramachandran plot is simply a scatter of (φ, ψ) for every residue.